Protein AF-0000000079813379 (afdb_homodimer)

Secondary structure (DSSP, 8-state):
-----EE------------TTSPPPPTTEEEEES-HHHHHTT-----EEHHHHHTT-SEEEEE-GGG-SEEEEETTEEEEE-TT-BEEE--TT-EESSEEEE----SEEEEE-S-EEHHHHHHHHHHHH--TTSEEEEEEEEEEEEEEEE------SSPPPHHHHHTT--EEEE-SEEEEEEEEEE-GGGBTTB-SEEEEEEEETTSSBEEEEEEEEEEEEEEEEEEE-EEEEE---SHHHHH-----TTHHHHHHHHH--/-----EE------------TTSPPP-TTEEEEES-HHHHHTT-----EEHHHHHTT-SEEEEE-GGG-SEEEEETTEEEEE-TT-BEEE--TT-EESSEEEE----SEEEEE-S-EEHHHHHHHHHHHH--TTSEEEEEEEEEEEEEEEE------SSPPPHHHHHTT--EEEE-SEEEEEEEEEE-GGGBTTB-SEEEEEEEETTSSBEEEEEEEEEEEEEEEEEEE-EEEEE---SHHHHH-----TTHHHHHHHHH--

Organism: NCBI:txid265959

Radius of gyration: 23.94 Å; Cα contacts (8 Å, |Δi|>4): 1332; chains: 2; bounding box: 58×70×51 Å

InterPro domains:
  IPR005128 Alpha-acetolactate decarboxylase [PF03306] (30-247)
  IPR005128 Alpha-acetolactate decarboxylase [PIRSF001332] (26-259)
  IPR005128 Alpha-acetolactate decarboxylase [PTHR35524] (26-259)
  IPR005128 Alpha-acetolactate decarboxylase [TIGR01252] (28-259)
  IPR005128 Alpha-acetolactate decarboxylase [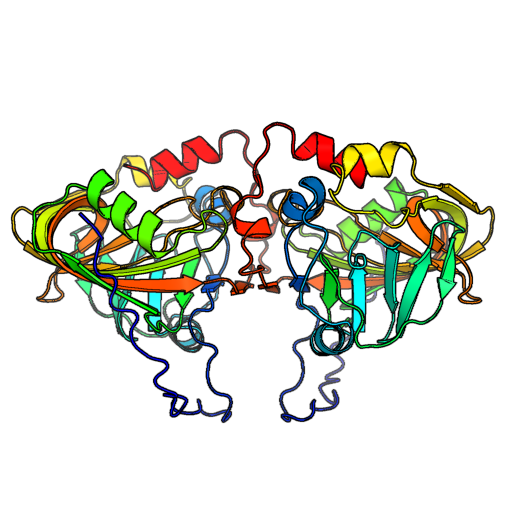cd17299] (27-259)

Foldseek 3Di:
DPQPWPQDPDPPVVVADQPPVRDHADAQAKEKEAFPLLQLQPQQDDQQWQLNVVVAAQFWWAAFRLQQKIWTGHRNFIWGQGQVQWTDGDDRGTHGRIIMHGHYDFRTKHWDAAKDWPVRVLVVQCVVLVDLQWKKKKKWFFKWQKFKAWMWHRHDPVGDRLLVGQVPIHMDMDGIFGWMKIHMAHHPVCQLRYPHGDWIWIAGPVRTGIHTTATTMGRTTMMTMDIHDHYHYHYDPDPSRVPGDSDDPCSNVSSCSNRYD/DPQPWPQPPDPPVVVADQPPVRDHADAQAKEKEAFPLLQLQPQQDDQQWQLNVVVAAQFWWAAFRLQQKIWTGHRNFIWGQGQVQWTDGDDRGTHGRIIMHGHYDFRTKHWDAAKDWPVRVLVVQCVVLVDLQWKKKKKWFFKWQKFKAWMWHRHDPVGDRLLVGQVPIHMDMDGIFGWMKIHMAHHPVCQLRYPHGDWIKIAGPVRTGIHTTATTMGRTTMMTMDIHDHYHYHYDPDPSRVPGDSDDPCSNVSSCSNRYD

Nearest PDB structures (foldseek):
  6j92-assembly1_A  TM=9.785E-01  e=4.057E-32  Klebsiella aerogenes
  5xne-assembly1_B  TM=9.794E-01  e=7.214E-32  Bacillus subtilis subsp. subtilis str. 168
  4bt2-assembly1_A  TM=9.740E-01  e=2.033E-31  Brevibacillus brevis
  6inb-assembly1_A  TM=9.638E-01  e=1.359E-31  Klebsiella pneumoniae
  6j3d-assembly1_B  TM=9.791E-01  e=4.056E-30  Bacillus spizizenii str. W23

Solvent-accessible surface area (backbone atoms only — not comparable to full-atom values): 25881 Å² total; per-residue (Å²): 131,85,78,80,64,52,65,67,70,86,70,82,69,73,78,55,74,48,43,97,85,59,56,60,75,67,62,31,27,40,34,28,39,41,32,45,24,36,38,49,51,36,39,34,71,39,83,50,25,47,53,61,51,50,74,51,17,26,29,28,36,37,35,27,40,36,38,49,11,26,32,40,29,59,83,65,40,55,35,36,14,33,60,84,24,43,38,37,78,67,69,48,77,48,34,27,26,31,38,40,26,15,28,78,51,66,58,38,48,45,76,42,80,56,72,28,46,52,68,56,48,51,51,52,52,49,59,72,64,66,34,70,68,40,34,30,40,39,37,36,44,35,36,27,57,30,39,29,25,32,31,29,60,64,56,61,82,83,62,62,45,35,64,64,51,55,74,66,35,41,70,47,78,42,54,72,43,51,27,37,40,35,27,36,35,32,25,66,67,41,48,40,53,42,63,45,38,77,47,40,30,36,36,33,68,87,55,44,38,42,21,40,44,48,46,46,27,41,35,35,34,44,36,35,31,18,69,23,45,34,39,34,38,41,46,73,92,42,69,65,52,37,68,41,64,52,67,53,93,55,46,69,60,49,46,38,66,63,62,45,105,130,84,77,80,65,52,65,66,71,86,71,81,70,71,77,55,74,46,44,97,85,60,57,60,75,66,63,31,28,40,33,28,38,42,33,47,23,37,39,49,51,35,40,33,72,39,82,52,25,46,52,60,50,50,75,50,16,26,29,28,35,38,35,26,40,37,39,50,11,26,34,40,30,57,82,65,42,55,35,36,14,33,60,84,23,44,39,37,78,68,70,49,77,48,34,26,25,30,37,41,25,15,29,78,51,68,58,37,50,46,76,40,81,57,72,29,46,51,68,54,48,50,50,53,52,48,58,72,66,65,33,70,68,40,31,30,40,39,39,36,42,34,36,27,56,30,38,30,25,33,32,29,59,64,55,61,82,81,61,62,46,35,65,66,53,55,74,67,34,41,70,45,79,41,54,73,45,50,28,38,39,35,28,37,36,32,25,66,67,40,46,41,54,42,62,46,39,77,47,42,29,37,36,33,69,87,55,44,38,43,19,38,44,48,46,46,26,43,36,35,36,44,36,36,32,18,70,22,44,33,39,35,37,39,45,72,93,42,70,66,50,37,69,42,62,51,68,53,93,55,46,70,60,48,46,38,66,63,63,44,105

Structure (mmCIF, N/CA/C/O backbone):
data_AF-0000000079813379-model_v1
#
loop_
_entity.id
_entity.type
_entity.pdbx_description
1 polymer 'Alpha-acetolactate decarboxylase'
#
loop_
_atom_site.group_PDB
_atom_site.id
_atom_site.type_symbol
_atom_site.label_atom_id
_atom_site.label_alt_id
_atom_site.label_comp_id
_atom_site.label_asym_id
_atom_site.label_entity_id
_atom_site.label_seq_id
_atom_site.pdbx_PDB_ins_code
_atom_site.Cartn_x
_atom_site.Cartn_y
_atom_site.Cartn_z
_atom_site.occupancy
_atom_site.B_iso_or_equiv
_atom_site.auth_seq_id
_atom_site.auth_comp_id
_atom_site.auth_asym_id
_atom_site.auth_atom_id
_atom_site.pdbx_PDB_model_num
ATOM 1 N N . MET A 1 1 ? 28.594 23.875 0.641 1 22.91 1 MET A N 1
ATOM 2 C CA . MET A 1 1 ? 28.594 23.875 2.102 1 22.91 1 MET A CA 1
ATOM 3 C C . MET A 1 1 ? 28.078 22.547 2.639 1 22.91 1 MET A C 1
ATOM 5 O O . MET A 1 1 ? 26.953 22.125 2.322 1 22.91 1 MET A O 1
ATOM 9 N N . LYS A 1 2 ? 28.906 21.609 3.082 1 28.33 2 LYS A N 1
ATOM 10 C CA . LYS A 1 2 ? 28.656 20.25 3.568 1 28.33 2 LYS A CA 1
ATOM 11 C C . LYS A 1 2 ? 27.688 20.266 4.754 1 28.33 2 LYS A C 1
ATOM 13 O O . LYS A 1 2 ? 27.969 20.875 5.785 1 28.33 2 LYS A O 1
ATOM 18 N N . LEU A 1 3 ? 26.328 20.188 4.527 1 31.73 3 LEU A N 1
ATOM 19 C CA . LEU A 1 3 ? 25.312 20.094 5.582 1 31.73 3 LEU A CA 1
ATOM 20 C C . LEU A 1 3 ? 25.734 19.094 6.652 1 31.73 3 LEU A C 1
ATOM 22 O O . LEU A 1 3 ? 25.984 17.922 6.348 1 31.73 3 LEU A O 1
ATOM 26 N N . LYS A 1 4 ? 26.172 19.562 7.738 1 33 4 LYS A N 1
ATOM 27 C CA . LYS A 1 4 ? 26.547 18.703 8.859 1 33 4 LYS A CA 1
ATOM 28 C C . LYS A 1 4 ? 25.328 17.953 9.398 1 33 4 LYS A C 1
ATOM 30 O O . LYS A 1 4 ? 24.453 18.547 10.016 1 33 4 LYS A O 1
ATOM 35 N N . CYS A 1 5 ? 24.844 16.984 8.766 1 42.91 5 CYS A N 1
ATOM 36 C CA . CYS A 1 5 ? 23.797 16.078 9.227 1 42.91 5 CYS A CA 1
ATOM 37 C C . CYS A 1 5 ? 24.25 15.305 10.461 1 42.91 5 CYS A C 1
ATOM 39 O O . CYS A 1 5 ? 25.312 14.672 10.445 1 42.91 5 CYS A O 1
ATOM 41 N N . TYR A 1 6 ? 23.953 15.773 11.57 1 38.12 6 TYR A N 1
ATOM 42 C CA . TYR A 1 6 ? 24.297 14.953 12.727 1 38.12 6 TYR A CA 1
ATOM 43 C C . TYR A 1 6 ? 23.469 13.672 12.75 1 38.12 6 TYR A C 1
ATOM 45 O O . TYR A 1 6 ? 22.234 13.711 12.633 1 38.12 6 TYR A O 1
ATOM 53 N N . SER A 1 7 ? 24.078 12.75 12.242 1 39.97 7 SER A N 1
ATOM 54 C CA . SER A 1 7 ? 23.469 11.43 12.43 1 39.97 7 SER A CA 1
ATOM 55 C C . SER A 1 7 ? 23.266 11.117 13.906 1 39.97 7 SER A C 1
ATOM 57 O O . SER A 1 7 ? 24.188 11.25 14.711 1 39.97 7 SER A O 1
ATOM 59 N N . LEU A 1 8 ? 22.281 11.336 14.477 1 39.59 8 LEU A N 1
ATOM 60 C CA . LEU A 1 8 ? 22.047 10.852 15.836 1 39.59 8 LEU A CA 1
ATOM 61 C C . LEU A 1 8 ? 22.484 9.398 15.977 1 39.59 8 LEU A C 1
ATOM 63 O O . LEU A 1 8 ? 22.234 8.586 15.086 1 39.59 8 LEU A O 1
ATOM 67 N N . GLY A 1 9 ? 23.594 9.172 16.656 1 32.81 9 GLY A N 1
ATOM 68 C CA . GLY A 1 9 ? 24.094 7.852 17.016 1 32.81 9 GLY A CA 1
ATOM 69 C C . GLY A 1 9 ? 23 6.879 17.406 1 32.81 9 GLY A C 1
ATOM 70 O O . GLY A 1 9 ? 21.906 7.293 17.766 1 32.81 9 GLY A O 1
ATOM 71 N N . ASP A 1 10 ? 23.266 5.582 17.297 1 33.78 10 ASP A N 1
ATOM 72 C CA . ASP A 1 10 ? 22.438 4.402 17.516 1 33.78 10 ASP A CA 1
ATOM 73 C C . ASP A 1 10 ? 21.922 4.363 18.953 1 33.78 10 ASP A C 1
ATOM 75 O O . ASP A 1 10 ? 22.641 3.934 19.875 1 33.78 10 ASP A O 1
ATOM 79 N N . VAL A 1 11 ? 21.328 5.355 19.516 1 32.16 11 VAL A N 1
ATOM 80 C CA . VAL A 1 11 ? 20.828 5.043 20.844 1 32.16 11 VAL A CA 1
ATOM 81 C C . VAL A 1 11 ? 19.953 3.793 20.781 1 32.16 11 VAL A C 1
ATOM 83 O O . VAL A 1 11 ? 19.047 3.695 19.938 1 32.16 11 VAL A O 1
ATOM 86 N N . ASP A 1 12 ? 20.391 2.729 21.391 1 31.45 12 ASP A N 1
ATOM 87 C CA . ASP A 1 12 ? 19.672 1.483 21.656 1 31.45 12 ASP A CA 1
ATOM 88 C C . ASP A 1 12 ? 18.391 1.743 22.422 1 31.45 12 ASP A C 1
ATOM 90 O O . ASP A 1 12 ? 18.391 1.776 23.656 1 31.45 12 ASP A O 1
ATOM 94 N N . THR A 1 13 ? 17.656 2.781 22.203 1 29.97 13 THR A N 1
ATOM 95 C CA . THR A 1 13 ? 16.484 3.066 23.031 1 29.97 13 THR A CA 1
ATOM 96 C C . THR A 1 13 ? 15.414 1.997 22.828 1 29.97 13 THR A C 1
ATOM 98 O O . THR A 1 13 ? 14.508 2.162 22.016 1 29.97 13 THR A O 1
ATOM 101 N N . ARG A 1 14 ? 15.781 0.75 22.875 1 29.22 14 ARG A N 1
ATOM 102 C CA . ARG A 1 14 ? 14.773 -0.303 22.875 1 29.22 14 ARG A CA 1
ATOM 103 C C . ARG A 1 14 ? 13.859 -0.173 24.094 1 29.22 14 ARG A C 1
ATOM 105 O O . ARG A 1 14 ? 13.156 -1.12 24.453 1 29.22 14 ARG A O 1
ATOM 112 N N . SER A 1 15 ? 14.25 0.833 24.984 1 32.56 15 SER A N 1
ATOM 113 C CA . SER A 1 15 ? 13.383 0.65 26.156 1 32.56 15 SER A CA 1
ATOM 114 C C . SER A 1 15 ? 11.938 1.02 25.828 1 32.56 15 SER A C 1
ATOM 116 O O . SER A 1 15 ? 11.492 2.129 26.125 1 32.56 15 SER A O 1
ATOM 118 N N . SER A 1 16 ? 11.555 1.042 24.672 1 30.12 16 SER A N 1
ATOM 119 C CA . SER A 1 16 ? 10.18 1.47 24.438 1 30.12 16 SER A CA 1
ATOM 120 C C . SER A 1 16 ? 9.188 0.57 25.156 1 30.12 16 SER A C 1
ATOM 122 O O . SER A 1 16 ? 9.414 -0.631 25.297 1 30.12 16 SER A O 1
ATOM 124 N N . ALA A 1 17 ? 8.25 1.24 25.875 1 32.56 17 ALA A N 1
ATOM 125 C CA . ALA A 1 17 ? 7.156 0.664 26.656 1 32.56 17 ALA A CA 1
ATOM 126 C C . ALA A 1 17 ? 6.418 -0.405 25.859 1 32.56 17 ALA A C 1
ATOM 128 O O . ALA A 1 17 ? 5.949 -0.143 24.75 1 32.56 17 ALA A O 1
ATOM 129 N N . ALA A 1 18 ? 6.562 -1.627 26.141 1 35.62 18 ALA A N 1
ATOM 130 C CA . ALA A 1 18 ? 5.758 -2.754 25.688 1 35.62 18 ALA A CA 1
ATOM 131 C C . ALA A 1 18 ? 4.266 -2.43 25.766 1 35.62 18 ALA A C 1
ATOM 133 O O . ALA A 1 18 ? 3.805 -1.82 26.734 1 35.62 18 ALA A O 1
ATOM 134 N N . ASP A 1 19 ? 3.592 -2.217 24.609 1 37.09 19 ASP A N 1
ATOM 135 C CA . ASP A 1 19 ? 2.143 -2.131 24.75 1 37.09 19 ASP A CA 1
ATOM 136 C C . ASP A 1 19 ? 1.602 -3.275 25.609 1 37.09 19 ASP A C 1
ATOM 138 O O . ASP A 1 19 ? 2.342 -4.195 25.969 1 37.09 19 ASP A O 1
ATOM 142 N N . ALA A 1 20 ? 0.324 -3.234 25.891 1 39 20 ALA A N 1
ATOM 143 C CA . ALA A 1 20 ? -0.279 -4.219 26.781 1 39 20 ALA A CA 1
ATOM 144 C C . ALA A 1 20 ? 0.14 -5.633 26.406 1 39 20 ALA A C 1
ATOM 146 O O . ALA A 1 20 ? -0.029 -6.57 27.188 1 39 20 ALA A O 1
ATOM 147 N N . THR A 1 21 ? 0.314 -5.852 25.047 1 44.31 21 THR A N 1
ATOM 148 C CA . THR A 1 21 ? 0.6 -7.238 24.688 1 44.31 21 THR A CA 1
ATOM 149 C C . THR A 1 21 ? 2.094 -7.527 24.812 1 44.31 21 THR A C 1
ATOM 151 O O . THR A 1 21 ? 2.531 -8.656 24.578 1 44.31 21 THR A O 1
ATOM 154 N N . GLY A 1 22 ? 2.916 -6.594 25.297 1 49.94 22 GLY A N 1
ATOM 155 C CA . GLY A 1 22 ? 4.34 -6.801 25.5 1 49.94 22 GLY A CA 1
ATOM 156 C C . GLY A 1 22 ? 5.156 -6.645 24.234 1 49.94 22 GLY A C 1
ATOM 157 O O . GLY A 1 22 ? 6.379 -6.809 24.25 1 49.94 22 GLY A O 1
ATOM 158 N N . VAL A 1 23 ? 4.477 -6.566 23.078 1 56.72 23 VAL A N 1
ATOM 159 C CA . VAL A 1 23 ? 5.258 -6.473 21.844 1 56.72 23 VAL A CA 1
ATOM 160 C C . VAL A 1 23 ? 5.602 -5.012 21.562 1 56.72 23 VAL A C 1
ATOM 162 O O . VAL A 1 23 ? 4.73 -4.141 21.625 1 56.72 23 VAL A O 1
ATOM 165 N N . ARG A 1 24 ? 6.809 -4.605 21.547 1 69.88 24 ARG A N 1
ATOM 166 C CA . ARG A 1 24 ? 7.297 -3.271 21.203 1 69.88 24 ARG A CA 1
ATOM 167 C C . ARG A 1 24 ? 6.801 -2.836 19.828 1 69.88 24 ARG A C 1
ATOM 169 O O . ARG A 1 24 ? 6.875 -3.604 18.875 1 69.88 24 ARG A O 1
ATOM 176 N N . PRO A 1 25 ? 6.199 -1.636 19.844 1 81.25 25 PRO A N 1
ATOM 177 C CA . PRO A 1 25 ? 5.695 -1.177 18.547 1 81.25 25 PRO A CA 1
ATOM 178 C C . PRO A 1 25 ? 6.805 -0.98 17.516 1 81.25 25 PRO A C 1
ATOM 180 O O . PRO A 1 25 ? 7.934 -0.643 17.875 1 81.25 25 PRO A O 1
ATOM 183 N N . ARG A 1 26 ? 6.539 -1.312 16.375 1 90.06 26 ARG A N 1
ATOM 184 C CA . ARG A 1 26 ? 7.461 -1.04 15.273 1 90.06 26 ARG A CA 1
ATOM 185 C C . ARG A 1 26 ? 7.516 0.451 14.961 1 90.06 26 ARG A C 1
ATOM 187 O O . ARG A 1 26 ? 6.508 1.043 14.562 1 90.06 26 ARG A O 1
ATOM 194 N N . MET A 1 27 ? 8.688 1.02 15.164 1 96.81 27 MET A N 1
ATOM 195 C CA . MET A 1 27 ? 8.859 2.449 14.922 1 96.81 27 MET A CA 1
ATOM 196 C C . MET A 1 27 ? 8.922 2.744 13.422 1 96.81 27 MET A C 1
ATOM 198 O O . MET A 1 27 ? 9.359 1.901 12.641 1 96.81 27 MET A O 1
ATOM 202 N N . ASN A 1 28 ? 8.414 3.883 13.055 1 98.19 28 ASN A N 1
ATOM 203 C CA . ASN A 1 28 ? 8.477 4.398 11.695 1 98.19 28 ASN A CA 1
ATOM 204 C C . ASN A 1 28 ? 7.844 3.436 10.695 1 98.19 28 ASN A C 1
ATOM 206 O O . ASN A 1 28 ? 8.422 3.146 9.648 1 98.19 28 ASN A O 1
ATOM 210 N N . ARG A 1 29 ? 6.828 2.834 11.039 1 98.38 29 ARG A N 1
ATOM 211 C CA . ARG A 1 29 ? 5.906 2.156 10.133 1 98.38 29 ARG A CA 1
ATOM 212 C C . ARG A 1 29 ? 4.656 2.998 9.891 1 98.38 29 ARG A C 1
ATOM 214 O O . ARG A 1 29 ? 4.031 3.475 10.836 1 98.38 29 ARG A O 1
ATOM 221 N N . LEU A 1 30 ? 4.348 3.186 8.688 1 98.81 30 LEU A N 1
ATOM 222 C CA . LEU A 1 30 ? 3.137 3.938 8.383 1 98.81 30 LEU A CA 1
ATOM 223 C C . LEU A 1 30 ? 1.904 3.043 8.461 1 98.81 30 LEU A C 1
ATOM 225 O O . LEU A 1 30 ? 1.853 1.993 7.816 1 98.81 30 LEU A O 1
ATOM 229 N N . TYR A 1 31 ? 1.05 3.434 9.273 1 98.81 31 TYR A N 1
ATOM 230 C CA . TYR A 1 31 ? -0.29 2.857 9.258 1 98.81 31 TYR A CA 1
ATOM 231 C C . TYR A 1 31 ? -1.288 3.812 8.617 1 98.81 31 TYR A C 1
ATOM 233 O O . TYR A 1 31 ? -1.327 4.996 8.953 1 98.81 31 TYR A O 1
ATOM 241 N N . GLN A 1 32 ? -2.072 3.258 7.75 1 98.88 32 GLN A N 1
ATOM 242 C CA . GLN A 1 32 ? -3.078 4.051 7.055 1 98.88 32 GLN A CA 1
ATOM 243 C C . GLN A 1 32 ? -4.418 3.322 7.004 1 98.88 32 GLN A C 1
ATOM 245 O O . GLN A 1 32 ? -4.469 2.129 6.699 1 98.88 32 GLN A O 1
ATOM 250 N N . THR A 1 33 ? -5.449 4.027 7.363 1 98.75 33 THR A N 1
ATOM 251 C CA . THR A 1 33 ? -6.785 3.492 7.121 1 98.75 33 THR A CA 1
ATOM 252 C C . THR A 1 33 ? -7.406 4.133 5.887 1 98.75 33 THR A C 1
ATOM 254 O O . THR A 1 33 ? -7.34 5.352 5.711 1 98.75 33 THR A O 1
ATOM 257 N N . SER A 1 34 ? -7.902 3.285 5.012 1 98.62 34 SER A N 1
ATOM 258 C CA . SER A 1 34 ? -8.555 3.664 3.762 1 98.62 34 SER A CA 1
ATOM 259 C C . SER A 1 34 ? -7.574 4.336 2.807 1 98.62 34 SER A C 1
ATOM 261 O O . SER A 1 34 ? -6.367 4.078 2.865 1 98.62 34 SER A O 1
ATOM 263 N N . THR A 1 35 ? -8.102 4.996 1.755 1 98.44 35 THR A N 1
ATOM 264 C CA . THR A 1 35 ? -7.258 5.613 0.739 1 98.44 35 THR A CA 1
ATOM 265 C C . THR A 1 35 ? -7.73 7.031 0.432 1 98.44 35 THR A C 1
ATOM 267 O O . THR A 1 35 ? -8.883 7.375 0.689 1 98.44 35 THR A O 1
ATOM 270 N N . MET A 1 36 ? -6.785 7.785 -0.097 1 97.69 36 MET A N 1
ATOM 271 C CA . MET A 1 36 ? -7.125 9.141 -0.512 1 97.69 36 MET A CA 1
ATOM 272 C C . MET A 1 36 ? -8.156 9.125 -1.633 1 97.69 36 MET A C 1
ATOM 274 O O . MET A 1 36 ? -9.07 9.961 -1.656 1 97.69 36 MET A O 1
ATOM 278 N N . ALA A 1 37 ? -8.039 8.18 -2.533 1 97.62 37 ALA A N 1
ATOM 279 C CA . ALA A 1 37 ? -8.984 8.07 -3.643 1 97.62 37 ALA A CA 1
ATOM 280 C C . ALA A 1 37 ? -10.406 7.84 -3.135 1 97.62 37 ALA A C 1
ATOM 282 O O . ALA A 1 37 ? -11.367 8.359 -3.709 1 97.62 37 ALA A O 1
ATOM 283 N N . ALA A 1 38 ? -10.555 7.051 -2.135 1 98.19 38 ALA A N 1
ATOM 284 C CA . ALA A 1 38 ? -11.875 6.82 -1.552 1 98.19 38 ALA A CA 1
ATOM 285 C C . ALA A 1 38 ? -12.469 8.117 -1.017 1 98.19 38 ALA A C 1
ATOM 287 O O . ALA A 1 38 ? -13.664 8.391 -1.204 1 98.19 38 ALA A O 1
ATOM 288 N N . LEU A 1 39 ? -11.648 8.883 -0.338 1 97.19 39 LEU A N 1
ATOM 289 C CA . LEU A 1 39 ? -12.094 10.18 0.163 1 97.19 39 LEU A CA 1
ATOM 290 C C . LEU A 1 39 ? -12.539 11.078 -0.982 1 97.19 39 LEU A C 1
ATOM 292 O O . LEU A 1 39 ? -13.57 11.75 -0.881 1 97.19 39 LEU A O 1
ATOM 296 N N . LEU A 1 40 ? -11.773 11.094 -2.047 1 96.38 40 LEU A N 1
ATOM 297 C CA . LEU A 1 40 ? -12.102 11.906 -3.217 1 96.38 40 LEU A CA 1
ATOM 298 C C . LEU A 1 40 ? -13.469 11.531 -3.77 1 96.38 40 LEU A C 1
ATOM 300 O O . LEU A 1 40 ? -14.18 12.383 -4.301 1 96.38 40 LEU A O 1
ATOM 304 N N . ASP A 1 41 ? -13.773 10.242 -3.576 1 97.06 41 ASP A N 1
ATOM 305 C CA . ASP A 1 41 ? -15.055 9.75 -4.086 1 97.06 41 ASP A CA 1
ATOM 306 C C . ASP A 1 41 ? -16.109 9.695 -2.979 1 97.06 41 ASP A C 1
ATOM 308 O O . ASP A 1 41 ? -16.969 8.82 -2.982 1 97.06 41 ASP A O 1
ATOM 312 N N . ALA A 1 42 ? -15.938 10.461 -1.982 1 97.31 42 ALA A N 1
ATOM 313 C CA . ALA A 1 42 ? -16.953 10.805 -0.984 1 97.31 42 ALA A CA 1
ATOM 314 C C . ALA A 1 42 ? -17.188 9.641 -0.022 1 97.31 42 ALA A C 1
ATOM 316 O O . ALA A 1 42 ? -18.266 9.523 0.561 1 97.31 42 ALA A O 1
ATOM 317 N N . VAL A 1 43 ? -16.297 8.75 0.078 1 98.25 43 VAL A N 1
ATOM 318 C CA . VAL A 1 43 ? -16.359 7.801 1.182 1 98.25 43 VAL A CA 1
ATOM 319 C C . VAL A 1 43 ? -15.898 8.477 2.473 1 98.25 43 VAL A C 1
ATOM 321 O O . VAL A 1 43 ? -14.727 8.375 2.854 1 98.25 43 VAL A O 1
ATOM 324 N N . TYR A 1 44 ? -16.844 9.07 3.205 1 98.38 44 TYR A N 1
ATOM 325 C CA . TYR A 1 44 ? -16.516 9.938 4.332 1 98.38 44 TYR A CA 1
ATOM 326 C C . TYR A 1 44 ? -16.797 9.234 5.656 1 98.38 44 TYR A C 1
ATOM 328 O O . TYR A 1 44 ? -16.719 9.852 6.723 1 98.38 44 TYR A O 1
ATOM 336 N N . ASP A 1 45 ? -17.172 7.957 5.559 1 98.31 45 ASP A N 1
ATOM 337 C CA . ASP A 1 45 ? -17.406 7.195 6.781 1 98.31 45 ASP A CA 1
ATOM 338 C C . ASP A 1 45 ? -16.438 6.016 6.887 1 98.31 45 ASP A C 1
ATOM 340 O O . ASP A 1 45 ? -16.391 5.164 5.996 1 98.31 45 ASP A O 1
ATOM 344 N N . GLY A 1 46 ? -15.703 6.047 7.91 1 98.31 46 GLY A N 1
ATOM 345 C CA . GLY A 1 46 ? -14.867 4.918 8.289 1 98.31 46 GLY A CA 1
ATOM 346 C C . GLY A 1 46 ? -15.242 4.316 9.625 1 98.31 46 GLY A C 1
ATOM 347 O O . GLY A 1 46 ? -16.094 4.859 10.344 1 98.31 46 GLY A O 1
ATOM 348 N N . GLU A 1 47 ? -14.609 3.207 9.992 1 97.94 47 GLU A N 1
ATOM 349 C CA . GLU A 1 47 ? -14.977 2.486 11.203 1 97.94 47 GLU A CA 1
ATOM 350 C C . GLU A 1 47 ? -13.875 2.586 12.258 1 97.94 47 GLU A C 1
ATOM 352 O O . GLU A 1 47 ? -14.102 2.262 13.43 1 97.94 47 GLU A O 1
ATOM 357 N N . THR A 1 48 ? -12.727 2.992 11.867 1 98.56 48 THR A N 1
ATOM 358 C CA . THR A 1 48 ? -11.609 3.07 12.797 1 98.56 48 THR A CA 1
ATOM 359 C C . THR A 1 48 ? -11.828 4.199 13.805 1 98.56 48 THR A C 1
ATOM 361 O O . THR A 1 48 ? -12 5.355 13.422 1 98.56 48 THR A O 1
ATOM 364 N N . THR A 1 49 ? -11.742 3.871 15.055 1 98.88 49 THR A N 1
ATOM 365 C CA . THR A 1 49 ? -11.844 4.891 16.094 1 98.88 49 THR A CA 1
ATOM 366 C C . THR A 1 49 ? -10.492 5.551 16.344 1 98.88 49 THR A C 1
ATOM 368 O O . THR A 1 49 ? -9.453 5.004 15.977 1 98.88 49 THR A O 1
ATOM 371 N N . LEU A 1 50 ? -10.555 6.691 16.969 1 98.81 50 LEU A N 1
ATOM 372 C CA . LEU A 1 50 ? -9.312 7.395 17.281 1 98.81 50 LEU A CA 1
ATOM 373 C C . LEU A 1 50 ? -8.5 6.617 18.297 1 98.81 50 LEU A C 1
ATOM 375 O O . LEU A 1 50 ? -7.266 6.641 18.266 1 98.81 50 LEU A O 1
ATOM 379 N N . ASP A 1 51 ? -9.148 5.98 19.234 1 98.69 51 ASP A N 1
ATOM 380 C CA . ASP A 1 51 ? -8.453 5.109 20.172 1 98.69 51 ASP A CA 1
ATOM 381 C C . ASP A 1 51 ? -7.711 3.992 19.438 1 98.69 51 ASP A C 1
ATOM 383 O O . ASP A 1 51 ? -6.562 3.686 19.766 1 98.69 51 ASP A O 1
ATOM 387 N N . GLU A 1 52 ? -8.375 3.361 18.516 1 98.44 52 GLU A N 1
ATOM 388 C CA . GLU A 1 52 ? -7.727 2.33 17.703 1 98.44 52 GLU A CA 1
ATOM 389 C C . GLU A 1 52 ? -6.566 2.906 16.906 1 98.44 52 GLU A C 1
ATOM 391 O O . GLU A 1 52 ? -5.516 2.271 16.781 1 98.44 52 GLU A O 1
ATOM 396 N N . LEU A 1 53 ? -6.828 4.055 16.344 1 98.69 53 LEU A N 1
ATOM 397 C CA . LEU A 1 53 ? -5.797 4.723 15.562 1 98.69 53 LEU A CA 1
ATOM 398 C C . LEU A 1 53 ? -4.523 4.902 16.375 1 98.69 53 LEU A C 1
ATOM 400 O O . LEU A 1 53 ? -3.424 4.633 15.883 1 98.69 53 LEU A O 1
ATOM 404 N N . LEU A 1 54 ? -4.652 5.258 17.609 1 98.5 54 LEU A N 1
ATOM 405 C CA . LEU A 1 54 ? -3.514 5.555 18.484 1 98.5 54 LEU A CA 1
ATOM 406 C C . LEU A 1 54 ? -2.773 4.277 18.859 1 98.5 54 LEU A C 1
ATOM 408 O O . LEU A 1 54 ? -1.645 4.332 19.344 1 98.5 54 LEU A O 1
ATOM 412 N N . MET A 1 55 ? -3.383 3.145 18.656 1 97.88 55 MET A N 1
ATOM 413 C CA . MET A 1 55 ? -2.682 1.879 18.844 1 97.88 55 MET A CA 1
ATOM 414 C C . MET A 1 55 ? -1.659 1.648 17.734 1 97.88 55 MET A C 1
ATOM 416 O O . MET A 1 55 ? -0.769 0.808 17.875 1 97.88 55 MET A O 1
ATOM 420 N N . HIS A 1 56 ? -1.794 2.422 16.719 1 98.12 56 HIS A N 1
ATOM 421 C CA . HIS A 1 56 ? -0.926 2.203 15.562 1 98.12 56 HIS A CA 1
ATOM 422 C C . HIS A 1 56 ? 0.078 3.342 15.398 1 98.12 56 HIS A C 1
ATOM 424 O O . HIS A 1 56 ? 0.963 3.279 14.547 1 98.12 56 HIS A O 1
ATOM 430 N N . GLY A 1 57 ? -0.069 4.391 16.125 1 98.62 57 GLY A N 1
ATOM 431 C CA . GLY A 1 57 ? 0.881 5.484 16 1 98.62 57 GLY A CA 1
ATOM 432 C C . GLY A 1 57 ? 0.546 6.668 16.891 1 98.62 57 GLY A C 1
ATOM 433 O O . GLY A 1 57 ? -0.614 6.863 17.266 1 98.62 57 GLY A O 1
ATOM 434 N N . ASN A 1 58 ? 1.507 7.496 17.172 1 98.69 58 ASN A N 1
ATOM 435 C CA . ASN A 1 58 ? 1.359 8.672 18.016 1 98.69 58 ASN A CA 1
ATOM 436 C C . ASN A 1 58 ? 1.587 9.961 17.25 1 98.69 58 ASN A C 1
ATOM 438 O O . ASN A 1 58 ? 1.696 11.039 17.828 1 98.69 58 ASN A O 1
ATOM 442 N N . PHE A 1 59 ? 1.776 9.82 15.984 1 98.81 59 PHE A N 1
ATOM 443 C CA . PHE A 1 59 ? 2.152 10.883 15.055 1 98.81 59 PHE A CA 1
ATOM 444 C C . PHE A 1 59 ? 1.397 10.734 13.734 1 98.81 59 PHE A C 1
ATOM 446 O O . PHE A 1 59 ? 1.359 9.648 13.156 1 98.81 59 PHE A O 1
ATOM 453 N N . GLY A 1 60 ? 0.768 11.82 13.297 1 98.88 60 GLY A N 1
ATOM 454 C CA . GLY A 1 60 ? 0.178 11.68 11.977 1 98.88 60 GLY A CA 1
ATOM 455 C C . GLY A 1 60 ? -0.902 12.711 11.695 1 98.88 60 GLY A C 1
ATOM 456 O O . GLY A 1 60 ? -0.874 13.812 12.234 1 98.88 60 GLY A O 1
ATOM 457 N N . LEU A 1 61 ? -1.713 12.422 10.719 1 98.88 61 LEU A N 1
ATOM 458 C CA . LEU A 1 61 ? -2.754 13.336 10.258 1 98.88 61 LEU A CA 1
ATOM 459 C C . LEU A 1 61 ? -3.91 12.57 9.625 1 98.88 61 LEU A C 1
ATOM 461 O O . LEU A 1 61 ? -3.799 11.367 9.367 1 98.88 61 LEU A O 1
ATOM 465 N N . GLY A 1 62 ? -4.961 13.234 9.398 1 98.62 62 GLY A N 1
ATOM 466 C CA . GLY A 1 62 ? -6.16 12.688 8.789 1 98.62 62 GLY A CA 1
ATOM 467 C C . GLY A 1 62 ? -7.355 13.617 8.875 1 98.62 62 GLY A C 1
ATOM 468 O O . GLY A 1 62 ? -7.199 14.844 8.836 1 98.62 62 GLY A O 1
ATOM 469 N N . THR A 1 63 ? -8.469 13.008 8.789 1 98.5 63 THR A N 1
ATOM 470 C CA . THR A 1 63 ? -9.734 13.719 8.938 1 98.5 63 THR A CA 1
ATOM 471 C C . THR A 1 63 ? -10.734 12.891 9.742 1 98.5 63 THR A C 1
ATOM 473 O O . THR A 1 63 ? -10.367 11.867 10.32 1 98.5 63 THR A O 1
ATOM 476 N N . PHE A 1 64 ? -11.938 13.406 9.898 1 98.44 64 PHE A N 1
ATOM 477 C CA . PHE A 1 64 ? -12.977 12.773 10.703 1 98.44 64 PHE A CA 1
ATOM 478 C C . PHE A 1 64 ? -14.164 12.391 9.836 1 98.44 64 PHE A C 1
ATOM 480 O O . PHE A 1 64 ? -14.344 12.922 8.742 1 98.44 64 PHE A O 1
ATOM 487 N N . ASN A 1 65 ? -14.922 11.375 10.305 1 98.5 65 ASN A N 1
ATOM 488 C CA . ASN A 1 65 ? -16.125 11.023 9.57 1 98.5 65 ASN A CA 1
ATOM 489 C C . ASN A 1 65 ? -16.938 12.266 9.188 1 98.5 65 ASN A C 1
ATOM 491 O O . ASN A 1 65 ? -17.016 13.227 9.953 1 98.5 65 ASN A O 1
ATOM 495 N N . ALA A 1 66 ? -17.531 12.188 7.957 1 98 66 ALA A N 1
ATOM 496 C CA . ALA A 1 66 ? -18.312 13.273 7.367 1 98 66 ALA A CA 1
ATOM 497 C C . ALA A 1 66 ? -17.422 14.461 7.016 1 98 66 ALA A C 1
ATOM 499 O O . ALA A 1 66 ? -17.906 15.586 6.863 1 98 66 ALA A O 1
ATOM 500 N N . LEU A 1 67 ? -16.125 14.227 6.977 1 96.81 67 LEU A N 1
ATOM 501 C CA . LEU A 1 67 ? -15.148 15.273 6.691 1 96.81 67 LEU A CA 1
ATOM 502 C C . LEU A 1 67 ? -15.273 16.422 7.684 1 96.81 67 LEU A C 1
ATOM 504 O O . LEU A 1 67 ? -15.25 17.594 7.289 1 96.81 67 LEU A O 1
ATOM 508 N N . ASP A 1 68 ? -15.5 16.016 8.938 1 96.38 68 ASP A N 1
ATOM 509 C CA . ASP A 1 68 ? -15.727 17.031 9.969 1 96.38 68 ASP A CA 1
ATOM 510 C C . ASP A 1 68 ? -14.406 17.594 10.477 1 96.38 68 ASP A C 1
ATOM 512 O O . ASP A 1 68 ? -14.047 17.391 11.648 1 96.38 68 ASP A O 1
ATOM 516 N N . GLY A 1 69 ? -13.727 18.297 9.57 1 96.81 69 GLY A N 1
ATOM 517 C CA . GLY A 1 69 ? -12.508 19 9.969 1 96.81 69 GLY A CA 1
ATOM 518 C C . GLY A 1 69 ? -11.25 18.219 9.656 1 96.81 69 GLY A C 1
ATOM 519 O O . GLY A 1 69 ? -11.305 17.156 9.023 1 96.81 69 GLY A O 1
ATOM 520 N N . GLU A 1 70 ? -10.117 18.797 10.07 1 97.75 70 GLU A N 1
ATOM 521 C CA . GLU A 1 70 ? -8.797 18.219 9.867 1 97.75 70 GLU A CA 1
ATOM 522 C C . GLU A 1 70 ? -8.234 17.672 11.18 1 97.75 70 GLU A C 1
ATOM 524 O O . GLU A 1 70 ? -8.617 18.109 12.266 1 97.75 70 GLU A O 1
ATOM 529 N N . MET A 1 71 ? -7.332 16.734 11.039 1 98.62 71 MET A N 1
ATOM 530 C CA . MET A 1 71 ? -6.77 16.031 12.188 1 98.62 71 MET A CA 1
ATOM 531 C C . MET A 1 71 ? -5.254 16.188 12.227 1 98.62 71 MET A C 1
ATOM 533 O O . MET A 1 71 ? -4.586 16.094 11.195 1 98.62 71 MET A O 1
ATOM 537 N N . ILE A 1 72 ? -4.758 16.469 13.344 1 98.75 72 ILE A N 1
ATOM 538 C CA . ILE A 1 72 ? -3.33 16.328 13.602 1 98.75 72 ILE A CA 1
ATOM 539 C C . ILE A 1 72 ? -3.109 15.461 14.836 1 98.75 72 ILE A C 1
ATOM 541 O O . ILE A 1 72 ? -3.844 15.57 15.82 1 98.75 72 ILE A O 1
ATOM 545 N N . VAL A 1 73 ? -2.283 14.508 14.758 1 98.81 73 VAL A N 1
ATOM 546 C CA . VAL A 1 73 ? -1.834 13.672 15.867 1 98.81 73 VAL A CA 1
ATOM 547 C C . VAL A 1 73 ? -0.384 14 16.219 1 98.81 73 VAL A C 1
ATOM 549 O O . VAL A 1 73 ? 0.518 13.797 15.398 1 98.81 73 VAL A O 1
ATOM 552 N N . ASN A 1 74 ? -0.181 14.477 17.344 1 98.44 74 ASN A N 1
ATOM 553 C CA . ASN A 1 74 ? 1.15 14.844 17.812 1 98.44 74 ASN A CA 1
ATOM 554 C C . ASN A 1 74 ? 1.419 14.297 19.219 1 98.44 74 ASN A C 1
ATOM 556 O O . ASN A 1 74 ? 0.813 14.75 20.188 1 98.44 74 ASN A O 1
ATOM 560 N N . ASP A 1 75 ? 2.34 13.289 19.25 1 97.56 75 ASP A N 1
ATOM 561 C CA . ASP A 1 75 ? 2.682 12.633 20.516 1 97.56 75 ASP A CA 1
ATOM 562 C C . ASP A 1 75 ? 1.434 12.086 21.203 1 97.56 75 ASP A C 1
ATOM 564 O O . ASP A 1 75 ? 1.197 12.375 22.391 1 97.56 75 ASP A O 1
ATOM 568 N N . SER A 1 76 ? 0.615 11.492 20.516 1 97.75 76 SER A N 1
ATOM 569 C CA . SER A 1 76 ? -0.55 10.727 20.969 1 97.75 76 SER A CA 1
ATOM 570 C C . SER A 1 76 ? -1.714 11.648 21.312 1 97.75 76 SER A C 1
ATOM 572 O O . SER A 1 76 ? -2.727 11.203 21.859 1 97.75 76 SER A O 1
ATOM 574 N N . VAL A 1 77 ? -1.562 12.891 21.047 1 97.94 77 VAL A N 1
ATOM 575 C CA . VAL A 1 77 ? -2.666 13.828 21.25 1 97.94 77 VAL A CA 1
ATOM 576 C C . VAL A 1 77 ? -3.297 14.172 19.906 1 97.94 77 VAL A C 1
ATOM 578 O O . VAL A 1 77 ? -2.604 14.609 18.984 1 97.94 77 VAL A O 1
ATOM 581 N N . ILE A 1 78 ? -4.57 14.039 19.844 1 98.5 78 ILE A N 1
ATOM 582 C CA . ILE A 1 78 ? -5.301 14.32 18.609 1 98.5 78 ILE A CA 1
ATOM 583 C C . ILE A 1 78 ? -6.035 15.656 18.75 1 98.5 78 ILE A C 1
ATOM 585 O O . ILE A 1 78 ? -6.746 15.883 19.734 1 98.5 78 ILE A O 1
ATOM 589 N N . HIS A 1 79 ? -5.828 16.5 17.797 1 98.25 79 HIS A N 1
ATOM 590 C CA . HIS A 1 79 ? -6.586 17.75 17.688 1 98.25 79 HIS A CA 1
ATOM 591 C C . HIS A 1 79 ? -7.438 17.75 16.422 1 98.25 79 HIS A C 1
ATOM 593 O O . HIS A 1 79 ? -7.004 17.266 15.367 1 98.25 79 HIS A O 1
ATOM 599 N N . GLN A 1 80 ? -8.602 18.281 16.562 1 98.19 80 GLN A N 1
ATOM 600 C CA . GLN A 1 80 ? -9.477 18.547 15.438 1 98.19 80 GLN A CA 1
ATOM 601 C C . GLN A 1 80 ? -9.555 20.047 15.141 1 98.19 80 GLN A C 1
ATOM 603 O O . GLN A 1 80 ? -9.734 20.844 16.047 1 98.19 80 GLN A O 1
ATOM 608 N N . PHE A 1 81 ? -9.352 20.281 13.852 1 96.5 81 PHE A N 1
ATOM 609 C CA . PHE A 1 81 ? -9.594 21.641 13.359 1 96.5 81 PHE A CA 1
ATOM 610 C C . PHE A 1 81 ? -10.922 21.703 12.609 1 96.5 81 PHE A C 1
ATOM 612 O O . PHE A 1 81 ? -11.078 21.078 11.555 1 96.5 81 PHE A O 1
ATOM 619 N N . ARG A 1 82 ? -11.75 22.516 13.102 1 92.25 82 ARG A N 1
ATOM 620 C CA . ARG A 1 82 ? -13.016 22.688 12.406 1 92.25 82 ARG A CA 1
ATOM 621 C C . ARG A 1 82 ? -13 23.938 11.531 1 92.25 82 ARG A C 1
ATOM 623 O O . ARG A 1 82 ? -11.93 24.469 11.219 1 92.25 82 ARG A O 1
ATOM 630 N N . ALA A 1 83 ? -14.125 24.344 11.016 1 85.56 83 ALA A N 1
ATOM 631 C CA . ALA A 1 83 ? -14.242 25.344 9.969 1 85.56 83 ALA A CA 1
ATOM 632 C C . ALA A 1 83 ? -13.609 26.672 10.414 1 85.56 83 ALA A C 1
ATOM 634 O O . ALA A 1 83 ? -13.07 27.406 9.586 1 85.56 83 ALA A O 1
ATOM 635 N N . ASP A 1 84 ? -13.57 26.906 11.664 1 83.44 84 ASP A N 1
ATOM 636 C CA . ASP A 1 84 ? -13.039 28.172 12.133 1 83.44 84 ASP A CA 1
ATOM 637 C C . ASP A 1 84 ? -11.547 28.078 12.406 1 83.44 84 ASP A C 1
ATOM 639 O O . ASP A 1 84 ? -10.914 29.062 12.797 1 83.44 84 ASP A O 1
ATOM 643 N N . GLY A 1 85 ? -11.008 26.906 12.219 1 82.06 85 GLY A N 1
ATOM 644 C CA . GLY A 1 85 ? -9.57 26.703 12.367 1 82.06 85 GLY A CA 1
ATOM 645 C C . GLY A 1 85 ? -9.148 26.516 13.812 1 82.06 85 GLY A C 1
ATOM 646 O O . GLY A 1 85 ? -7.953 26.422 14.102 1 82.06 85 GLY A O 1
ATOM 647 N N . GLN A 1 86 ? -10.156 26.516 14.703 1 88.56 86 GLN A N 1
ATOM 648 C CA . GLN A 1 86 ? -9.852 26.281 16.109 1 88.56 86 GLN A CA 1
ATOM 649 C C . GLN A 1 86 ? -9.641 24.797 16.375 1 88.56 86 GLN A C 1
ATOM 651 O O . GLN A 1 86 ? -10.383 23.953 15.875 1 88.56 86 GLN A O 1
ATOM 656 N N . ALA A 1 87 ? -8.609 24.656 17.156 1 90.88 87 ALA A N 1
ATOM 657 C CA . ALA A 1 87 ? -8.266 23.281 17.516 1 90.88 87 ALA A CA 1
ATOM 658 C C . ALA A 1 87 ? -8.969 22.859 18.797 1 90.88 87 ALA A C 1
ATOM 660 O O . ALA A 1 87 ? -9.086 23.641 19.734 1 90.88 87 ALA A O 1
ATOM 661 N N . GLY A 1 88 ? -9.438 21.656 18.812 1 93.06 88 GLY A N 1
ATOM 662 C CA . GLY A 1 88 ? -10.031 21.078 20 1 93.06 88 GLY A CA 1
ATOM 663 C C . GLY A 1 88 ? -9.695 19.609 20.188 1 93.06 88 GLY A C 1
ATOM 664 O O . GLY A 1 88 ? -9.43 18.891 19.203 1 93.06 88 GLY A O 1
ATOM 665 N N . ARG A 1 89 ? -9.711 19.234 21.438 1 93.94 89 ARG A N 1
ATOM 666 C CA . ARG A 1 89 ? -9.594 17.812 21.719 1 93.94 89 ARG A CA 1
ATOM 667 C C . ARG A 1 89 ? -10.883 17.078 21.391 1 93.94 89 ARG A C 1
ATOM 669 O O . ARG A 1 89 ? -11.953 17.672 21.328 1 93.94 89 ARG A O 1
ATOM 676 N N . VAL A 1 90 ? -10.641 15.836 21.141 1 96 90 VAL A N 1
ATOM 677 C CA . VAL A 1 90 ? -11.797 15.055 20.703 1 96 90 VAL A CA 1
ATOM 678 C C . VAL A 1 90 ? -11.852 13.734 21.453 1 96 90 VAL A C 1
ATOM 680 O O . VAL A 1 90 ? -10.82 13.219 21.906 1 96 90 VAL A O 1
ATOM 683 N N . PRO A 1 91 ? -13.07 13.203 21.625 1 97.06 91 PRO A N 1
ATOM 684 C CA . PRO A 1 91 ? -13.18 11.891 22.266 1 97.06 91 PRO A CA 1
ATOM 685 C C . PRO A 1 91 ? -12.602 10.766 21.422 1 97.06 91 PRO A C 1
ATOM 687 O O . PRO A 1 91 ? -12.617 10.836 20.188 1 97.06 91 PRO A O 1
ATOM 690 N N . GLY A 1 92 ? -12.195 9.719 22.062 1 98.12 92 GLY A N 1
ATOM 691 C CA . GLY A 1 92 ? -11.484 8.609 21.438 1 98.12 92 GLY A CA 1
ATOM 692 C C . GLY A 1 92 ? -12.383 7.738 20.578 1 98.12 92 GLY A C 1
ATOM 693 O O . GLY A 1 92 ? -11.898 6.945 19.766 1 98.12 92 GLY A O 1
ATOM 694 N N . ASP A 1 93 ? -13.641 7.871 20.734 1 98.31 93 ASP A N 1
ATOM 695 C CA . ASP A 1 93 ? -14.555 6.984 20.016 1 98.31 93 ASP A CA 1
ATOM 696 C C . ASP A 1 93 ? -14.984 7.594 18.688 1 98.31 93 ASP A C 1
ATOM 698 O O . ASP A 1 93 ? -15.688 6.953 17.906 1 98.31 93 ASP A O 1
ATOM 702 N N . LEU A 1 94 ? -14.578 8.867 18.406 1 98.31 94 LEU A N 1
ATOM 703 C CA . LEU A 1 94 ? -14.805 9.391 17.062 1 98.31 94 LEU A CA 1
ATOM 704 C C . LEU A 1 94 ? -14.102 8.523 16.031 1 98.31 94 LEU A C 1
ATOM 706 O O . LEU A 1 94 ? -13.133 7.84 16.328 1 98.31 94 LEU A O 1
ATOM 710 N N . LYS A 1 95 ? -14.648 8.562 14.797 1 98.75 95 LYS A N 1
ATOM 711 C CA . LYS A 1 95 ? -14.133 7.688 13.75 1 98.75 95 LYS A CA 1
ATOM 712 C C . LYS A 1 95 ? -13.531 8.5 12.602 1 98.75 95 LYS A C 1
ATOM 714 O O . LYS A 1 95 ? -13.805 9.695 12.477 1 98.75 95 LYS A O 1
ATOM 719 N N . THR A 1 96 ? -12.734 7.859 11.859 1 98.88 96 THR A N 1
ATOM 720 C CA . THR A 1 96 ? -12.039 8.508 10.75 1 98.88 96 THR A CA 1
ATOM 721 C C . THR A 1 96 ? -12.211 7.703 9.469 1 98.88 96 THR A C 1
ATOM 723 O O . THR A 1 96 ? -12.109 6.477 9.477 1 98.88 96 THR A O 1
ATOM 726 N N . PRO A 1 97 ? -12.469 8.398 8.383 1 98.75 97 PRO A N 1
ATOM 727 C CA . PRO A 1 97 ? -12.531 7.727 7.082 1 98.75 97 PRO A CA 1
ATOM 728 C C . PRO A 1 97 ? -11.164 7.598 6.418 1 98.75 97 PRO A C 1
ATOM 730 O O . PRO A 1 97 ? -11.016 6.879 5.426 1 98.75 97 PRO A O 1
ATOM 733 N N . PHE A 1 98 ? -10.195 8.336 6.891 1 98.81 98 PHE A N 1
ATOM 734 C CA . PHE A 1 98 ? -8.828 8.352 6.375 1 98.81 98 PHE A CA 1
ATOM 735 C C . PHE A 1 98 ? -7.871 8.961 7.395 1 98.81 98 PHE A C 1
ATOM 737 O O . PHE A 1 98 ? -8.07 10.094 7.832 1 98.81 98 PHE A O 1
ATOM 744 N N . ALA A 1 99 ? -6.848 8.227 7.699 1 98.94 99 ALA A N 1
ATOM 745 C CA . ALA A 1 99 ? -5.781 8.734 8.555 1 98.94 99 ALA A CA 1
ATOM 746 C C . ALA A 1 99 ? -4.48 7.977 8.328 1 98.94 99 ALA A C 1
ATOM 748 O O . ALA A 1 99 ? -4.5 6.797 7.965 1 98.94 99 ALA A O 1
ATOM 749 N N . CYS A 1 100 ? -3.404 8.648 8.484 1 98.81 100 CYS A N 1
ATOM 750 C CA . CYS A 1 100 ? -2.051 8.109 8.477 1 98.81 100 CYS A CA 1
ATOM 751 C C . CYS A 1 100 ? -1.35 8.391 9.805 1 98.81 100 CYS A C 1
ATOM 753 O O . CYS A 1 100 ? -1.281 9.539 10.242 1 98.81 100 CYS A O 1
ATOM 755 N N . VAL A 1 101 ? -0.814 7.32 10.406 1 98.94 101 VAL A N 1
ATOM 756 C CA . VAL A 1 101 ? -0.084 7.535 11.648 1 98.94 101 VAL A CA 1
ATOM 757 C C . VAL A 1 101 ? 1.142 6.625 11.695 1 98.94 101 VAL A C 1
ATOM 759 O O . VAL A 1 101 ? 1.238 5.668 10.922 1 98.94 101 VAL A O 1
ATOM 762 N N . THR A 1 102 ? 2.008 6.949 12.484 1 98.88 102 THR A N 1
ATOM 763 C CA . THR A 1 102 ? 3.203 6.164 12.766 1 98.88 102 THR A CA 1
ATOM 764 C C . THR A 1 102 ? 3.672 6.391 14.195 1 98.88 102 THR A C 1
ATOM 766 O O . THR A 1 102 ? 3.336 7.402 14.812 1 98.88 102 THR A O 1
ATOM 769 N N . PHE A 1 103 ? 4.312 5.387 14.781 1 98.81 103 PHE A N 1
ATOM 770 C CA . PHE A 1 103 ? 5.129 5.672 15.953 1 98.81 103 PHE A CA 1
ATOM 771 C C . PHE A 1 103 ? 6.434 6.348 15.547 1 98.81 103 PHE A C 1
ATOM 773 O O . PHE A 1 103 ? 7.348 5.695 15.047 1 98.81 103 PHE A O 1
ATOM 780 N N . PHE A 1 104 ? 6.465 7.613 15.797 1 98.69 104 PHE A N 1
ATOM 781 C CA . PHE A 1 104 ? 7.508 8.461 15.234 1 98.69 104 PHE A CA 1
ATOM 782 C C . PHE A 1 104 ? 8.805 8.312 16.016 1 98.69 104 PHE A C 1
ATOM 784 O O . PHE A 1 104 ? 8.828 8.523 17.234 1 98.69 104 PHE A O 1
ATOM 791 N N . ASN A 1 105 ? 9.766 7.934 15.352 1 97.88 105 ASN A N 1
ATOM 792 C CA . ASN A 1 105 ? 11.141 7.91 15.82 1 97.88 105 ASN A CA 1
ATOM 793 C C . ASN A 1 105 ? 12.086 8.586 14.828 1 97.88 105 ASN A C 1
ATOM 795 O O . ASN A 1 105 ? 12.508 7.973 13.852 1 97.88 105 ASN A O 1
ATOM 799 N N . PRO A 1 106 ? 12.469 9.844 15.078 1 97.94 106 PRO A N 1
ATOM 800 C CA . PRO A 1 106 ? 13.32 10.547 14.109 1 97.94 106 PRO A CA 1
ATOM 801 C C . PRO A 1 106 ? 14.672 9.859 13.914 1 97.94 106 PRO A C 1
ATOM 803 O O . PRO A 1 106 ? 15.344 9.516 14.891 1 97.94 106 PRO A O 1
ATOM 806 N N . GLU A 1 107 ? 15.016 9.656 12.711 1 97.75 107 GLU A N 1
ATOM 807 C CA . GLU A 1 107 ? 16.312 9.109 12.336 1 97.75 107 GLU A CA 1
ATOM 808 C C . GLU A 1 107 ? 17.281 10.219 11.945 1 97.75 107 GLU A C 1
ATOM 810 O O . GLU A 1 107 ? 18.5 10.023 11.977 1 97.75 107 GLU A O 1
ATOM 815 N N . LYS A 1 108 ? 16.766 11.32 11.492 1 97.94 108 LYS A N 1
ATOM 816 C CA . LYS A 1 108 ? 17.516 12.508 11.094 1 97.94 108 LYS A CA 1
ATOM 817 C C . LYS A 1 108 ? 17 13.75 11.805 1 97.94 108 LYS A C 1
ATOM 819 O O . LYS A 1 108 ? 15.789 13.906 11.992 1 97.94 108 LYS A O 1
ATOM 824 N N . GLU A 1 109 ? 17.938 14.57 12.164 1 98 109 GLU A N 1
ATOM 825 C CA . GLU A 1 109 ? 17.609 15.875 12.734 1 98 109 GLU A CA 1
ATOM 826 C C . GLU A 1 109 ? 18.438 16.984 12.086 1 98 109 GLU A C 1
ATOM 828 O O . GLU A 1 109 ? 19.609 16.797 11.781 1 98 109 GLU A O 1
ATOM 833 N N . TYR A 1 110 ? 17.781 18.078 11.898 1 98.25 110 TYR A N 1
ATOM 834 C CA . TYR A 1 110 ? 18.422 19.234 11.258 1 98.25 110 TYR A CA 1
ATOM 835 C C . TYR A 1 110 ? 17.891 20.547 11.844 1 98.25 110 TYR A C 1
ATOM 837 O O . TYR A 1 110 ? 16.672 20.75 11.945 1 98.25 110 TYR A O 1
ATOM 845 N N . MET A 1 111 ? 18.812 21.438 12.258 1 98.69 111 MET A N 1
ATOM 846 C CA . MET A 1 111 ? 18.422 22.75 12.742 1 98.69 111 MET A CA 1
ATOM 847 C C . MET A 1 111 ? 18.391 23.766 11.594 1 98.69 111 MET A C 1
ATOM 849 O O . MET A 1 111 ? 19.406 24.031 10.961 1 98.69 111 MET A O 1
ATOM 853 N N . ILE A 1 112 ? 17.25 24.234 11.359 1 98.25 112 ILE A N 1
ATOM 854 C CA . ILE A 1 112 ? 17.109 25.297 10.375 1 98.25 112 ILE A CA 1
ATOM 855 C C . ILE A 1 112 ? 17.328 26.656 11.047 1 98.25 112 ILE A C 1
ATOM 857 O O . ILE A 1 112 ? 16.594 27.016 11.984 1 98.25 112 ILE A O 1
ATOM 861 N N . ASP A 1 113 ? 18.266 27.422 10.492 1 97.62 113 ASP A N 1
ATOM 862 C CA . ASP A 1 113 ? 18.594 28.703 11.117 1 97.62 113 ASP A CA 1
ATOM 863 C C . ASP A 1 113 ? 18.5 29.844 10.109 1 97.62 113 ASP A C 1
ATOM 865 O O . ASP A 1 113 ? 18.891 30.984 10.414 1 97.62 113 ASP A O 1
ATOM 869 N N . THR A 1 114 ? 18.141 29.484 8.945 1 97.44 114 THR A N 1
ATOM 870 C CA . THR A 1 114 ? 17.891 30.484 7.918 1 97.44 114 THR A CA 1
ATOM 871 C C . THR A 1 114 ? 16.516 30.266 7.289 1 97.44 114 THR A C 1
ATOM 873 O O . THR A 1 114 ? 16.078 29.125 7.09 1 97.44 114 THR A O 1
ATOM 876 N N . ALA A 1 115 ? 15.977 31.375 6.898 1 98.19 115 ALA A N 1
ATOM 877 C CA . ALA A 1 115 ? 14.633 31.328 6.32 1 98.19 115 ALA A CA 1
ATOM 878 C C . ALA A 1 115 ? 14.602 30.469 5.066 1 98.19 115 ALA A C 1
ATOM 880 O O . ALA A 1 115 ? 15.523 30.5 4.25 1 98.19 115 ALA A O 1
ATOM 881 N N . ARG A 1 116 ? 13.562 29.609 5.02 1 98.5 116 ARG A N 1
ATOM 882 C CA . ARG A 1 116 ? 13.297 28.766 3.857 1 98.5 116 ARG A CA 1
ATOM 883 C C . ARG A 1 116 ? 11.828 28.844 3.455 1 98.5 116 ARG A C 1
ATOM 885 O O . ARG A 1 116 ? 10.938 28.781 4.309 1 98.5 116 ARG A O 1
ATOM 892 N N . ASP A 1 117 ? 11.562 29.031 2.199 1 98.31 117 ASP A N 1
ATOM 893 C CA . ASP A 1 117 ? 10.203 28.859 1.715 1 98.31 117 ASP A CA 1
ATOM 894 C C . ASP A 1 117 ? 9.844 27.375 1.583 1 98.31 117 ASP A C 1
ATOM 896 O O . ASP A 1 117 ? 10.648 26.516 1.939 1 98.31 117 ASP A O 1
ATOM 900 N N . LYS A 1 118 ? 8.727 27.125 1.172 1 98.31 118 LYS A N 1
ATOM 901 C CA . LYS A 1 118 ? 8.203 25.766 1.071 1 98.31 118 LYS A CA 1
ATOM 902 C C . LYS A 1 118 ? 9.141 24.875 0.253 1 98.31 118 LYS A C 1
ATOM 904 O O . LYS A 1 118 ? 9.516 23.781 0.694 1 98.31 118 LYS A O 1
ATOM 909 N N . GLU A 1 119 ? 9.5 25.297 -0.941 1 98.06 119 GLU A N 1
ATOM 910 C CA . GLU A 1 119 ? 10.375 24.531 -1.821 1 98.06 119 GLU A CA 1
ATOM 911 C C . GLU A 1 119 ? 11.727 24.266 -1.161 1 98.06 119 GLU A C 1
ATOM 913 O O . GLU A 1 119 ? 12.258 23.156 -1.254 1 98.06 119 GLU A O 1
ATOM 918 N N . GLY A 1 120 ? 12.258 25.312 -0.59 1 98.5 120 GLY A N 1
ATOM 919 C CA . GLY A 1 120 ? 13.531 25.156 0.103 1 98.5 120 GLY A CA 1
ATOM 920 C C . GLY A 1 120 ? 13.461 24.172 1.255 1 98.5 120 GLY A C 1
ATOM 921 O O . GLY A 1 120 ? 14.383 23.375 1.454 1 98.5 120 GLY A O 1
ATOM 922 N N . PHE A 1 121 ? 12.461 24.25 2.066 1 98.75 121 PHE A N 1
ATOM 923 C CA . PHE A 1 121 ? 12.258 23.328 3.176 1 98.75 121 PHE A CA 1
ATOM 924 C C . PHE A 1 121 ? 12.172 21.891 2.674 1 98.75 121 PHE A C 1
ATOM 926 O O . PHE A 1 121 ? 12.859 21.016 3.195 1 98.75 121 PHE A O 1
ATOM 933 N N . GLU A 1 122 ? 11.375 21.672 1.674 1 98.62 122 GLU A N 1
ATOM 934 C CA . GLU A 1 122 ? 11.172 20.328 1.123 1 98.62 122 GLU A CA 1
ATOM 935 C C . GLU A 1 122 ? 12.461 19.781 0.531 1 98.62 122 GLU A C 1
ATOM 937 O O . GLU A 1 122 ? 12.727 18.578 0.618 1 98.62 122 GLU A O 1
ATOM 942 N N . ALA A 1 123 ? 13.242 20.641 -0.071 1 98.56 123 ALA A N 1
ATOM 943 C CA . ALA A 1 123 ? 14.531 20.219 -0.619 1 98.56 123 ALA A CA 1
ATOM 944 C C . ALA A 1 123 ? 15.445 19.688 0.479 1 98.56 123 ALA A C 1
ATOM 946 O O . ALA A 1 123 ? 16.188 18.734 0.262 1 98.56 123 ALA A O 1
ATOM 947 N N . ILE A 1 124 ? 15.414 20.312 1.647 1 98.62 124 ILE A N 1
ATOM 948 C CA . ILE A 1 124 ? 16.219 19.844 2.773 1 98.62 124 ILE A CA 1
ATOM 949 C C . ILE A 1 124 ? 15.75 18.453 3.195 1 98.62 124 ILE A C 1
ATOM 951 O O . ILE A 1 124 ? 16.578 17.562 3.402 1 98.62 124 ILE A O 1
ATOM 955 N N . VAL A 1 125 ? 14.461 18.266 3.328 1 98.81 125 VAL A N 1
ATOM 956 C CA . VAL A 1 125 ? 13.922 16.969 3.719 1 98.81 125 VAL A CA 1
ATOM 957 C C . VAL A 1 125 ? 14.328 15.914 2.695 1 98.81 125 VAL A C 1
ATOM 959 O O . VAL A 1 125 ? 14.766 14.82 3.062 1 98.81 125 VAL A O 1
ATOM 962 N N . ASP A 1 126 ? 14.156 16.266 1.396 1 98.62 126 ASP A N 1
ATOM 963 C CA . ASP A 1 126 ? 14.508 15.344 0.325 1 98.62 126 ASP A CA 1
ATOM 964 C C . ASP A 1 126 ? 15.961 14.906 0.437 1 98.62 126 ASP A C 1
ATOM 966 O O . ASP A 1 126 ? 16.281 13.727 0.24 1 98.62 126 ASP A O 1
ATOM 970 N N . GLN A 1 127 ? 16.75 15.828 0.726 1 98.12 127 GLN A N 1
ATOM 971 C CA . GLN A 1 127 ? 18.172 15.531 0.862 1 98.12 127 GLN A CA 1
ATOM 972 C C . GLN A 1 127 ? 18.422 14.625 2.062 1 98.12 127 GLN A C 1
ATOM 974 O O . GLN A 1 127 ? 19.234 13.703 1.985 1 98.12 127 GLN A O 1
ATOM 979 N N . LEU A 1 128 ? 17.766 14.906 3.156 1 98.25 128 LEU A N 1
ATOM 980 C CA . LEU A 1 128 ? 17.938 14.109 4.363 1 98.25 128 LEU A CA 1
ATOM 981 C C . LEU A 1 128 ? 17.484 12.672 4.137 1 98.25 128 LEU A C 1
ATOM 983 O O . LEU A 1 128 ? 18.141 11.727 4.602 1 98.25 128 LEU A O 1
ATOM 987 N N . VAL A 1 129 ? 16.422 12.492 3.455 1 97.94 129 VAL A N 1
ATOM 988 C CA . VAL A 1 129 ? 15.883 11.164 3.195 1 97.94 129 VAL A CA 1
ATOM 989 C C . VAL A 1 129 ? 16.75 10.445 2.156 1 97.94 129 VAL A C 1
ATOM 991 O O . VAL A 1 129 ? 17.031 9.258 2.291 1 97.94 129 VAL A O 1
ATOM 994 N N . ASN A 1 130 ? 17.062 11.18 1.054 1 97.69 130 ASN A N 1
ATOM 995 C CA . ASN A 1 130 ? 17.953 10.758 -0.028 1 97.69 130 ASN A CA 1
ATOM 996 C C . ASN A 1 130 ? 17.453 9.469 -0.679 1 97.69 130 ASN A C 1
ATOM 998 O O . ASN A 1 130 ? 18.25 8.578 -0.984 1 97.69 130 ASN A O 1
ATOM 1002 N N . ASN A 1 131 ? 16.234 9.203 -0.77 1 98.38 131 ASN A N 1
ATOM 1003 C CA . ASN A 1 131 ? 15.531 8.109 -1.438 1 98.38 131 ASN A CA 1
ATOM 1004 C C . ASN A 1 131 ? 14.109 8.516 -1.825 1 98.38 131 ASN A C 1
ATOM 1006 O O . ASN A 1 131 ? 13.211 8.555 -0.978 1 98.38 131 ASN A O 1
ATOM 1010 N N . PRO A 1 132 ? 13.891 8.891 -3.057 1 98.25 132 PRO A N 1
ATOM 1011 C CA . PRO A 1 132 ? 12.578 9.383 -3.475 1 98.25 132 PRO A CA 1
ATOM 1012 C C . PRO A 1 132 ? 11.5 8.305 -3.451 1 98.25 132 PRO A C 1
ATOM 1014 O O . PRO A 1 132 ? 10.312 8.602 -3.58 1 98.25 132 PRO A O 1
ATOM 1017 N N . ASN A 1 133 ? 11.945 7.027 -3.24 1 98.69 133 ASN A N 1
ATOM 1018 C CA . ASN A 1 133 ? 11.008 5.914 -3.34 1 98.69 133 ASN A CA 1
ATOM 1019 C C . ASN A 1 133 ? 10.578 5.418 -1.962 1 98.69 133 ASN A C 1
ATOM 1021 O O . ASN A 1 133 ? 9.859 4.422 -1.852 1 98.69 133 ASN A O 1
ATOM 1025 N N . LEU A 1 134 ? 11.016 6.078 -0.929 1 98.81 134 LEU A N 1
ATOM 1026 C CA . LEU A 1 134 ? 10.586 5.77 0.431 1 98.81 134 LEU A CA 1
ATOM 1027 C C . LEU A 1 134 ? 9.734 6.895 1.004 1 98.81 134 LEU A C 1
ATOM 1029 O O . LEU A 1 134 ? 9.766 8.023 0.498 1 98.81 134 LEU A O 1
ATOM 1033 N N . PHE A 1 135 ? 9 6.547 2.037 1 98.81 135 PHE A N 1
ATOM 1034 C CA . PHE A 1 135 ? 8.219 7.523 2.783 1 98.81 135 PHE A CA 1
ATOM 1035 C C . PHE A 1 135 ? 9.07 8.203 3.844 1 98.81 135 PHE A C 1
ATOM 1037 O O . PHE A 1 135 ? 10.164 7.73 4.172 1 98.81 135 PHE A O 1
ATOM 1044 N N . ALA A 1 136 ? 8.523 9.266 4.332 1 98.88 136 ALA A N 1
ATOM 1045 C CA . ALA A 1 136 ? 9.133 9.922 5.484 1 98.88 136 ALA A CA 1
ATOM 1046 C C . ALA A 1 136 ? 8.078 10.586 6.359 1 98.88 136 ALA A C 1
ATOM 1048 O O . ALA A 1 136 ? 7.117 11.164 5.855 1 98.88 136 ALA A O 1
ATOM 1049 N N . ALA A 1 137 ? 8.258 10.43 7.609 1 98.94 137 ALA A N 1
ATOM 1050 C CA . ALA A 1 137 ? 7.57 11.281 8.578 1 98.94 137 ALA A CA 1
ATOM 1051 C C . ALA A 1 137 ? 8.391 12.539 8.875 1 98.94 137 ALA A C 1
ATOM 1053 O O . ALA A 1 137 ? 9.594 12.461 9.102 1 98.94 137 ALA A O 1
ATOM 1054 N N . VAL A 1 138 ? 7.715 13.672 8.859 1 98.94 138 VAL A N 1
ATOM 1055 C CA . VAL A 1 138 ? 8.391 14.953 8.977 1 98.94 138 VAL A CA 1
ATOM 1056 C C . VAL A 1 138 ? 7.754 15.781 10.086 1 98.94 138 VAL A C 1
ATOM 1058 O O . VAL A 1 138 ? 6.535 15.953 10.125 1 98.94 138 VAL A O 1
ATOM 1061 N N . ARG A 1 139 ? 8.578 16.297 10.945 1 98.94 139 ARG A N 1
ATOM 1062 C CA . ARG A 1 139 ? 8.117 17.219 11.977 1 98.94 139 ARG A CA 1
ATOM 1063 C C . ARG A 1 139 ? 9.039 18.422 12.078 1 98.94 139 ARG A C 1
ATOM 1065 O O . ARG A 1 139 ? 10.258 18.266 12.219 1 98.94 139 ARG A O 1
ATOM 1072 N N . PHE A 1 140 ? 8.523 19.547 11.945 1 98.94 140 PHE A N 1
ATOM 1073 C CA . PHE A 1 140 ? 9.242 20.797 12.18 1 98.94 140 PHE A CA 1
ATOM 1074 C C . PHE A 1 140 ? 8.609 21.578 13.32 1 98.94 140 PHE A C 1
ATOM 1076 O O . PHE A 1 140 ? 7.402 21.844 13.312 1 98.94 140 PHE A O 1
ATOM 1083 N N . THR A 1 141 ? 9.336 21.922 14.289 1 98.88 141 THR A N 1
ATOM 1084 C CA . THR A 1 141 ? 8.906 22.75 15.414 1 98.88 141 THR A CA 1
ATOM 1085 C C . THR A 1 141 ? 9.727 24.031 15.484 1 98.88 141 THR A C 1
ATOM 1087 O O . THR A 1 141 ? 10.953 23.984 15.586 1 98.88 141 THR A O 1
ATOM 1090 N N . GLY A 1 142 ? 9.008 25.125 15.352 1 98.81 142 GLY A N 1
ATOM 1091 C CA . GLY A 1 142 ? 9.75 26.375 15.414 1 98.81 142 GLY A CA 1
ATOM 1092 C C . GLY A 1 142 ? 8.945 27.578 14.938 1 98.81 142 GLY A C 1
ATOM 1093 O O . GLY A 1 142 ? 7.742 27.656 15.188 1 98.81 142 GLY A O 1
ATOM 1094 N N . MET A 1 143 ? 9.68 28.516 14.359 1 98.81 143 MET A N 1
ATOM 1095 C CA . MET A 1 143 ? 9.102 29.797 13.938 1 98.81 143 MET A CA 1
ATOM 1096 C C . MET A 1 143 ? 8.844 29.812 12.438 1 98.81 143 MET A C 1
ATOM 1098 O O . MET A 1 143 ? 9.68 29.344 11.656 1 98.81 143 MET A O 1
ATOM 1102 N N . PHE A 1 144 ? 7.688 30.359 12.133 1 98.75 144 PHE A N 1
ATOM 1103 C CA . PHE A 1 144 ? 7.27 30.5 10.742 1 98.75 144 PHE A CA 1
ATOM 1104 C C . PHE A 1 144 ? 7.145 31.969 10.352 1 98.75 144 PHE A C 1
ATOM 1106 O O . PHE A 1 144 ? 6.734 32.781 11.172 1 98.75 144 PHE A O 1
ATOM 1113 N N . GLU A 1 145 ? 7.461 32.25 9.164 1 98.38 145 GLU A N 1
ATOM 1114 C CA . GLU A 1 145 ? 7.207 33.594 8.609 1 98.38 145 GLU A CA 1
ATOM 1115 C C . GLU A 1 145 ? 5.738 33.75 8.227 1 98.38 145 GLU A C 1
ATOM 1117 O O . GLU A 1 145 ? 5.164 34.844 8.398 1 98.38 145 GLU A O 1
ATOM 1122 N N . ARG A 1 146 ? 5.199 32.719 7.719 1 98 146 ARG A N 1
ATOM 1123 C CA . ARG A 1 146 ? 3.797 32.656 7.32 1 98 146 ARG A CA 1
ATOM 1124 C C . ARG A 1 146 ? 3.311 31.203 7.266 1 98 146 ARG A C 1
ATOM 1126 O O . ARG A 1 146 ? 4.086 30.297 6.969 1 98 146 ARG A O 1
ATOM 1133 N N . VAL A 1 147 ? 2.072 31.109 7.52 1 97.62 147 VAL A N 1
ATOM 1134 C CA . VAL A 1 147 ? 1.391 29.828 7.449 1 97.62 147 VAL A CA 1
ATOM 1135 C C . VAL A 1 147 ? 0.013 30 6.816 1 97.62 147 VAL A C 1
ATOM 1137 O O . VAL A 1 147 ? -0.742 30.891 7.199 1 97.62 147 VAL A O 1
ATOM 1140 N N . GLU A 1 148 ? -0.234 29.219 5.832 1 96.62 148 GLU A N 1
ATOM 1141 C CA . GLU A 1 148 ? -1.572 29.156 5.254 1 96.62 148 GLU A CA 1
ATOM 1142 C C . GLU A 1 148 ? -2.176 27.766 5.414 1 96.62 148 GLU A C 1
ATOM 1144 O O . GLU A 1 148 ? -1.561 26.766 5.027 1 96.62 148 GLU A O 1
ATOM 1149 N N . THR A 1 149 ? -3.367 27.734 6.016 1 95.94 149 THR A N 1
ATOM 1150 C CA . THR A 1 149 ? -4.039 26.469 6.246 1 95.94 149 THR A CA 1
ATOM 1151 C C . THR A 1 149 ? -5.457 26.484 5.676 1 95.94 149 THR A C 1
ATOM 1153 O O . THR A 1 149 ? -5.992 27.562 5.383 1 95.94 149 THR A O 1
ATOM 1156 N N . ARG A 1 150 ? -5.918 25.344 5.449 1 95.62 150 ARG A N 1
ATOM 1157 C CA . ARG A 1 150 ? -7.336 25.156 5.148 1 95.62 150 ARG A CA 1
ATOM 1158 C C . ARG A 1 150 ? -7.934 24.062 6.02 1 95.62 150 ARG A C 1
ATOM 1160 O O . ARG A 1 150 ? -7.207 23.219 6.566 1 95.62 150 ARG A O 1
ATOM 1167 N N . THR A 1 151 ? -9.18 24.156 6.238 1 94.81 151 THR A N 1
ATOM 1168 C CA . THR A 1 151 ? -9.977 23.094 6.844 1 94.81 151 THR A CA 1
ATOM 1169 C C . THR A 1 151 ? -11.18 22.75 5.965 1 94.81 151 THR A C 1
ATOM 1171 O O . THR A 1 151 ? -11.203 23.094 4.781 1 94.81 151 THR A O 1
ATOM 1174 N N . VAL A 1 152 ? -11.992 21.844 6.461 1 93.25 152 VAL A N 1
ATOM 1175 C CA . VAL A 1 152 ? -13.188 21.453 5.711 1 93.25 152 VAL A CA 1
ATOM 1176 C C . VAL A 1 152 ? -14.414 21.516 6.621 1 93.25 152 VAL A C 1
ATOM 1178 O O . VAL A 1 152 ? -14.297 21.328 7.836 1 93.25 152 VAL A O 1
ATOM 1181 N N . PHE A 1 153 ? -15.531 21.812 5.969 1 91.94 153 PHE A N 1
ATOM 1182 C CA . PHE A 1 153 ? -16.797 21.797 6.68 1 91.94 153 PHE A CA 1
ATOM 1183 C C . PHE A 1 153 ? -17.344 20.375 6.789 1 91.94 153 PHE A C 1
ATOM 1185 O O . PHE A 1 153 ? -17.219 19.578 5.848 1 91.94 153 PHE A O 1
ATOM 1192 N N . CYS A 1 154 ? -17.922 20.156 7.926 1 95 154 CYS A N 1
ATOM 1193 C CA . CYS A 1 154 ? -18.641 18.891 8.078 1 95 154 CYS A CA 1
ATOM 1194 C C . CYS A 1 154 ? -19.688 18.719 6.988 1 95 154 CYS A C 1
ATOM 1196 O O . CYS A 1 154 ? -20.391 19.672 6.648 1 95 154 CYS A O 1
ATOM 1198 N N . GLN A 1 155 ? -19.797 17.5 6.504 1 95.94 155 GLN A N 1
ATOM 1199 C CA . GLN A 1 155 ? -20.719 17.25 5.398 1 95.94 155 GLN A CA 1
ATOM 1200 C C . GLN A 1 155 ? -21.938 16.484 5.871 1 95.94 155 GLN A C 1
ATOM 1202 O O . GLN A 1 155 ? -21.859 15.695 6.82 1 95.94 155 GLN A O 1
ATOM 1207 N N . CYS A 1 156 ? -23.031 16.656 5.117 1 95.75 156 CYS A N 1
ATOM 1208 C CA . CYS A 1 156 ? -24.266 15.906 5.324 1 95.75 156 CYS A CA 1
ATOM 1209 C C . CYS A 1 156 ? -24.531 14.969 4.156 1 95.75 156 CYS A C 1
ATOM 1211 O O . CYS A 1 156 ? -24.188 15.281 3.014 1 95.75 156 CYS A O 1
ATOM 1213 N N . ARG A 1 157 ? -25.172 13.906 4.434 1 94.56 157 ARG A N 1
ATOM 1214 C CA . ARG A 1 157 ? -25.531 12.945 3.395 1 94.56 157 ARG A CA 1
ATOM 1215 C C . ARG A 1 157 ? -26.656 13.469 2.518 1 94.56 157 ARG A C 1
ATOM 1217 O O . ARG A 1 157 ? -27.578 14.117 3.012 1 94.56 157 ARG A O 1
ATOM 1224 N N . PRO A 1 158 ? -26.906 13.062 1.344 1 96.19 158 PRO A N 1
ATOM 1225 C CA . PRO A 1 158 ? -25.844 12.344 0.634 1 96.19 158 PRO A CA 1
ATOM 1226 C C . PRO A 1 158 ? -24.578 13.18 0.464 1 96.19 158 PRO A C 1
ATOM 1228 O O . PRO A 1 158 ? -24.656 14.375 0.17 1 96.19 158 PRO A O 1
ATOM 1231 N N . TYR A 1 159 ? -23.438 12.617 0.55 1 97.25 159 TYR A N 1
ATOM 1232 C CA . TYR A 1 159 ? -22.172 13.328 0.575 1 97.25 159 TYR A CA 1
ATOM 1233 C C . TYR A 1 159 ? -21.797 13.844 -0.811 1 97.25 159 TYR A C 1
ATOM 1235 O O . TYR A 1 159 ? -21.875 13.109 -1.797 1 97.25 159 TYR A O 1
ATOM 1243 N N . PRO A 1 160 ? -21.375 15.086 -0.869 1 96.25 160 PRO A N 1
ATOM 1244 C CA . PRO A 1 160 ? -20.812 15.578 -2.129 1 96.25 160 PRO A CA 1
ATOM 1245 C C . PRO A 1 160 ? -19.391 15.086 -2.377 1 96.25 160 PRO A C 1
ATOM 1247 O O . PRO A 1 160 ? -18.672 14.727 -1.431 1 96.25 160 PRO A O 1
ATOM 1250 N N . PRO A 1 161 ? -18.969 15.086 -3.707 1 93.94 161 PRO A N 1
ATOM 1251 C CA . PRO A 1 161 ? -17.562 14.766 -3.965 1 93.94 161 PRO A CA 1
ATOM 1252 C C . PRO A 1 161 ? -16.609 15.727 -3.271 1 93.94 161 PRO A C 1
ATOM 1254 O O . PRO A 1 161 ? -16.906 16.906 -3.123 1 93.94 161 PRO A O 1
ATOM 1257 N N . MET A 1 162 ? -15.469 15.273 -2.99 1 94.38 162 MET A N 1
ATOM 1258 C CA . MET A 1 162 ? -14.531 16.031 -2.174 1 94.38 162 MET A CA 1
ATOM 1259 C C . MET A 1 162 ? -14.156 17.344 -2.859 1 94.38 162 MET A C 1
ATOM 1261 O O . MET A 1 162 ? -13.945 18.359 -2.193 1 94.38 162 MET A O 1
ATOM 1265 N N . LEU A 1 163 ? -13.992 17.328 -4.188 1 93.81 163 LEU A N 1
ATOM 1266 C CA . LEU A 1 163 ? -13.594 18.531 -4.914 1 93.81 163 LEU A CA 1
ATOM 1267 C C . LEU A 1 163 ? -14.617 19.656 -4.73 1 93.81 163 LEU A C 1
ATOM 1269 O O . LEU A 1 163 ? -14.25 20.828 -4.688 1 93.81 163 LEU A O 1
ATOM 1273 N N . ASP A 1 164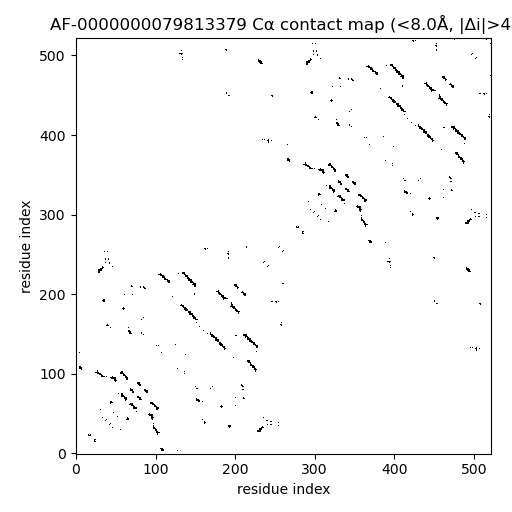 ? -15.844 19.281 -4.645 1 94.12 164 ASP A N 1
ATOM 1274 C CA . ASP A 1 164 ? -16.875 20.25 -4.359 1 94.12 164 ASP A CA 1
ATOM 1275 C C . ASP A 1 164 ? -16.734 20.812 -2.947 1 94.12 164 ASP A C 1
ATOM 1277 O O . ASP A 1 164 ? -16.953 22.016 -2.721 1 94.12 164 ASP A O 1
ATOM 1281 N N . VAL A 1 165 ? -16.391 20.016 -2.064 1 93.38 165 VAL A N 1
ATOM 1282 C CA . VAL A 1 165 ? -16.25 20.406 -0.667 1 93.38 165 VAL A CA 1
ATOM 1283 C C . VAL A 1 165 ? -15.07 21.375 -0.524 1 93.38 165 VAL A C 1
ATOM 1285 O O . VAL A 1 165 ? -15.203 22.422 0.109 1 93.38 165 VAL A O 1
ATOM 1288 N N . VAL A 1 166 ? -13.969 21.016 -1.126 1 91.94 166 VAL A N 1
ATOM 1289 C CA . VAL A 1 166 ? -12.742 21.781 -0.928 1 91.94 166 VAL A CA 1
ATOM 1290 C C . VAL A 1 166 ? -12.828 23.109 -1.673 1 91.94 166 VAL A C 1
ATOM 1292 O O . VAL A 1 166 ? -12.086 24.047 -1.37 1 91.94 166 VAL A O 1
ATOM 1295 N N . ALA A 1 167 ? -13.672 23.203 -2.662 1 91.06 167 ALA A N 1
ATOM 1296 C CA . ALA A 1 167 ? -13.883 24.469 -3.373 1 91.06 167 ALA A CA 1
ATOM 1297 C C . ALA A 1 167 ? -14.438 25.531 -2.439 1 91.06 167 ALA A C 1
ATOM 1299 O O . ALA A 1 167 ? -14.281 26.734 -2.697 1 91.06 167 ALA A O 1
ATOM 1300 N N . ARG A 1 168 ? -15.023 25.141 -1.356 1 90.5 168 ARG A N 1
ATOM 1301 C CA . ARG A 1 168 ? -15.625 26.078 -0.411 1 90.5 168 ARG A CA 1
ATOM 1302 C C . ARG A 1 168 ? -14.906 26.031 0.936 1 90.5 168 ARG A C 1
ATOM 1304 O O . ARG A 1 168 ? -15.453 26.469 1.948 1 90.5 168 ARG A O 1
ATOM 1311 N N . GLN A 1 169 ? -13.766 25.5 0.893 1 91.38 169 GLN A N 1
ATOM 1312 C CA . GLN A 1 169 ? -13.07 25.25 2.148 1 91.38 169 GLN A CA 1
ATOM 1313 C C . GLN A 1 169 ? -12.664 26.562 2.82 1 91.38 169 GLN A C 1
ATOM 1315 O O . GLN A 1 169 ? -12.25 27.516 2.15 1 91.38 169 GLN A O 1
ATOM 1320 N N . PRO A 1 170 ? -12.812 26.656 4.145 1 92.75 170 PRO A N 1
ATOM 1321 C CA . PRO A 1 170 ? -12.266 27.812 4.836 1 92.75 170 PRO A CA 1
ATOM 1322 C C . PRO A 1 170 ? -10.734 27.828 4.852 1 92.75 170 PRO A C 1
ATOM 1324 O O . PRO A 1 170 ? -10.109 26.781 4.988 1 92.75 170 PRO A O 1
ATOM 1327 N N . THR A 1 171 ? -10.18 28.984 4.645 1 93.25 171 THR A N 1
ATOM 1328 C CA . THR A 1 171 ? -8.727 29.156 4.672 1 93.25 171 THR A CA 1
ATOM 1329 C C . THR A 1 171 ? -8.312 30.141 5.75 1 93.25 171 THR A C 1
ATOM 1331 O O . THR A 1 171 ? -9.125 30.969 6.184 1 93.25 171 THR A O 1
ATOM 1334 N N . MET A 1 172 ? -7.168 29.938 6.234 1 93.69 172 MET A N 1
ATOM 1335 C CA . MET A 1 172 ? -6.602 30.844 7.238 1 93.69 172 MET A CA 1
ATOM 1336 C C . MET A 1 172 ? -5.156 31.188 6.906 1 93.69 172 MET A C 1
ATOM 1338 O O . MET A 1 172 ? -4.387 30.328 6.484 1 93.69 172 MET A O 1
ATOM 1342 N N . GLN A 1 173 ? -4.891 32.469 7.004 1 94.88 173 GLN A N 1
ATOM 1343 C CA . GLN A 1 173 ? -3.523 32.938 6.863 1 94.88 173 GLN A CA 1
ATOM 1344 C C . GLN A 1 173 ? -2.98 33.438 8.195 1 94.88 173 GLN A C 1
ATOM 1346 O O . GLN A 1 173 ? -3.555 34.344 8.805 1 94.88 173 GLN A O 1
ATOM 1351 N N . LEU A 1 174 ? -1.985 32.844 8.539 1 94 174 LEU A N 1
ATOM 1352 C CA . LEU A 1 174 ? -1.285 33.312 9.734 1 94 174 LEU A CA 1
ATOM 1353 C C . LEU A 1 174 ? 0.045 33.938 9.367 1 94 174 LEU A C 1
ATOM 1355 O O . LEU A 1 174 ? 0.774 33.438 8.508 1 94 174 LEU A O 1
ATOM 1359 N N . GLY A 1 175 ? 0.271 35.094 9.867 1 94.88 175 GLY A N 1
ATOM 1360 C CA . GLY A 1 175 ? 1.598 35.688 9.742 1 94.88 175 GLY A CA 1
ATOM 1361 C C . GLY A 1 175 ? 2.645 34.938 10.578 1 94.88 175 GLY A C 1
ATOM 1362 O O . GLY A 1 175 ? 2.623 33.719 10.68 1 94.88 175 GLY A O 1
ATOM 1363 N N . ALA A 1 176 ? 3.52 35.75 11.086 1 96.38 176 ALA A N 1
ATOM 1364 C CA . ALA A 1 176 ? 4.551 35.156 11.938 1 96.38 176 ALA A CA 1
ATOM 1365 C C . ALA A 1 176 ? 3.928 34.344 13.078 1 96.38 176 ALA A C 1
ATOM 1367 O O . ALA A 1 176 ? 3.072 34.875 13.812 1 96.38 176 ALA A O 1
ATOM 1368 N N . SER A 1 177 ? 4.305 33.125 13.18 1 96.88 177 SER A N 1
ATOM 1369 C CA . SER A 1 177 ? 3.73 32.219 14.18 1 96.88 177 SER A CA 1
ATOM 1370 C C . SER A 1 177 ? 4.742 31.172 14.625 1 96.88 177 SER A C 1
ATOM 1372 O O . SER A 1 177 ? 5.711 30.891 13.914 1 96.88 177 SER A O 1
ATOM 1374 N N . THR A 1 178 ? 4.562 30.719 15.836 1 98.56 178 THR A N 1
ATOM 1375 C CA . THR A 1 178 ? 5.32 29.594 16.359 1 98.56 178 THR A CA 1
ATOM 1376 C C . THR A 1 178 ? 4.43 28.359 16.516 1 98.56 178 THR A C 1
ATOM 1378 O O . THR A 1 178 ? 3.281 28.469 16.953 1 98.56 178 THR A O 1
ATOM 1381 N N . GLY A 1 179 ? 4.965 27.219 16.047 1 98.69 179 GLY A N 1
ATOM 1382 C CA . GLY A 1 179 ? 4.152 26.016 16.141 1 98.69 179 GLY A CA 1
ATOM 1383 C C . GLY A 1 179 ? 4.852 24.781 15.609 1 98.69 179 GLY A C 1
ATOM 1384 O O . GLY A 1 179 ? 6.082 24.719 15.578 1 98.69 179 GLY A O 1
ATOM 1385 N N . THR A 1 180 ? 4.051 23.781 15.352 1 98.88 180 THR A N 1
ATOM 1386 C CA . THR A 1 180 ? 4.523 22.5 14.852 1 98.88 180 THR A CA 1
ATOM 1387 C C . THR A 1 180 ? 3.857 22.156 13.523 1 98.88 180 THR A C 1
ATOM 1389 O O . THR A 1 180 ? 2.633 22.234 13.398 1 98.88 180 THR A O 1
ATOM 1392 N N . MET A 1 181 ? 4.672 21.906 12.547 1 98.88 181 MET A N 1
ATOM 1393 C CA . MET A 1 181 ? 4.27 21.312 11.273 1 98.88 181 MET A CA 1
ATOM 1394 C C . MET A 1 181 ? 4.668 19.844 11.203 1 98.88 181 MET A C 1
ATOM 1396 O O . MET A 1 181 ? 5.812 19.5 11.492 1 98.88 181 MET A O 1
ATOM 1400 N N . LEU A 1 182 ? 3.715 18.984 10.883 1 98.88 182 LEU A N 1
ATOM 1401 C CA . LEU A 1 182 ? 4.098 17.578 10.781 1 98.88 182 LEU A CA 1
ATOM 1402 C C . LEU A 1 182 ? 3.242 16.859 9.75 1 98.88 182 LEU A C 1
ATOM 1404 O O . LEU A 1 182 ? 2.152 17.312 9.406 1 98.88 182 LEU A O 1
ATOM 1408 N N . GLY A 1 183 ? 3.758 15.75 9.266 1 98.88 183 GLY A N 1
ATOM 1409 C CA . GLY A 1 183 ? 3.078 14.914 8.297 1 98.88 183 GLY A CA 1
ATOM 1410 C C . GLY A 1 183 ? 4.016 13.969 7.566 1 98.88 183 GLY A C 1
ATOM 1411 O O . GLY A 1 183 ? 4.926 13.398 8.172 1 98.88 183 GLY A O 1
ATOM 1412 N N . PHE A 1 184 ? 3.654 13.82 6.293 1 98.88 184 PHE A N 1
ATOM 1413 C CA . PHE A 1 184 ? 4.359 12.758 5.59 1 98.88 184 PHE A CA 1
ATOM 1414 C C . PHE A 1 184 ? 4.773 13.203 4.195 1 98.88 184 PHE A C 1
ATOM 1416 O O . PHE A 1 184 ? 4.082 14.008 3.566 1 98.88 184 PHE A O 1
ATOM 1423 N N . ARG A 1 185 ? 5.887 12.766 3.799 1 98.75 185 ARG A N 1
ATOM 1424 C CA . ARG A 1 185 ? 6.285 12.75 2.395 1 98.75 185 ARG A CA 1
ATOM 1425 C C . ARG A 1 185 ? 6.043 11.375 1.774 1 98.75 185 ARG A C 1
ATOM 1427 O O . ARG A 1 185 ? 6.598 10.375 2.232 1 98.75 185 ARG A O 1
ATOM 1434 N N . THR A 1 186 ? 5.316 11.297 0.767 1 98.5 186 THR A N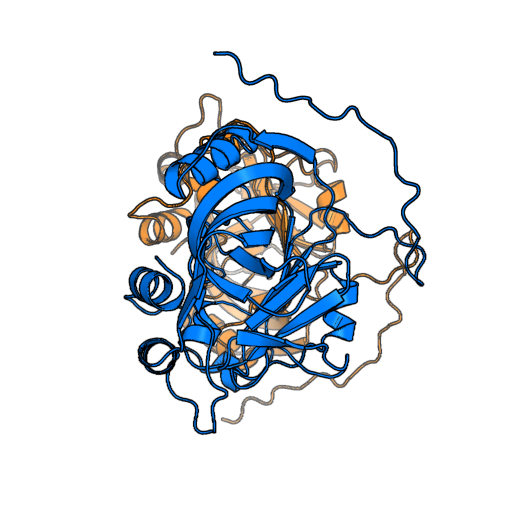 1
ATOM 1435 C CA . THR A 1 186 ? 4.898 10.047 0.138 1 98.5 186 THR A CA 1
ATOM 1436 C C . THR A 1 186 ? 5.445 9.953 -1.284 1 98.5 186 THR A C 1
ATOM 1438 O O . THR A 1 186 ? 5.379 10.922 -2.045 1 98.5 186 THR A O 1
ATOM 1441 N N . PRO A 1 187 ? 5.957 8.773 -1.679 1 98.19 187 PRO A N 1
ATOM 1442 C CA . PRO A 1 187 ? 6.469 8.602 -3.041 1 98.19 187 PRO A CA 1
ATOM 1443 C C . PRO A 1 187 ? 5.383 8.758 -4.102 1 98.19 187 PRO A C 1
ATOM 1445 O 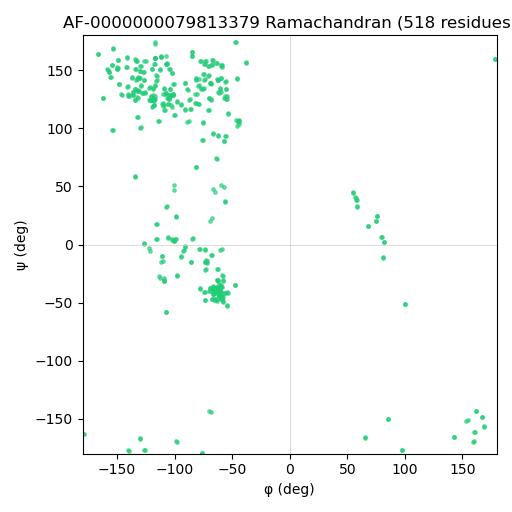O . PRO A 1 187 ? 4.211 8.477 -3.838 1 98.19 187 PRO A O 1
ATOM 1448 N N . GLY A 1 188 ? 5.852 9.102 -5.266 1 96 188 GLY A N 1
ATOM 1449 C CA . GLY A 1 188 ? 4.945 9.398 -6.367 1 96 188 GLY A CA 1
ATOM 1450 C C . GLY A 1 188 ? 4.07 8.219 -6.746 1 96 188 GLY A C 1
ATOM 1451 O O . GLY A 1 188 ? 2.891 8.391 -7.062 1 96 188 GLY A O 1
ATOM 1452 N N . TYR A 1 189 ? 4.566 6.988 -6.676 1 95.75 189 TYR A N 1
ATOM 1453 C CA . TYR A 1 189 ? 3.867 5.797 -7.148 1 95.75 189 TYR A CA 1
ATOM 1454 C C . TYR A 1 189 ? 2.734 5.422 -6.203 1 95.75 189 TYR A C 1
ATOM 1456 O O . TYR A 1 189 ? 1.921 4.547 -6.516 1 95.75 189 TYR A O 1
ATOM 1464 N N . MET A 1 190 ? 2.623 6.117 -5.137 1 97 190 MET A N 1
ATOM 1465 C CA . MET A 1 190 ? 1.574 5.844 -4.156 1 97 190 MET A CA 1
ATOM 1466 C C . MET A 1 190 ? 0.398 6.797 -4.336 1 97 190 MET A C 1
ATOM 1468 O O . MET A 1 190 ? -0.554 6.77 -3.557 1 97 190 MET A O 1
ATOM 1472 N N . GLN A 1 191 ? 0.452 7.629 -5.359 1 95.19 191 GLN A N 1
ATOM 1473 C CA . GLN A 1 191 ? -0.638 8.57 -5.605 1 95.19 191 GLN A CA 1
ATOM 1474 C C . GLN A 1 191 ? -1.976 7.844 -5.715 1 95.19 191 GLN A C 1
ATOM 1476 O O . GLN A 1 191 ? -2.082 6.828 -6.406 1 95.19 191 GLN A O 1
ATOM 1481 N N . GLY A 1 192 ? -2.963 8.352 -5.051 1 95.12 192 GLY A N 1
ATOM 1482 C CA . GLY A 1 192 ? -4.27 7.719 -5.012 1 95.12 192 GLY A CA 1
ATOM 1483 C C . GLY A 1 192 ? -4.512 6.926 -3.74 1 95.12 192 GLY A C 1
ATOM 1484 O O . GLY A 1 192 ? -5.57 7.043 -3.121 1 95.12 192 GLY A O 1
ATOM 1485 N N . VAL A 1 193 ? -3.51 6.051 -3.451 1 97.44 193 VAL A N 1
ATOM 1486 C CA . VAL A 1 193 ? -3.568 5.391 -2.15 1 97.44 193 VAL A CA 1
ATOM 1487 C C . VAL A 1 193 ? -3.381 6.426 -1.041 1 97.44 193 VAL A C 1
ATOM 1489 O O . VAL A 1 193 ? -4.133 6.441 -0.065 1 97.44 193 VAL A O 1
ATOM 1492 N N . ASN A 1 194 ? -2.438 7.215 -1.202 1 97.31 194 ASN A N 1
ATOM 1493 C CA . ASN A 1 194 ? -2.113 8.367 -0.371 1 97.31 194 ASN A CA 1
ATOM 1494 C C . ASN A 1 194 ? -1.911 9.625 -1.213 1 97.31 194 ASN A C 1
ATOM 1496 O O . ASN A 1 194 ? -2.354 9.688 -2.361 1 97.31 194 ASN A O 1
ATOM 1500 N N . VAL A 1 195 ? -1.362 10.633 -0.611 1 96.81 195 VAL A N 1
ATOM 1501 C CA . VAL A 1 195 ? -1.038 11.875 -1.313 1 96.81 195 VAL A CA 1
ATOM 1502 C C . VAL A 1 195 ? 0.451 11.898 -1.65 1 96.81 195 VAL A C 1
ATOM 1504 O O . VAL A 1 195 ? 1.292 12.047 -0.76 1 96.81 195 VAL A O 1
ATOM 1507 N N . ALA A 1 196 ? 0.766 11.805 -2.924 1 96.5 196 ALA A N 1
ATOM 1508 C CA . ALA A 1 196 ? 2.164 11.898 -3.332 1 96.5 196 ALA A CA 1
ATOM 1509 C C . ALA A 1 196 ? 2.748 13.266 -2.969 1 96.5 196 ALA A C 1
ATOM 1511 O O . ALA A 1 196 ? 2.086 14.289 -3.129 1 96.5 196 ALA A O 1
ATOM 1512 N N . GLY A 1 197 ? 4 13.195 -2.553 1 97.06 197 GLY A N 1
ATOM 1513 C CA . GLY A 1 197 ? 4.617 14.422 -2.086 1 97.06 197 GLY A CA 1
ATOM 1514 C C . GLY A 1 197 ? 4.34 14.711 -0.624 1 97.06 197 GLY A C 1
ATOM 1515 O O . GLY A 1 197 ? 4.254 13.789 0.192 1 97.06 197 GLY A O 1
ATOM 1516 N N . TYR A 1 198 ? 4.301 16.016 -0.266 1 98.12 198 TYR A N 1
ATOM 1517 C CA . TYR A 1 198 ? 4.207 16.422 1.131 1 98.12 198 TYR A CA 1
ATOM 1518 C C . TYR A 1 198 ? 2.758 16.672 1.528 1 98.12 198 TYR A C 1
ATOM 1520 O O . TYR A 1 198 ? 2.059 17.453 0.879 1 98.12 198 TYR A O 1
ATOM 1528 N N . HIS A 1 199 ? 2.285 16 2.443 1 98.5 199 HIS A N 1
ATOM 1529 C CA . HIS A 1 199 ? 1.021 16.219 3.139 1 98.5 199 HIS A CA 1
ATOM 1530 C C . HIS A 1 199 ? 1.252 16.594 4.602 1 98.5 199 HIS A C 1
ATOM 1532 O O . HIS A 1 199 ? 1.592 15.727 5.414 1 98.5 199 HIS A O 1
ATOM 1538 N N . LEU A 1 200 ? 1.041 17.844 4.918 1 98.69 200 LEU A N 1
ATOM 1539 C CA . LEU A 1 200 ? 1.439 18.359 6.223 1 98.69 200 LEU A CA 1
ATOM 1540 C C . LEU A 1 200 ? 0.291 19.125 6.883 1 98.69 200 LEU A C 1
ATOM 1542 O O . LEU A 1 200 ? -0.504 19.766 6.195 1 98.69 200 LEU A O 1
ATOM 1546 N N . HIS A 1 201 ? 0.193 19 8.102 1 98.69 201 HIS A N 1
ATOM 1547 C CA . HIS A 1 201 ? -0.704 19.781 8.945 1 98.69 201 HIS A CA 1
ATOM 1548 C C . HIS A 1 201 ? 0.077 20.625 9.945 1 98.69 201 HIS A C 1
ATOM 1550 O O . HIS A 1 201 ? 1.263 20.391 10.18 1 98.69 201 HIS A O 1
ATOM 1556 N N . PHE A 1 202 ? -0.574 21.656 10.469 1 98.5 202 PHE A N 1
ATOM 1557 C CA . PHE A 1 202 ? 0.074 22.625 11.352 1 98.5 202 PHE A CA 1
ATOM 1558 C C . PHE A 1 202 ? -0.76 22.859 12.602 1 98.5 202 PHE A C 1
ATOM 1560 O O . PHE A 1 202 ? -1.992 22.859 12.547 1 98.5 202 PHE A O 1
ATOM 1567 N N . LEU A 1 203 ? -0.033 23.047 13.719 1 98.38 203 LEU A N 1
ATOM 1568 C CA . LEU A 1 203 ? -0.615 23.422 15.008 1 98.38 203 LEU A CA 1
ATOM 1569 C C . LEU A 1 203 ? 0.208 24.516 15.68 1 98.38 203 LEU A C 1
ATOM 1571 O O . LEU A 1 203 ? 1.42 24.359 15.852 1 98.38 203 LEU A O 1
ATOM 1575 N N . THR A 1 204 ? -0.48 25.547 16.078 1 97.88 204 THR A N 1
ATOM 1576 C CA . THR A 1 204 ? 0.213 26.609 16.781 1 97.88 204 THR A CA 1
ATOM 1577 C C . THR A 1 204 ? 0.708 26.125 18.141 1 97.88 204 THR A C 1
ATOM 1579 O O . THR A 1 204 ? 0.176 25.156 18.688 1 97.88 204 THR A O 1
ATOM 1582 N N . GLU A 1 205 ? 1.661 26.828 18.609 1 97.56 205 GLU A N 1
ATOM 1583 C CA . GLU A 1 205 ? 2.285 26.453 19.875 1 97.56 205 GLU A CA 1
ATOM 1584 C C . GLU A 1 205 ? 1.263 26.438 21 1 97.56 205 GLU A C 1
ATOM 1586 O O . GLU A 1 205 ? 1.351 25.609 21.922 1 97.56 205 GLU A O 1
ATOM 1591 N N . ASP A 1 206 ? 0.295 27.375 20.984 1 95.31 206 ASP A N 1
ATOM 1592 C CA . ASP A 1 206 ? -0.704 27.453 22.047 1 95.31 206 ASP A CA 1
ATOM 1593 C C . ASP A 1 206 ? -1.786 26.391 21.859 1 95.31 206 ASP A C 1
ATOM 1595 O O . ASP A 1 206 ? -2.699 26.281 22.688 1 95.31 206 ASP A O 1
ATOM 1599 N N . GLY A 1 207 ? -1.739 25.625 20.781 1 94.75 207 GLY A N 1
ATOM 1600 C CA . GLY A 1 207 ? -2.66 24.531 20.562 1 94.75 207 GLY A CA 1
ATOM 1601 C C . GLY A 1 207 ? -4.043 24.984 20.125 1 94.75 207 GLY A C 1
ATOM 1602 O O . GLY A 1 207 ? -5.016 24.234 20.266 1 94.75 207 GLY A O 1
ATOM 1603 N N . ARG A 1 208 ? -4.156 26.156 19.516 1 93.69 208 ARG A N 1
ATOM 1604 C CA . ARG A 1 208 ? -5.492 26.703 19.312 1 93.69 208 ARG A CA 1
ATOM 1605 C C . ARG A 1 208 ? -5.844 26.766 17.844 1 93.69 208 ARG A C 1
ATOM 1607 O O . ARG A 1 208 ? -7.023 26.734 17.469 1 93.69 208 ARG A O 1
ATOM 1614 N N . ARG A 1 209 ? -4.824 26.875 17.047 1 95.56 20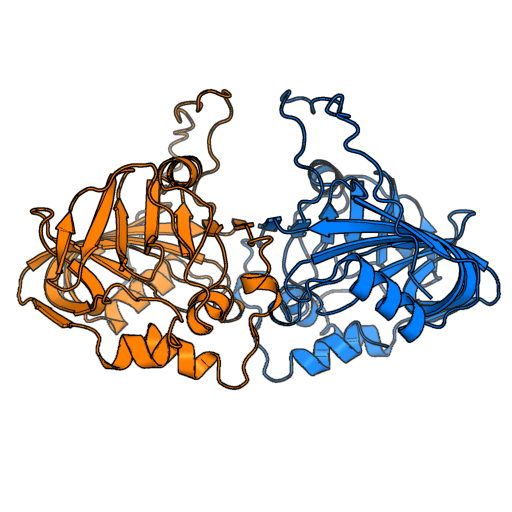9 ARG A N 1
ATOM 1615 C CA . ARG A 1 209 ? -5.102 27.109 15.633 1 95.56 209 ARG A CA 1
ATOM 1616 C C . ARG A 1 209 ? -4.242 26.203 14.758 1 95.56 209 ARG A C 1
ATOM 1618 O O . ARG A 1 209 ? -3.154 25.797 15.156 1 95.56 209 ARG A O 1
ATOM 1625 N N . GLY A 1 210 ? -4.723 26.031 13.508 1 96.12 210 GLY A N 1
ATOM 1626 C CA . GLY A 1 210 ? -3.984 25.266 12.516 1 96.12 210 GLY A CA 1
ATOM 1627 C C . GLY A 1 210 ? -4.879 24.641 11.461 1 96.12 210 GLY A C 1
ATOM 1628 O O . GLY A 1 210 ? -5.887 25.234 11.062 1 96.12 210 GLY A O 1
ATOM 1629 N N . GLY A 1 211 ? -4.391 23.516 10.922 1 96.94 211 GLY A N 1
ATOM 1630 C CA . GLY A 1 211 ? -5.105 22.828 9.859 1 96.94 211 GLY A CA 1
ATOM 1631 C C . GLY A 1 211 ? -4.188 22.234 8.812 1 96.94 211 GLY A C 1
ATOM 1632 O O . GLY A 1 211 ? -2.998 22.031 9.07 1 96.94 211 GLY A O 1
ATOM 1633 N N . HIS A 1 212 ? -4.777 21.859 7.699 1 97.44 212 HIS A N 1
ATOM 1634 C CA . HIS A 1 212 ? -4.055 21.359 6.535 1 97.44 212 HIS A CA 1
ATOM 1635 C C . HIS A 1 212 ? -3.23 22.453 5.883 1 97.44 212 HIS A C 1
ATOM 1637 O O . HIS A 1 212 ? -3.777 23.484 5.465 1 97.44 212 HIS A O 1
ATOM 1643 N N . LEU A 1 213 ? -1.987 22.25 5.734 1 97.31 213 LEU A N 1
ATOM 1644 C CA . LEU A 1 213 ? -1.081 23.266 5.227 1 97.31 213 LEU A CA 1
ATOM 1645 C C . LEU A 1 213 ? -1.139 23.344 3.705 1 97.31 213 LEU A C 1
ATOM 1647 O O . LEU A 1 213 ? -0.974 22.328 3.025 1 97.31 213 LEU A O 1
ATOM 1651 N N . THR A 1 214 ? -1.315 24.531 3.201 1 96.25 214 THR A N 1
ATOM 1652 C CA . THR A 1 214 ? -1.282 24.734 1.759 1 96.25 214 THR A CA 1
ATOM 1653 C C . THR A 1 214 ? -0.024 25.5 1.351 1 96.25 214 THR A C 1
ATOM 1655 O O . THR A 1 214 ? 0.463 25.344 0.229 1 96.25 214 THR A O 1
ATOM 1658 N N . ASP A 1 215 ? 0.433 26.359 2.252 1 96.94 215 ASP A N 1
ATOM 1659 C CA . ASP A 1 215 ? 1.666 27.109 2.037 1 96.94 215 ASP A CA 1
ATOM 1660 C C . ASP A 1 215 ? 2.301 27.516 3.365 1 96.94 215 ASP A C 1
ATOM 1662 O O . ASP A 1 215 ? 1.617 27.594 4.391 1 96.94 215 ASP A O 1
ATOM 1666 N N . TYR A 1 216 ? 3.594 27.688 3.27 1 98.31 216 TYR A N 1
ATOM 1667 C CA . TYR A 1 216 ? 4.312 28.094 4.473 1 98.31 216 TYR A CA 1
ATOM 1668 C C . TYR A 1 216 ? 5.723 28.562 4.129 1 98.31 216 TYR A C 1
ATOM 1670 O O . TYR A 1 216 ? 6.203 28.344 3.018 1 98.31 216 TYR A O 1
ATOM 1678 N N . ALA A 1 217 ? 6.309 29.234 5.039 1 98.75 217 ALA A N 1
ATOM 1679 C CA . ALA A 1 217 ? 7.738 29.531 5.094 1 98.75 217 ALA A CA 1
ATOM 1680 C C . ALA A 1 217 ? 8.266 29.438 6.52 1 98.75 217 ALA A C 1
ATOM 1682 O O . ALA A 1 217 ? 7.641 29.953 7.453 1 98.75 217 ALA A O 1
ATOM 1683 N N . VAL A 1 218 ? 9.406 28.812 6.633 1 98.75 218 VAL A N 1
ATOM 1684 C CA . VAL A 1 218 ? 9.953 28.641 7.973 1 98.75 218 VAL A CA 1
ATOM 1685 C C . VAL A 1 218 ? 11.102 29.609 8.195 1 98.75 218 VAL A C 1
ATOM 1687 O O . VAL A 1 218 ? 11.781 30 7.25 1 98.75 218 VAL A O 1
ATOM 1690 N N . LEU A 1 219 ? 11.273 29.984 9.445 1 98.5 219 LEU A N 1
ATOM 1691 C CA . LEU A 1 219 ? 12.352 30.906 9.805 1 98.5 219 LEU A CA 1
ATOM 1692 C C . LEU A 1 219 ? 13.461 30.172 10.547 1 98.5 219 LEU A C 1
ATOM 1694 O O . LEU A 1 219 ? 14.625 30.234 10.141 1 98.5 219 LEU A O 1
ATOM 1698 N N . LYS A 1 220 ? 13.086 29.578 11.609 1 98.38 220 LYS A N 1
ATOM 1699 C CA . LYS A 1 220 ? 14.047 28.875 12.453 1 98.38 220 LYS A CA 1
ATOM 1700 C C . LYS A 1 220 ? 13.359 27.797 13.289 1 98.38 220 LYS A C 1
ATOM 1702 O O . LYS A 1 220 ? 12.242 28 13.781 1 98.38 220 LYS A O 1
ATOM 1707 N N . GLY A 1 221 ? 14.094 26.719 13.469 1 98.75 221 GLY A N 1
ATOM 1708 C CA . GLY A 1 221 ? 13.539 25.641 14.281 1 98.75 221 GLY A CA 1
ATOM 1709 C C . GLY A 1 221 ? 14.203 24.297 14.031 1 98.75 221 GLY A C 1
ATOM 1710 O O . GLY A 1 221 ? 15.266 24.234 13.414 1 98.75 221 GLY A O 1
ATOM 1711 N N . ARG A 1 222 ? 13.555 23.281 14.617 1 98.88 222 ARG A N 1
ATOM 1712 C CA . ARG A 1 222 ? 14.086 21.922 14.562 1 98.88 222 ARG A CA 1
ATOM 1713 C C . ARG A 1 222 ? 13.281 21.062 13.594 1 98.88 222 ARG A C 1
ATOM 1715 O O . ARG A 1 222 ? 12.055 20.984 13.695 1 98.88 222 ARG A O 1
ATOM 1722 N N . LEU A 1 223 ? 14.039 20.469 12.672 1 98.88 223 LEU A N 1
ATOM 1723 C CA . LEU A 1 223 ? 13.477 19.516 11.727 1 98.88 223 LEU A CA 1
ATOM 1724 C C . LEU A 1 223 ? 13.859 18.094 12.109 1 98.88 223 LEU A C 1
ATOM 1726 O O . LEU A 1 223 ? 15.039 17.797 12.32 1 98.88 223 LEU A O 1
ATOM 1730 N N . GLU A 1 224 ? 12.875 17.234 12.266 1 98.94 224 GLU A N 1
ATOM 1731 C CA . GLU A 1 224 ? 13.047 15.805 12.539 1 98.94 224 GLU A CA 1
ATOM 1732 C C . GLU A 1 224 ? 12.438 14.953 11.43 1 98.94 224 GLU A C 1
ATOM 1734 O O . GLU A 1 224 ? 11.328 15.219 10.969 1 98.94 224 GLU A O 1
ATOM 1739 N N . VAL A 1 225 ? 13.211 13.953 11.016 1 98.88 225 VAL A N 1
ATOM 1740 C CA . VAL A 1 225 ? 12.75 13.125 9.906 1 98.88 225 VAL A CA 1
ATOM 1741 C C . VAL A 1 225 ? 12.922 11.648 10.266 1 98.88 225 VAL A C 1
ATOM 1743 O O . VAL A 1 225 ? 13.977 11.242 10.773 1 98.88 225 VAL A O 1
ATOM 1746 N N . GLY A 1 226 ? 11.844 10.914 10.125 1 98.81 226 GLY A N 1
ATOM 1747 C CA . GLY A 1 226 ? 11.883 9.461 10.172 1 98.81 226 GLY A CA 1
ATOM 1748 C C . GLY A 1 226 ? 11.617 8.805 8.836 1 98.81 226 GLY A C 1
ATOM 1749 O O . GLY A 1 226 ? 10.547 9 8.25 1 98.81 226 GLY A O 1
ATOM 1750 N N . VAL A 1 227 ? 12.578 8.047 8.344 1 98.75 227 VAL A N 1
ATOM 1751 C CA . VAL A 1 227 ? 12.391 7.355 7.074 1 98.75 227 VAL A CA 1
ATOM 1752 C C . VAL A 1 227 ? 11.5 6.133 7.273 1 98.75 227 VAL A C 1
ATOM 1754 O O . VAL A 1 227 ? 11.664 5.383 8.234 1 98.75 227 VAL A O 1
ATOM 1757 N N . ILE A 1 228 ? 10.562 5.965 6.402 1 98.81 228 ILE A N 1
ATOM 1758 C CA . ILE A 1 228 ? 9.57 4.898 6.512 1 98.81 228 ILE A CA 1
ATOM 1759 C C . ILE A 1 228 ? 9.672 3.975 5.301 1 98.81 228 ILE A C 1
ATOM 1761 O O . ILE A 1 228 ? 9.547 4.422 4.16 1 98.81 228 ILE A O 1
ATOM 1765 N N . SER A 1 229 ? 9.859 2.729 5.555 1 98.56 229 SER A N 1
ATOM 1766 C CA . SER A 1 229 ? 9.945 1.735 4.492 1 98.56 229 SER A CA 1
ATOM 1767 C C . SER A 1 229 ? 8.891 0.649 4.66 1 98.56 229 SER A C 1
ATOM 1769 O O . SER A 1 229 ? 8.758 -0.236 3.814 1 98.56 229 SER A O 1
ATOM 1771 N N . ASP A 1 230 ? 8.141 0.695 5.691 1 98 230 ASP A N 1
ATOM 1772 C CA . ASP A 1 230 ? 7.082 -0.261 5.996 1 98 230 ASP A CA 1
ATOM 1773 C C . ASP A 1 230 ? 5.723 0.429 6.051 1 98 230 ASP A C 1
ATOM 1775 O O . ASP A 1 230 ? 5.539 1.395 6.797 1 98 230 ASP A O 1
ATOM 1779 N N . VAL A 1 231 ? 4.801 -0.124 5.324 1 98.56 231 VAL A N 1
ATOM 1780 C CA . VAL A 1 231 ? 3.486 0.501 5.223 1 98.56 231 VAL A CA 1
ATOM 1781 C C . VAL A 1 231 ? 2.396 -0.543 5.461 1 98.56 231 VAL A C 1
ATOM 1783 O O . VAL A 1 231 ? 2.443 -1.637 4.895 1 98.56 231 VAL A O 1
ATOM 1786 N N . GLU A 1 232 ? 1.524 -0.186 6.27 1 98.38 232 GLU A N 1
ATOM 1787 C CA . GLU A 1 232 ? 0.328 -0.99 6.496 1 98.38 232 GLU A CA 1
ATOM 1788 C C . GLU A 1 232 ? -0.936 -0.213 6.137 1 98.38 232 GLU A C 1
ATOM 1790 O O . GLU A 1 232 ? -1.176 0.872 6.668 1 98.38 232 GLU A O 1
ATOM 1795 N N . ILE A 1 233 ? -1.724 -0.771 5.301 1 98.75 233 ILE A N 1
ATOM 1796 C CA . ILE A 1 233 ? -2.967 -0.141 4.871 1 98.75 233 ILE A CA 1
ATOM 1797 C C . ILE A 1 233 ? -4.152 -1.036 5.23 1 98.75 233 ILE A C 1
ATOM 1799 O O . ILE A 1 233 ? -4.18 -2.215 4.867 1 98.75 233 ILE A O 1
ATOM 1803 N N . GLN A 1 234 ? -5.055 -0.515 5.926 1 98.62 234 GLN A N 1
ATOM 1804 C CA . GLN A 1 234 ? -6.312 -1.188 6.234 1 98.62 234 GLN A CA 1
ATOM 1805 C C . GLN A 1 234 ? -7.465 -0.604 5.422 1 98.62 234 GLN A C 1
ATOM 1807 O O . GLN A 1 234 ? -7.777 0.582 5.543 1 98.62 234 GLN A O 1
ATOM 1812 N N . LEU A 1 235 ? -8.07 -1.437 4.684 1 98.75 235 LEU A N 1
ATOM 1813 C CA . LEU A 1 235 ? -9.141 -1 3.795 1 98.75 235 LEU A CA 1
ATOM 1814 C C . LEU A 1 235 ? -10.508 -1.341 4.383 1 98.75 235 LEU A C 1
ATOM 1816 O O . LEU A 1 235 ? -10.68 -2.398 4.992 1 98.75 235 LEU A O 1
ATOM 1820 N N . PRO A 1 236 ? -11.523 -0.497 4.113 1 98.06 236 PRO A N 1
ATOM 1821 C CA . PRO A 1 236 ? -12.867 -0.778 4.621 1 98.06 236 PRO A CA 1
ATOM 1822 C C . PRO A 1 236 ? -13.555 -1.919 3.875 1 98.06 236 PRO A C 1
ATOM 1824 O O . PRO A 1 236 ? -13.398 -2.045 2.656 1 98.06 236 PRO A O 1
ATOM 1827 N N . ARG A 1 237 ? -14.258 -2.682 4.598 1 97.12 237 ARG A N 1
ATOM 1828 C CA . ARG A 1 237 ? -15.094 -3.721 3.996 1 97.12 237 ARG A CA 1
ATOM 1829 C C . ARG A 1 237 ? -16.547 -3.277 3.92 1 97.12 237 ARG A C 1
ATOM 1831 O O . ARG A 1 237 ? -17.453 -3.998 4.363 1 97.12 237 ARG A O 1
ATOM 1838 N N . THR A 1 238 ? -16.766 -2.125 3.465 1 96.81 238 THR A N 1
ATOM 1839 C CA . THR A 1 238 ? -18.109 -1.564 3.41 1 96.81 238 THR A CA 1
ATOM 1840 C C . THR A 1 238 ? -18.625 -1.523 1.972 1 96.81 238 THR A C 1
ATOM 1842 O O . THR A 1 238 ? -17.828 -1.573 1.026 1 96.81 238 THR A O 1
ATOM 1845 N N . GLU A 1 239 ? -19.906 -1.393 1.847 1 96.62 239 GLU A N 1
ATOM 1846 C CA . GLU A 1 239 ? -20.531 -1.251 0.531 1 96.62 239 GLU A CA 1
ATOM 1847 C C . GLU A 1 239 ? -20.094 0.049 -0.143 1 96.62 239 GLU A C 1
ATOM 1849 O O . GLU A 1 239 ? -19.906 0.089 -1.36 1 96.62 239 GLU A O 1
ATOM 1854 N N . GLN A 1 240 ? -20 1.058 0.661 1 96.38 240 GLN A N 1
ATOM 1855 C CA . GLN A 1 240 ? -19.562 2.344 0.122 1 96.38 240 GLN A CA 1
ATOM 1856 C C . GLN A 1 240 ? -18.188 2.242 -0.516 1 96.38 240 GLN A C 1
ATOM 1858 O O . GLN A 1 240 ? -17.953 2.783 -1.599 1 96.38 240 GLN A O 1
ATOM 1863 N N . PHE A 1 241 ? -17.359 1.531 0.139 1 98.44 241 PHE A N 1
ATOM 1864 C CA . PHE A 1 241 ? -16.016 1.356 -0.395 1 98.44 241 PHE A CA 1
ATOM 1865 C C . PHE A 1 241 ? -16.031 0.494 -1.651 1 98.44 241 PHE A C 1
ATOM 1867 O O . PHE A 1 241 ? -15.305 0.764 -2.609 1 98.44 241 PHE A O 1
ATOM 1874 N N . ALA A 1 242 ? -16.844 -0.459 -1.653 1 98.25 242 ALA A N 1
ATOM 1875 C CA . ALA A 1 242 ? -16.953 -1.358 -2.799 1 98.25 242 ALA A CA 1
ATOM 1876 C C . ALA A 1 242 ? -17.422 -0.606 -4.043 1 98.25 242 ALA A C 1
ATOM 1878 O O . ALA A 1 242 ? -17.016 -0.933 -5.16 1 98.25 242 ALA A O 1
ATOM 1879 N N . ARG A 1 243 ? -18.172 0.383 -3.846 1 97.62 243 ARG A N 1
ATOM 1880 C CA . ARG A 1 243 ? -18.797 1.076 -4.965 1 97.62 243 ARG A CA 1
ATOM 1881 C C . ARG A 1 243 ? -17.969 2.27 -5.41 1 97.62 243 ARG A C 1
ATOM 1883 O O . ARG A 1 243 ? -18.203 2.842 -6.477 1 97.62 243 ARG A O 1
ATOM 1890 N N . ALA A 1 244 ? -17 2.6 -4.645 1 97.88 244 ALA A N 1
ATOM 1891 C CA . ALA A 1 244 ? -16.219 3.801 -4.91 1 97.88 244 ALA A CA 1
ATOM 1892 C C . ALA A 1 244 ? -15.344 3.623 -6.152 1 97.88 244 ALA A C 1
ATOM 1894 O O . ALA A 1 244 ? -14.828 2.535 -6.406 1 97.88 244 ALA A O 1
ATOM 1895 N N . ASN A 1 245 ? -15.164 4.684 -6.895 1 97.5 245 ASN A N 1
ATOM 1896 C CA . ASN A 1 245 ? -14.188 4.727 -7.98 1 97.5 245 ASN A CA 1
ATOM 1897 C C . ASN A 1 245 ? -12.812 5.16 -7.488 1 97.5 245 ASN A C 1
ATOM 1899 O O . ASN A 1 245 ? -12.562 6.355 -7.305 1 97.5 245 ASN A O 1
ATOM 1903 N N . LEU A 1 246 ? -11.898 4.219 -7.402 1 97.38 246 LEU A N 1
ATOM 1904 C CA . LEU A 1 246 ? -10.609 4.516 -6.789 1 97.38 246 LEU A CA 1
ATOM 1905 C C . LEU A 1 246 ? -9.547 4.75 -7.852 1 97.38 246 LEU A C 1
ATOM 1907 O O . LEU A 1 246 ? -8.367 4.945 -7.527 1 97.38 246 LEU A O 1
ATOM 1911 N N . SER A 1 247 ? -9.922 4.719 -9.086 1 93.12 247 SER A N 1
ATOM 1912 C CA . SER A 1 247 ? -9 4.988 -10.18 1 93.12 247 SER A CA 1
ATOM 1913 C C . SER A 1 247 ? -9.609 5.934 -11.203 1 93.12 247 SER A C 1
ATOM 1915 O O . SER A 1 247 ? -9.625 5.641 -12.406 1 93.12 247 SER A O 1
ATOM 1917 N N . PRO A 1 248 ? -9.953 7.02 -10.75 1 90.62 248 PRO A N 1
ATOM 1918 C CA . PRO A 1 248 ? -10.469 7.957 -11.75 1 90.62 248 PRO A CA 1
ATOM 1919 C C . PRO A 1 248 ? -9.383 8.484 -12.688 1 90.62 248 PRO A C 1
ATOM 1921 O O . PRO A 1 248 ? -8.211 8.555 -12.305 1 90.62 248 PRO A O 1
ATOM 1924 N N . GLU A 1 249 ? -9.719 8.875 -13.867 1 87.75 249 GLU A N 1
ATOM 1925 C CA . GLU A 1 249 ? -8.773 9.312 -14.891 1 87.75 249 GLU A CA 1
ATOM 1926 C C . GLU A 1 249 ? -8.008 10.555 -14.438 1 87.75 249 GLU A C 1
ATOM 1928 O O . GLU A 1 249 ? -6.84 10.734 -14.781 1 87.75 249 GLU A O 1
ATOM 1933 N N . ASN A 1 250 ? -8.57 11.375 -13.664 1 89.69 250 ASN A N 1
ATOM 1934 C CA . ASN A 1 250 ? -7.977 12.648 -13.281 1 89.69 250 ASN A CA 1
ATOM 1935 C C . ASN A 1 250 ? -7.504 12.625 -11.828 1 89.69 250 ASN A C 1
ATOM 1937 O O . ASN A 1 250 ? -7.523 13.656 -11.148 1 89.69 250 ASN A O 1
ATOM 1941 N N . ILE A 1 251 ? -7.09 11.484 -11.438 1 90.62 251 ILE A N 1
ATOM 1942 C CA . ILE A 1 251 ? -6.809 11.305 -10.016 1 90.62 251 ILE A CA 1
ATOM 1943 C C . ILE A 1 251 ? -5.672 12.227 -9.586 1 90.62 251 ILE A C 1
ATOM 1945 O O . ILE A 1 251 ? -5.707 12.805 -8.5 1 90.62 251 ILE A O 1
ATOM 1949 N N . HIS A 1 252 ? -4.688 12.391 -10.383 1 89.5 252 HIS A N 1
ATOM 1950 C CA . HIS A 1 252 ? -3.539 13.219 -10.039 1 89.5 252 HIS A CA 1
ATOM 1951 C C . HIS A 1 252 ? -3.945 14.68 -9.867 1 89.5 252 HIS A C 1
ATOM 1953 O O . HIS A 1 252 ? -3.594 15.312 -8.867 1 89.5 252 HIS A O 1
ATOM 1959 N N . GLU A 1 253 ? -4.664 15.156 -10.781 1 90.75 253 GLU A N 1
ATOM 1960 C CA . GLU A 1 253 ? -5.141 16.531 -10.711 1 90.75 253 GLU A CA 1
ATOM 1961 C C . GLU A 1 253 ? -6.109 16.719 -9.547 1 90.75 253 GLU A C 1
ATOM 1963 O O . GLU A 1 253 ? -6.062 17.734 -8.844 1 90.75 253 GLU A O 1
ATOM 1968 N N . ALA A 1 254 ? -6.906 15.781 -9.367 1 89.31 254 ALA A N 1
ATOM 1969 C CA . ALA A 1 254 ? -7.898 15.859 -8.297 1 89.31 254 ALA A CA 1
ATOM 1970 C C . ALA A 1 254 ? -7.227 15.953 -6.934 1 89.31 254 ALA A C 1
ATOM 1972 O O . ALA A 1 254 ? -7.625 16.766 -6.094 1 89.31 254 ALA A O 1
ATOM 1973 N N . ILE A 1 255 ? -6.23 15.172 -6.77 1 89.56 255 ILE A N 1
ATOM 1974 C CA . ILE A 1 255 ? -5.527 15.172 -5.488 1 89.56 255 ILE A CA 1
ATOM 1975 C C . ILE A 1 255 ? -4.766 16.484 -5.32 1 89.56 255 ILE A C 1
ATOM 1977 O O . ILE A 1 255 ? -4.715 17.047 -4.223 1 89.56 255 ILE A O 1
ATOM 1981 N N . ARG A 1 256 ? -4.199 16.922 -6.352 1 88.62 256 ARG A N 1
ATOM 1982 C CA . ARG A 1 256 ? -3.508 18.219 -6.293 1 88.62 256 ARG A CA 1
ATOM 1983 C C . ARG A 1 256 ? -4.461 19.328 -5.875 1 88.62 256 ARG A C 1
ATOM 1985 O O . ARG A 1 256 ? -4.125 20.141 -5.02 1 88.62 256 ARG A O 1
ATOM 1992 N N . VAL A 1 257 ? -5.594 19.344 -6.438 1 87.5 257 VAL A N 1
ATOM 1993 C CA . VAL A 1 257 ? -6.59 20.359 -6.129 1 87.5 257 VAL A CA 1
ATOM 1994 C C . VAL A 1 257 ? -7.066 20.203 -4.688 1 87.5 257 VAL A C 1
ATOM 1996 O O . VAL A 1 257 ? -7.191 21.172 -3.951 1 87.5 257 VAL A O 1
ATOM 1999 N N . ALA A 1 258 ? -7.277 18.984 -4.32 1 87.56 258 ALA A N 1
ATOM 2000 C CA . ALA A 1 258 ? -7.859 18.703 -3.012 1 87.56 258 ALA A CA 1
ATOM 2001 C C . ALA A 1 258 ? -6.844 18.938 -1.897 1 87.56 258 ALA A C 1
ATOM 2003 O O . ALA A 1 258 ? -7.199 19.406 -0.812 1 87.56 258 ALA A O 1
ATOM 2004 N N . GLU A 1 259 ? -5.613 18.469 -2.271 1 82.88 259 GLU A N 1
ATOM 2005 C CA . GLU A 1 259 ? -4.617 18.453 -1.204 1 82.88 259 GLU A CA 1
ATOM 2006 C C . GLU A 1 259 ? -3.545 19.516 -1.436 1 82.88 259 GLU A C 1
ATOM 2008 O O . GLU A 1 259 ? -2.715 19.766 -0.561 1 82.88 259 GLU A O 1
ATOM 2013 N N . GLY A 1 260 ? -3.34 19.797 -2.779 1 71.38 260 GLY A N 1
ATOM 2014 C CA . GLY A 1 260 ? -2.227 20.609 -3.246 1 71.38 260 GLY A CA 1
ATOM 2015 C C . GLY A 1 260 ? -2.459 22.094 -3.072 1 71.38 260 GLY A C 1
ATOM 2016 O O . GLY A 1 260 ? -3.586 22.531 -2.82 1 71.38 260 GLY A O 1
ATOM 2017 N N . GLY A 1 261 ? -1.301 22.875 -2.682 1 51.09 261 GLY A N 1
ATOM 2018 C CA . GLY A 1 261 ? -0.679 24.141 -3.047 1 51.09 261 GLY A CA 1
ATOM 2019 C C . GLY A 1 261 ? 0.208 24.031 -4.273 1 51.09 261 GLY A C 1
ATOM 2020 O O . GLY A 1 261 ? 0.536 22.922 -4.715 1 51.09 261 GLY A O 1
ATOM 2021 N N . MET B 1 1 ? -29.703 -18.781 -11.992 1 24.08 1 MET B N 1
ATOM 2022 C CA . MET B 1 1 ? -29.359 -19.906 -11.117 1 24.08 1 MET B CA 1
ATOM 2023 C C . MET B 1 1 ? -28.625 -19.422 -9.875 1 24.08 1 MET B C 1
ATOM 2025 O O . MET B 1 1 ? -27.578 -18.766 -9.984 1 24.08 1 MET B O 1
ATOM 2029 N N . LYS B 1 2 ? -29.25 -19.281 -8.711 1 28.31 2 LYS B N 1
ATOM 2030 C CA . LYS B 1 2 ? -28.766 -18.781 -7.43 1 28.31 2 LYS B CA 1
ATOM 2031 C C . LYS B 1 2 ? -27.547 -19.578 -6.945 1 28.31 2 LYS B C 1
ATOM 2033 O O . LYS B 1 2 ? -27.641 -20.797 -6.75 1 28.31 2 LYS B O 1
ATOM 2038 N N . LEU B 1 3 ? -26.281 -19.156 -7.324 1 32.09 3 LEU B N 1
ATOM 2039 C CA . LEU B 1 3 ? -25.062 -19.797 -6.852 1 32.09 3 LEU B CA 1
ATOM 2040 C C . LEU B 1 3 ? -25.125 -20.047 -5.352 1 32.09 3 LEU B C 1
ATOM 2042 O O . LEU B 1 3 ? -25.312 -19.109 -4.566 1 32.09 3 LEU B O 1
ATOM 2046 N N . LYS B 1 4 ? -25.375 -21.219 -4.961 1 33.44 4 LYS B N 1
ATOM 2047 C CA . LYS B 1 4 ? -25.406 -21.594 -3.553 1 33.44 4 LYS B CA 1
ATOM 2048 C C . LYS B 1 4 ? -24.031 -21.406 -2.908 1 33.44 4 LYS B C 1
ATOM 2050 O O . LYS B 1 4 ? -23.094 -22.156 -3.201 1 33.44 4 LYS B O 1
ATOM 2055 N N . CYS B 1 5 ? -23.594 -20.266 -2.643 1 43.19 5 CYS B N 1
ATOM 2056 C CA . CYS B 1 5 ? -22.391 -19.938 -1.894 1 43.19 5 CYS B CA 1
ATOM 2057 C C . CYS B 1 5 ? -22.469 -20.453 -0.463 1 43.19 5 CYS B C 1
ATOM 2059 O O . CYS B 1 5 ? -23.438 -20.156 0.25 1 43.19 5 CYS B O 1
ATOM 2061 N N . TYR B 1 6 ? -21.984 -21.578 -0.238 1 38.31 6 TYR B N 1
ATOM 2062 C CA . TYR B 1 6 ? -21.984 -22 1.159 1 38.31 6 TYR B CA 1
ATOM 2063 C C . TYR B 1 6 ? -21.047 -21.125 1.985 1 38.31 6 TYR B C 1
ATOM 2065 O O . TYR B 1 6 ? -19.891 -20.922 1.62 1 38.31 6 TYR B O 1
ATOM 2073 N N . SER B 1 7 ? -21.672 -20.203 2.523 1 39.41 7 SER B N 1
ATOM 2074 C CA . SER B 1 7 ? -20.906 -19.453 3.514 1 39.41 7 SER B CA 1
ATOM 2075 C C . SER B 1 7 ? -20.344 -20.375 4.594 1 39.41 7 SER B C 1
ATOM 2077 O O . SER B 1 7 ? -21.078 -21.172 5.172 1 39.41 7 SER B O 1
ATOM 2079 N N . LEU B 1 8 ? -19.281 -20.844 4.539 1 39.62 8 LEU B N 1
ATOM 2080 C CA . LEU B 1 8 ? -18.719 -21.562 5.676 1 39.62 8 LEU B CA 1
ATOM 2081 C C . LEU B 1 8 ? -18.953 -20.797 6.977 1 39.62 8 LEU B C 1
ATOM 2083 O O . LEU B 1 8 ? -18.812 -19.578 7.016 1 39.62 8 LEU B O 1
ATOM 2087 N N . GLY B 1 9 ? -19.875 -21.297 7.797 1 32.84 9 GLY B N 1
ATOM 2088 C CA . GLY B 1 9 ? -20.156 -20.781 9.133 1 32.84 9 GLY B CA 1
ATOM 2089 C C . GLY B 1 9 ? -18.906 -20.344 9.875 1 32.84 9 GLY B C 1
ATOM 2090 O O . GLY B 1 9 ? -17.797 -20.75 9.539 1 32.84 9 GLY B O 1
ATOM 2091 N N . ASP B 1 10 ? -19.062 -19.438 10.844 1 33.78 10 ASP B N 1
ATOM 2092 C CA . ASP B 1 10 ? -18.094 -18.766 11.711 1 33.78 10 ASP B CA 1
ATOM 2093 C C . ASP B 1 10 ? -17.266 -19.781 12.508 1 33.78 10 ASP B C 1
ATOM 2095 O O . ASP B 1 10 ? -17.734 -20.281 13.531 1 33.78 10 ASP B O 1
ATOM 2099 N N . VAL B 1 11 ? -16.672 -20.797 11.953 1 32 11 VAL B N 1
ATOM 2100 C CA . VAL B 1 11 ? -15.859 -21.547 12.898 1 32 11 VAL B CA 1
ATOM 2101 C C . VAL B 1 11 ? -14.891 -20.609 13.609 1 32 11 VAL B C 1
ATOM 2103 O O . VAL B 1 11 ? -14.203 -19.812 12.969 1 32 11 VAL B O 1
ATOM 2106 N N . ASP B 1 12 ? -15.094 -20.406 14.883 1 31.11 12 ASP B N 1
ATOM 2107 C CA . ASP B 1 12 ? -14.211 -19.719 15.82 1 31.11 12 ASP B CA 1
ATOM 2108 C C . ASP B 1 12 ? -12.82 -20.359 15.828 1 31.11 12 ASP B C 1
ATOM 2110 O O . ASP B 1 12 ? -12.57 -21.312 16.562 1 31.11 12 ASP B O 1
ATOM 2114 N N . THR B 1 13 ? -12.289 -20.812 14.727 1 29.88 13 THR B N 1
ATOM 2115 C CA . THR B 1 13 ? -11.016 -21.516 14.773 1 29.88 13 THR B CA 1
ATOM 2116 C C . THR B 1 13 ? -9.898 -20.594 15.227 1 29.88 13 THR B C 1
ATOM 2118 O O . THR B 1 13 ? -9.203 -20 14.398 1 29.88 13 THR B O 1
ATOM 2121 N N . ARG B 1 14 ? -10.117 -19.828 16.25 1 29.19 14 ARG B N 1
ATOM 2122 C CA . ARG B 1 14 ? -9.016 -19.078 16.844 1 29.19 14 ARG B CA 1
ATOM 2123 C C . ARG B 1 14 ? -7.898 -20.016 17.312 1 29.19 14 ARG B C 1
ATOM 2125 O O . ARG B 1 14 ? -7.051 -19.625 18.109 1 29.19 14 ARG B O 1
ATOM 2132 N N . SER B 1 15 ? -8.203 -21.375 17.156 1 32.38 15 SER B N 1
ATOM 2133 C CA . SER B 1 15 ? -7.098 -22.078 17.797 1 32.38 15 SER B CA 1
ATOM 2134 C C . SER B 1 15 ? -5.797 -21.891 17.016 1 32.38 15 SER B C 1
ATOM 2136 O O . SER B 1 15 ? -5.453 -22.719 16.172 1 32.38 15 SER B O 1
ATOM 2138 N N . SER B 1 16 ? -5.641 -20.953 16.281 1 30.22 16 SER B N 1
ATOM 2139 C CA . SER B 1 16 ? -4.402 -20.844 15.516 1 30.22 16 SER B CA 1
ATOM 2140 C C . SER B 1 16 ? -3.186 -20.844 16.438 1 30.22 16 SER B C 1
ATOM 2142 O O . SER B 1 16 ? -3.232 -20.281 17.531 1 30.22 16 SER B O 1
ATOM 2144 N N . ALA B 1 17 ? -2.252 -21.766 16.141 1 32.31 17 ALA B N 1
ATOM 2145 C CA . ALA B 1 17 ? -0.957 -21.938 16.781 1 32.31 17 ALA B CA 1
ATOM 2146 C C . ALA B 1 17 ? -0.251 -20.594 16.969 1 32.31 17 ALA B C 1
ATOM 2148 O O . ALA B 1 17 ? -0.059 -19.859 16 1 32.31 17 ALA B O 1
ATOM 2149 N N . ALA B 1 18 ? -0.191 -20.078 18.125 1 35.16 18 ALA B N 1
ATOM 2150 C CA . ALA B 1 18 ? 0.64 -18.953 18.547 1 35.16 18 ALA B CA 1
ATOM 2151 C C . ALA B 1 18 ? 2.064 -19.094 18.016 1 35.16 18 ALA B C 1
ATOM 2153 O O . ALA B 1 18 ? 2.623 -20.188 18.016 1 35.16 18 ALA B O 1
ATOM 2154 N N . ASP B 1 19 ? 2.473 -18.312 17 1 37.12 19 ASP B N 1
ATOM 2155 C CA . ASP B 1 19 ? 3.906 -18.359 16.734 1 37.12 19 ASP B CA 1
ATOM 2156 C C . ASP B 1 19 ? 4.715 -18.234 18.016 1 37.12 19 ASP B C 1
ATOM 2158 O O . ASP B 1 19 ? 4.156 -17.984 19.094 1 37.12 19 ASP B O 1
ATOM 2162 N N . ALA B 1 20 ? 6.012 -18.375 17.906 1 38.94 20 ALA B N 1
ATOM 2163 C CA . ALA B 1 20 ? 6.875 -18.375 19.078 1 38.94 20 ALA B CA 1
ATOM 2164 C C . ALA B 1 20 ? 6.551 -17.219 20.016 1 38.94 20 ALA B C 1
ATOM 2166 O O . ALA B 1 20 ? 6.973 -17.203 21.172 1 38.94 20 ALA B O 1
ATOM 2167 N N . THR B 1 21 ? 6.16 -16.047 19.391 1 44.31 21 THR B N 1
ATOM 2168 C CA . THR B 1 21 ? 5.961 -14.922 20.297 1 44.31 21 THR B CA 1
ATOM 2169 C C . THR B 1 21 ? 4.562 -14.953 20.906 1 44.31 21 THR B C 1
ATOM 2171 O O . THR B 1 21 ? 4.219 -14.102 21.719 1 44.31 21 THR B O 1
ATOM 2174 N N . GLY B 1 22 ? 3.766 -15.984 20.672 1 49.84 22 GLY B N 1
ATOM 2175 C CA . GLY B 1 22 ? 2.443 -16.141 21.25 1 49.84 22 GLY B CA 1
ATOM 2176 C C . GLY B 1 22 ? 1.374 -15.344 20.531 1 49.84 22 GLY B C 1
ATOM 2177 O O . GLY B 1 22 ? 0.205 -15.367 20.922 1 49.84 22 GLY B O 1
ATOM 2178 N N . VAL B 1 23 ? 1.783 -14.43 19.641 1 56.44 23 VAL B N 1
ATOM 2179 C CA . VAL B 1 23 ? 0.761 -13.617 18.984 1 56.44 23 VAL B CA 1
ATOM 2180 C C . VAL B 1 23 ? 0.213 -14.352 17.766 1 56.44 23 VAL B C 1
ATOM 2182 O O . VAL B 1 23 ? 0.979 -14.867 16.953 1 56.44 23 VAL B O 1
ATOM 2185 N N . ARG B 1 24 ? -1.016 -14.711 17.688 1 69.62 24 ARG B N 1
ATOM 2186 C CA . ARG B 1 24 ? -1.702 -15.344 16.562 1 69.62 24 ARG B CA 1
ATOM 2187 C C . ARG B 1 24 ? -1.562 -14.508 15.305 1 69.62 24 ARG B C 1
ATOM 2189 O O . ARG B 1 24 ? -1.765 -13.289 15.328 1 69.62 24 ARG B O 1
ATOM 2196 N N . PRO B 1 25 ? -1.103 -15.211 14.242 1 81.44 25 PRO B N 1
ATOM 2197 C CA . PRO B 1 25 ? -0.939 -14.445 13.008 1 81.44 25 PRO B CA 1
ATOM 2198 C C . PRO B 1 25 ? -2.258 -13.883 12.484 1 81.44 25 PRO B C 1
ATOM 2200 O O . PRO B 1 25 ? -3.314 -14.484 12.688 1 81.44 25 PRO B O 1
ATOM 2203 N N . ARG B 1 26 ? -2.205 -12.773 11.992 1 90.12 26 ARG B N 1
ATOM 2204 C CA . ARG B 1 26 ? -3.365 -12.18 11.336 1 90.12 26 ARG B CA 1
ATOM 2205 C C . ARG B 1 26 ? -3.648 -12.875 10.008 1 90.12 26 ARG B C 1
ATOM 2207 O O . ARG B 1 26 ? -2.824 -12.836 9.094 1 90.12 26 ARG B O 1
ATOM 2214 N N . MET B 1 27 ? -4.801 -13.516 9.953 1 96.88 27 MET B N 1
ATOM 2215 C CA . MET B 1 27 ? -5.172 -14.242 8.734 1 96.88 27 MET B CA 1
ATOM 2216 C C . MET B 1 27 ? -5.594 -13.281 7.633 1 96.88 27 MET B C 1
ATOM 2218 O O . MET B 1 27 ? -6.098 -12.188 7.914 1 96.88 27 MET B O 1
ATOM 2222 N N . ASN B 1 28 ? -5.297 -13.656 6.43 1 98.19 28 ASN B N 1
ATOM 2223 C CA . ASN B 1 28 ? -5.715 -12.93 5.234 1 98.19 28 ASN B CA 1
ATOM 2224 C C . ASN B 1 28 ? -5.211 -11.492 5.246 1 98.19 28 ASN B C 1
ATOM 2226 O O . ASN B 1 28 ? -5.969 -10.562 4.969 1 98.19 28 ASN B O 1
ATOM 2230 N N . ARG B 1 29 ? -4.09 -11.266 5.691 1 98.38 29 ARG B N 1
ATOM 2231 C CA . ARG B 1 29 ? -3.322 -10.047 5.477 1 98.38 29 ARG B CA 1
ATOM 2232 C C . ARG B 1 29 ? -2.256 -10.25 4.406 1 98.38 29 ARG B C 1
ATOM 2234 O O . ARG B 1 29 ? -1.492 -11.219 4.457 1 98.38 29 ARG B O 1
ATOM 2241 N N . LEU B 1 30 ? -2.244 -9.406 3.479 1 98.81 30 LEU B N 1
ATOM 2242 C CA . LEU B 1 30 ? -1.217 -9.508 2.447 1 98.81 30 LEU B CA 1
ATOM 2243 C C . LEU B 1 30 ? 0.091 -8.883 2.916 1 98.81 30 LEU B C 1
ATOM 2245 O O . LEU B 1 30 ? 0.112 -7.719 3.334 1 98.81 30 LEU B O 1
ATOM 2249 N N . TYR B 1 31 ? 1.055 -9.656 2.908 1 98.81 31 TYR B N 1
ATOM 2250 C CA . TYR B 1 31 ? 2.412 -9.141 3.049 1 98.81 31 TYR B CA 1
ATOM 2251 C C . TYR B 1 31 ? 3.135 -9.133 1.708 1 98.81 31 TYR B C 1
ATOM 2253 O O . TYR B 1 31 ? 3.121 -10.133 0.981 1 98.81 31 TYR B O 1
ATOM 2261 N N . GLN B 1 32 ? 3.766 -8.039 1.448 1 98.88 32 GLN B N 1
ATOM 2262 C CA . GLN B 1 32 ? 4.504 -7.883 0.198 1 98.88 32 GLN B CA 1
ATOM 2263 C C . GLN B 1 32 ? 5.867 -7.246 0.437 1 98.88 32 GLN B C 1
ATOM 2265 O O . GLN B 1 32 ? 5.977 -6.254 1.162 1 98.88 32 GLN B O 1
ATOM 2270 N N . THR B 1 33 ? 6.863 -7.852 -0.118 1 98.81 33 THR B N 1
ATOM 2271 C CA . THR B 1 33 ? 8.164 -7.191 -0.141 1 98.81 33 THR B CA 1
ATOM 2272 C C . THR B 1 33 ? 8.43 -6.566 -1.508 1 98.81 33 THR B C 1
ATOM 2274 O O . THR B 1 33 ? 8.195 -7.199 -2.541 1 98.81 33 THR B O 1
ATOM 2277 N N . SER B 1 34 ? 8.812 -5.312 -1.478 1 98.62 34 SER B N 1
ATOM 2278 C CA . SER B 1 34 ? 9.133 -4.512 -2.654 1 98.62 34 SER B CA 1
ATOM 2279 C C . SER B 1 34 ? 7.902 -4.293 -3.525 1 98.62 34 SER B C 1
ATOM 2281 O O . SER B 1 34 ? 6.773 -4.312 -3.031 1 98.62 34 SER B O 1
ATOM 2283 N N . THR B 1 35 ? 8.117 -3.824 -4.77 1 98.44 35 THR B N 1
ATOM 2284 C CA . THR B 1 35 ? 7.004 -3.514 -5.668 1 98.44 35 THR B CA 1
ATOM 2285 C C . THR B 1 35 ? 7.242 -4.109 -7.051 1 98.44 35 THR B C 1
ATOM 2287 O O . THR B 1 35 ? 8.383 -4.395 -7.422 1 98.44 35 THR B O 1
ATOM 2290 N N . MET B 1 36 ? 6.129 -4.277 -7.738 1 97.62 36 MET B N 1
ATOM 2291 C CA . MET B 1 36 ? 6.219 -4.766 -9.109 1 97.62 36 MET B CA 1
ATOM 2292 C C . MET B 1 36 ? 6.98 -3.779 -9.992 1 97.62 36 MET B C 1
ATOM 2294 O O . MET B 1 36 ? 7.766 -4.184 -10.852 1 97.62 36 MET B O 1
ATOM 2298 N N . ALA B 1 37 ? 6.762 -2.502 -9.766 1 97.56 37 ALA B N 1
ATOM 2299 C CA . ALA B 1 37 ? 7.445 -1.474 -10.547 1 97.56 37 ALA B CA 1
ATOM 2300 C C . ALA B 1 37 ? 8.961 -1.571 -10.383 1 97.56 37 ALA B C 1
ATOM 2302 O O . ALA B 1 37 ? 9.711 -1.352 -11.336 1 97.56 37 ALA B O 1
ATOM 2303 N N . ALA B 1 38 ? 9.414 -1.837 -9.203 1 98.19 38 ALA B N 1
ATOM 2304 C CA . ALA B 1 38 ? 10.844 -2.004 -8.977 1 98.19 38 ALA B CA 1
ATOM 2305 C C . ALA B 1 38 ? 11.406 -3.166 -9.789 1 98.19 38 ALA B C 1
ATOM 2307 O O . ALA B 1 38 ? 12.484 -3.061 -10.375 1 98.19 38 ALA B O 1
ATOM 2308 N N . LEU B 1 39 ? 10.672 -4.254 -9.805 1 97.12 39 LEU B N 1
ATOM 2309 C CA . LEU B 1 39 ? 11.078 -5.402 -10.602 1 97.12 39 LEU B CA 1
ATOM 2310 C C . LEU B 1 39 ? 11.156 -5.031 -12.078 1 97.12 39 LEU B C 1
ATOM 2312 O O . LEU B 1 39 ? 12.109 -5.422 -12.766 1 97.12 39 LEU B O 1
ATOM 2316 N N . LEU B 1 40 ? 10.18 -4.301 -12.555 1 96.38 40 LEU B N 1
ATOM 2317 C CA . LEU B 1 40 ? 10.148 -3.867 -13.945 1 96.38 40 LEU B CA 1
ATOM 2318 C C . LEU B 1 40 ? 11.391 -3.061 -14.289 1 96.38 40 LEU B C 1
ATOM 2320 O O . LEU B 1 40 ? 11.875 -3.109 -15.43 1 96.38 40 LEU B O 1
ATOM 2324 N N . ASP B 1 41 ? 11.875 -2.371 -13.25 1 97.06 41 ASP B N 1
ATOM 2325 C CA . ASP B 1 41 ? 13.055 -1.534 -13.453 1 97.06 41 ASP B CA 1
ATOM 2326 C C . ASP B 1 41 ? 14.32 -2.248 -12.984 1 97.06 41 ASP B C 1
ATOM 2328 O O . ASP B 1 41 ? 15.258 -1.607 -12.5 1 97.06 41 ASP B O 1
ATOM 2332 N N . ALA B 1 42 ? 14.312 -3.521 -12.945 1 97.31 42 ALA B N 1
ATOM 2333 C CA . ALA B 1 42 ? 15.469 -4.402 -12.836 1 97.31 42 ALA B CA 1
ATOM 2334 C C . ALA B 1 42 ? 16.031 -4.395 -11.422 1 97.31 42 ALA B C 1
ATOM 2336 O O . ALA B 1 42 ? 17.219 -4.66 -11.219 1 97.31 42 ALA B O 1
ATOM 2337 N N . VAL B 1 43 ? 15.289 -4.008 -10.477 1 98.25 43 VAL B N 1
ATOM 2338 C CA . VAL B 1 43 ? 15.688 -4.262 -9.102 1 98.25 43 VAL B CA 1
ATOM 2339 C C . VAL B 1 43 ? 15.453 -5.73 -8.758 1 98.25 43 VAL B C 1
ATOM 2341 O O . VAL B 1 43 ? 14.422 -6.086 -8.195 1 98.25 43 VAL B O 1
ATOM 2344 N N . TYR B 1 44 ? 16.484 -6.562 -9 1 98.38 44 TYR B N 1
ATOM 2345 C CA . TYR B 1 44 ? 16.312 -8.008 -8.922 1 98.38 44 TYR B CA 1
ATOM 2346 C C . TYR B 1 44 ? 16.953 -8.57 -7.66 1 98.38 44 TYR B C 1
ATOM 2348 O O . TYR B 1 44 ? 17.047 -9.789 -7.488 1 98.38 44 TYR B O 1
ATOM 2356 N N . ASP B 1 45 ? 17.422 -7.656 -6.812 1 98.31 45 ASP B N 1
ATOM 2357 C CA . ASP B 1 45 ? 18 -8.102 -5.547 1 98.31 45 ASP B CA 1
ATOM 2358 C C . ASP B 1 45 ? 17.219 -7.555 -4.359 1 98.31 45 ASP B C 1
ATOM 2360 O O . ASP B 1 45 ? 17.062 -6.34 -4.215 1 98.31 45 ASP B O 1
ATOM 2364 N N . GLY B 1 46 ? 16.719 -8.453 -3.611 1 98.31 46 GLY B N 1
ATOM 2365 C CA . GLY B 1 46 ? 16.109 -8.133 -2.33 1 98.31 46 GLY B CA 1
ATOM 2366 C C . GLY B 1 46 ? 16.828 -8.758 -1.152 1 98.31 46 GLY B C 1
ATOM 2367 O O . GLY B 1 46 ? 17.75 -9.562 -1.335 1 98.31 46 GLY B O 1
ATOM 2368 N N . GLU B 1 47 ? 16.422 -8.398 0.063 1 98 47 GLU B N 1
ATOM 2369 C CA . GLU B 1 47 ? 17.125 -8.852 1.261 1 98 47 GLU B CA 1
ATOM 2370 C C . GLU B 1 47 ? 16.281 -9.852 2.051 1 98 47 GLU B C 1
ATOM 2372 O O . GLU B 1 47 ? 16.797 -10.531 2.945 1 98 47 GLU B O 1
ATOM 2377 N N . THR B 1 48 ? 15.039 -9.93 1.753 1 98.56 48 THR B N 1
ATOM 2378 C CA . THR B 1 48 ? 14.148 -10.82 2.492 1 98.56 48 THR B CA 1
ATOM 2379 C C . THR B 1 48 ? 14.453 -12.281 2.172 1 98.56 48 THR B C 1
ATOM 2381 O O . THR B 1 48 ? 14.422 -12.688 1.008 1 98.56 48 THR B O 1
ATOM 2384 N N . THR B 1 49 ? 14.68 -13.039 3.189 1 98.81 49 THR B N 1
ATOM 2385 C CA . THR B 1 49 ? 14.906 -14.469 2.994 1 98.81 49 THR B CA 1
ATOM 2386 C C . THR B 1 49 ? 13.578 -15.219 2.928 1 98.81 49 THR B C 1
ATOM 2388 O O . THR B 1 49 ? 12.547 -14.703 3.365 1 98.81 49 THR B O 1
ATOM 2391 N N . LEU B 1 50 ? 13.648 -16.422 2.402 1 98.81 50 LEU B N 1
ATOM 2392 C CA . LEU B 1 50 ? 12.438 -17.234 2.318 1 98.81 50 LEU B CA 1
ATOM 2393 C C . LEU B 1 50 ? 11.953 -17.625 3.707 1 98.81 50 LEU B C 1
ATOM 2395 O O . LEU B 1 50 ? 10.75 -17.75 3.939 1 98.81 50 LEU B O 1
ATOM 2399 N N . ASP B 1 51 ? 12.859 -17.875 4.605 1 98.69 51 ASP B N 1
ATOM 2400 C CA . ASP B 1 51 ? 12.484 -18.125 5.992 1 98.69 51 ASP B CA 1
ATOM 2401 C C . ASP B 1 51 ? 11.727 -16.953 6.586 1 98.69 51 ASP B C 1
ATOM 2403 O O . ASP B 1 51 ? 10.711 -17.125 7.27 1 98.69 51 ASP B O 1
ATOM 2407 N N . GLU B 1 52 ? 12.227 -15.766 6.379 1 98.38 52 GLU B N 1
ATOM 2408 C CA . GLU B 1 52 ? 11.531 -14.562 6.836 1 98.38 52 GLU B CA 1
ATOM 2409 C C . GLU B 1 52 ? 10.164 -14.422 6.168 1 98.38 52 GLU B C 1
ATOM 2411 O O . GLU B 1 52 ? 9.188 -14.047 6.816 1 98.38 52 GLU B O 1
ATOM 2416 N N . LEU B 1 53 ? 10.18 -14.68 4.887 1 98.69 53 LEU B N 1
ATOM 2417 C CA . LEU B 1 53 ? 8.938 -14.609 4.129 1 98.69 53 LEU B CA 1
ATOM 2418 C C . LEU B 1 53 ? 7.859 -15.484 4.762 1 98.69 53 LEU B C 1
ATOM 2420 O O . LEU B 1 53 ? 6.715 -15.055 4.922 1 98.69 53 LEU B O 1
ATOM 2424 N N . LEU B 1 54 ? 8.219 -16.656 5.191 1 98.44 54 LEU B N 1
ATOM 2425 C CA . LEU B 1 54 ? 7.277 -17.625 5.727 1 98.44 54 LEU B CA 1
ATOM 2426 C C . LEU B 1 54 ? 6.785 -17.203 7.105 1 98.44 54 LEU B C 1
ATOM 2428 O O . LEU B 1 54 ? 5.793 -17.734 7.605 1 98.44 54 LEU B O 1
ATOM 2432 N N . MET B 1 55 ? 7.445 -16.266 7.727 1 97.88 55 MET B N 1
ATOM 2433 C CA . MET B 1 55 ? 6.945 -15.703 8.977 1 97.88 55 MET B CA 1
ATOM 2434 C C . MET B 1 55 ? 5.734 -14.805 8.719 1 97.88 55 MET B C 1
ATOM 2436 O O . MET B 1 55 ? 4.996 -14.477 9.648 1 97.88 55 MET B O 1
ATOM 2440 N N . HIS B 1 56 ? 5.559 -14.492 7.48 1 98.12 56 HIS B N 1
ATOM 2441 C CA . HIS B 1 56 ? 4.488 -13.555 7.156 1 98.12 56 HIS B CA 1
ATOM 2442 C C . HIS B 1 56 ? 3.357 -14.25 6.41 1 98.12 56 HIS B C 1
ATOM 2444 O O . HIS B 1 56 ? 2.312 -13.648 6.152 1 98.12 56 HIS B O 1
ATOM 2450 N N . GLY B 1 57 ? 3.553 -15.445 5.992 1 98.62 57 GLY B N 1
ATOM 2451 C CA . GLY B 1 57 ? 2.486 -16.141 5.281 1 98.62 57 GLY B CA 1
ATOM 2452 C C . GLY B 1 57 ? 2.879 -17.531 4.82 1 98.62 57 GLY B C 1
ATOM 2453 O O . GLY B 1 57 ? 4.062 -17.812 4.633 1 98.62 57 GLY B O 1
ATOM 2454 N N . ASN B 1 58 ? 1.915 -18.359 4.555 1 98.69 58 ASN B N 1
ATOM 2455 C CA . ASN B 1 58 ? 2.119 -19.734 4.121 1 98.69 58 ASN B CA 1
ATOM 2456 C C . ASN B 1 58 ? 1.589 -19.969 2.709 1 98.69 58 ASN B C 1
ATOM 2458 O O . ASN B 1 58 ? 1.498 -21.109 2.252 1 98.69 58 ASN B O 1
ATOM 2462 N N . PHE B 1 59 ? 1.154 -18.922 2.113 1 98.81 59 PHE B N 1
ATOM 2463 C CA . PHE B 1 59 ? 0.473 -18.906 0.824 1 98.81 59 PHE B CA 1
ATOM 2464 C C . PHE B 1 59 ? 0.932 -17.719 -0.011 1 98.81 59 PHE B C 1
ATOM 2466 O O . PHE B 1 59 ? 0.961 -16.578 0.476 1 98.81 59 PHE B O 1
ATOM 2473 N N . GLY B 1 60 ? 1.325 -17.984 -1.259 1 98.88 60 GLY B N 1
ATOM 2474 C CA . GLY B 1 60 ? 1.619 -16.812 -2.064 1 98.88 60 GLY B CA 1
ATOM 2475 C C . GLY B 1 60 ? 2.492 -17.109 -3.268 1 98.88 60 GLY B C 1
ATOM 2476 O O . GLY B 1 60 ? 2.465 -18.234 -3.793 1 98.88 60 GLY B O 1
ATOM 2477 N N . LEU B 1 61 ? 3.094 -16.094 -3.805 1 98.88 61 LEU B N 1
ATOM 2478 C CA . LEU B 1 61 ? 3.902 -16.203 -5.016 1 98.88 61 LEU B CA 1
ATOM 2479 C C . LEU B 1 61 ? 4.969 -15.109 -5.047 1 98.88 61 LEU B C 1
ATOM 2481 O O . LEU B 1 61 ? 4.938 -14.18 -4.242 1 98.88 61 LEU B O 1
ATOM 2485 N N . GLY B 1 62 ? 5.859 -15.234 -5.93 1 98.62 62 GLY B N 1
ATOM 2486 C CA . GLY B 1 62 ? 6.945 -14.289 -6.137 1 98.62 62 GLY B CA 1
ATOM 2487 C C . GLY B 1 62 ? 8.023 -14.812 -7.066 1 98.62 62 GLY B C 1
ATOM 2488 O O . GLY B 1 62 ? 7.73 -15.555 -8.008 1 98.62 62 GLY B O 1
ATOM 2489 N N . THR B 1 63 ? 9.156 -14.25 -6.895 1 98.44 63 THR B N 1
ATOM 2490 C CA . THR B 1 63 ? 10.336 -14.68 -7.633 1 98.44 63 THR B CA 1
ATOM 2491 C C . THR B 1 63 ? 11.57 -14.672 -6.73 1 98.44 63 THR B C 1
ATOM 2493 O O . THR B 1 63 ? 11.453 -14.523 -5.512 1 98.44 63 THR B O 1
ATOM 2496 N N . PHE B 1 64 ? 12.719 -14.977 -7.309 1 98.44 64 PHE B N 1
ATOM 2497 C CA . PHE B 1 64 ? 13.969 -15.086 -6.566 1 98.44 64 PHE B CA 1
ATOM 2498 C C . PHE B 1 64 ? 14.984 -14.047 -7.043 1 98.44 64 PHE B C 1
ATOM 2500 O O . PHE B 1 64 ? 14.852 -13.516 -8.148 1 98.44 64 PHE B O 1
ATOM 2507 N N . ASN B 1 65 ? 15.922 -13.703 -6.148 1 98.5 65 ASN B N 1
ATOM 2508 C CA . ASN B 1 65 ? 16.969 -12.789 -6.578 1 98.5 65 ASN B CA 1
ATOM 2509 C C . ASN B 1 65 ? 17.531 -13.18 -7.941 1 98.5 65 ASN B C 1
ATOM 2511 O O . ASN B 1 65 ? 17.672 -14.367 -8.242 1 98.5 65 ASN B O 1
ATOM 2515 N N . ALA B 1 66 ? 17.844 -12.117 -8.742 1 98 66 ALA B N 1
ATOM 2516 C CA . ALA B 1 66 ? 18.359 -12.25 -10.109 1 98 66 ALA B CA 1
ATOM 2517 C C . ALA B 1 66 ? 17.297 -12.82 -11.039 1 98 66 ALA B C 1
ATOM 2519 O O . ALA B 1 66 ? 17.609 -13.352 -12.109 1 98 66 ALA B O 1
ATOM 2520 N N . LEU B 1 67 ? 16.062 -12.789 -10.602 1 96.81 67 LEU B N 1
ATOM 2521 C CA . LEU B 1 67 ? 14.938 -13.328 -11.359 1 96.81 67 LEU B CA 1
ATOM 2522 C C . LEU B 1 67 ? 15.164 -14.805 -11.688 1 96.81 67 LEU B C 1
ATOM 2524 O O . LEU B 1 67 ? 14.93 -15.234 -12.82 1 96.81 67 LEU B O 1
ATOM 2528 N N . ASP B 1 68 ? 15.703 -15.492 -10.68 1 96.31 68 ASP B N 1
ATOM 2529 C CA . ASP B 1 68 ? 16.031 -16.891 -10.898 1 96.31 68 ASP B CA 1
ATOM 2530 C C . ASP B 1 68 ? 14.805 -17.781 -10.742 1 96.31 68 ASP B C 1
ATOM 2532 O O . ASP B 1 68 ? 14.734 -18.594 -9.82 1 96.31 68 ASP B O 1
ATOM 2536 N N . GLY B 1 69 ? 13.867 -17.594 -11.68 1 96.75 69 GLY B N 1
ATOM 2537 C CA . GLY B 1 69 ? 12.703 -18.469 -11.711 1 96.75 69 GLY B CA 1
ATOM 2538 C C . GLY B 1 69 ? 11.492 -17.859 -11.016 1 96.75 69 GLY B C 1
ATOM 2539 O O . GLY B 1 69 ? 11.531 -16.719 -10.578 1 96.75 69 GLY B O 1
ATOM 2540 N N . GLU B 1 70 ? 10.422 -18.672 -10.977 1 97.69 70 GLU B N 1
ATOM 2541 C CA . GLU B 1 70 ? 9.156 -18.297 -10.352 1 97.69 70 GLU B CA 1
ATOM 2542 C C . GLU B 1 70 ? 8.961 -19.031 -9.031 1 97.69 70 GLU B C 1
ATOM 2544 O O . GLU B 1 70 ? 9.523 -20.109 -8.82 1 97.69 70 GLU B O 1
ATOM 2549 N N . MET B 1 71 ? 8.164 -18.422 -8.188 1 98.62 71 MET B N 1
ATOM 2550 C CA . MET B 1 71 ? 7.941 -18.953 -6.84 1 98.62 71 MET B CA 1
ATOM 2551 C C . MET B 1 71 ? 6.465 -19.234 -6.598 1 98.62 71 MET B C 1
ATOM 2553 O O . MET B 1 71 ? 5.602 -18.453 -6.992 1 98.62 71 MET B O 1
ATOM 2557 N N . ILE B 1 72 ? 6.199 -20.344 -6.039 1 98.69 72 ILE B N 1
ATOM 2558 C CA . ILE B 1 72 ? 4.887 -20.609 -5.465 1 98.69 72 ILE B CA 1
ATOM 2559 C C . ILE B 1 72 ? 5.035 -21.031 -4.012 1 98.69 72 ILE B C 1
ATOM 2561 O O . ILE B 1 72 ? 5.953 -21.797 -3.672 1 98.69 72 ILE B O 1
ATOM 2565 N N . VAL B 1 73 ? 4.312 -20.469 -3.141 1 98.81 73 VAL B N 1
ATOM 2566 C CA . VAL B 1 73 ? 4.211 -20.844 -1.735 1 98.81 73 VAL B CA 1
ATOM 2567 C C . VAL B 1 73 ? 2.846 -21.484 -1.468 1 98.81 73 VAL B C 1
ATOM 2569 O O . VAL B 1 73 ? 1.813 -20.812 -1.6 1 98.81 73 VAL B O 1
ATOM 2572 N N . ASN B 1 74 ? 2.844 -22.688 -1.116 1 98.44 74 ASN B N 1
ATOM 2573 C CA . ASN B 1 74 ? 1.616 -23.422 -0.827 1 98.44 74 ASN B CA 1
ATOM 2574 C C . ASN B 1 74 ? 1.721 -24.188 0.487 1 98.44 74 ASN B C 1
ATOM 2576 O O . ASN B 1 74 ? 2.469 -25.156 0.582 1 98.44 74 ASN B O 1
ATOM 2580 N N . ASP B 1 75 ? 0.951 -23.688 1.488 1 97.56 75 ASP B N 1
ATOM 2581 C CA . ASP B 1 75 ? 0.964 -24.281 2.82 1 97.56 75 ASP B CA 1
ATOM 2582 C C . ASP B 1 75 ? 2.385 -24.344 3.375 1 97.56 75 ASP B C 1
ATOM 2584 O O . ASP B 1 75 ? 2.838 -25.406 3.803 1 97.56 75 ASP B O 1
ATOM 2588 N N . SER B 1 76 ? 3.094 -23.359 3.254 1 97.75 76 SER B N 1
ATOM 2589 C CA . SER B 1 76 ? 4.402 -23.109 3.848 1 97.75 76 SER B CA 1
ATOM 2590 C C . SER B 1 76 ? 5.508 -23.828 3.084 1 97.75 76 SER B C 1
ATOM 2592 O O . SER B 1 76 ? 6.656 -23.859 3.525 1 97.75 76 SER B O 1
ATOM 2594 N N . VAL B 1 77 ? 5.172 -24.422 2 1 97.94 77 VAL B N 1
ATOM 2595 C CA . VAL B 1 77 ? 6.184 -25.031 1.151 1 97.94 77 VAL B CA 1
ATOM 2596 C C . VAL B 1 77 ? 6.465 -24.141 -0.054 1 97.94 77 VAL B C 1
ATOM 2598 O O . VAL B 1 77 ? 5.543 -23.766 -0.785 1 97.94 77 VAL B O 1
ATOM 2601 N N . ILE B 1 78 ? 7.699 -23.875 -0.265 1 98.44 78 ILE B N 1
ATOM 2602 C CA . ILE B 1 78 ? 8.109 -23.031 -1.377 1 98.44 78 ILE B CA 1
ATOM 2603 C C . ILE B 1 78 ? 8.703 -23.891 -2.492 1 98.44 78 ILE B C 1
ATOM 2605 O O . ILE B 1 78 ? 9.578 -24.719 -2.242 1 98.44 78 ILE B O 1
ATOM 2609 N N . HIS B 1 79 ? 8.211 -23.688 -3.668 1 98.19 79 HIS B N 1
ATOM 2610 C CA . HIS B 1 79 ? 8.781 -24.297 -4.867 1 98.19 79 HIS B CA 1
ATOM 2611 C C . HIS B 1 79 ? 9.328 -23.219 -5.809 1 98.19 79 HIS B C 1
ATOM 2613 O O . HIS B 1 79 ? 8.727 -22.156 -5.957 1 98.19 79 HIS B O 1
ATOM 2619 N N . GLN B 1 80 ? 10.43 -23.547 -6.379 1 98.19 80 GLN B N 1
ATOM 2620 C CA . GLN B 1 80 ? 11.008 -22.75 -7.449 1 98.19 80 GLN B CA 1
ATOM 2621 C C . GLN B 1 80 ? 10.859 -23.438 -8.797 1 98.19 80 GLN B C 1
ATOM 2623 O O . GLN B 1 80 ? 11.141 -24.625 -8.93 1 98.19 80 GLN B O 1
ATOM 2628 N N . PHE B 1 81 ? 10.352 -22.625 -9.719 1 96.31 81 PHE B N 1
ATOM 2629 C CA . PHE B 1 81 ? 10.336 -23.047 -11.109 1 96.31 81 PHE B CA 1
ATOM 2630 C C . PHE B 1 81 ? 11.453 -22.375 -11.898 1 96.31 81 PHE B C 1
ATOM 2632 O O . PHE B 1 81 ? 11.438 -21.156 -12.07 1 96.31 81 PHE B O 1
ATOM 2639 N N . ARG B 1 82 ? 12.289 -23.172 -12.391 1 92.12 82 ARG B N 1
ATOM 2640 C CA . ARG B 1 82 ? 13.352 -22.594 -13.219 1 92.12 82 ARG B CA 1
ATOM 2641 C C . ARG B 1 82 ? 13 -22.703 -14.703 1 92.12 82 ARG B C 1
ATOM 2643 O O . ARG B 1 82 ? 11.844 -22.891 -15.062 1 92.12 82 ARG B O 1
ATOM 2650 N N . ALA B 1 83 ? 13.93 -22.422 -15.57 1 85.38 83 ALA B N 1
ATOM 2651 C CA . ALA B 1 83 ? 13.695 -22.234 -17 1 85.38 83 ALA B CA 1
ATOM 2652 C C . ALA B 1 83 ? 13.047 -23.469 -17.625 1 85.38 83 ALA B C 1
ATOM 2654 O O . ALA B 1 83 ? 12.266 -23.359 -18.562 1 85.38 83 ALA B O 1
ATOM 2655 N N . ASP B 1 84 ? 13.281 -24.594 -17.047 1 83.19 84 ASP B N 1
ATOM 2656 C CA . ASP B 1 84 ? 12.742 -25.812 -17.641 1 83.19 84 ASP B CA 1
ATOM 2657 C C . ASP B 1 84 ? 11.359 -26.125 -17.078 1 83.19 84 ASP B C 1
ATOM 2659 O O . ASP B 1 84 ? 10.734 -27.109 -17.469 1 83.19 84 ASP B O 1
ATOM 2663 N N . GLY B 1 85 ? 10.914 -25.312 -16.172 1 81.81 85 GLY B N 1
ATOM 2664 C CA . GLY B 1 85 ? 9.578 -25.469 -15.617 1 81.81 85 GLY B CA 1
ATOM 2665 C C . GLY B 1 85 ? 9.508 -26.516 -14.516 1 81.81 85 GLY B C 1
ATOM 2666 O O . GLY B 1 85 ? 8.43 -26.812 -14.008 1 81.81 85 GLY B O 1
ATOM 2667 N N . GLN B 1 86 ? 10.68 -27.078 -14.211 1 88.12 86 GLN B N 1
ATOM 2668 C CA . GLN B 1 86 ? 10.719 -28.047 -13.125 1 88.12 86 GLN B CA 1
ATOM 2669 C C . GLN B 1 86 ? 10.734 -27.359 -11.766 1 88.12 86 GLN B C 1
ATOM 2671 O O . GLN B 1 86 ? 11.438 -26.375 -11.578 1 88.12 86 GLN B O 1
ATOM 2676 N N . ALA B 1 87 ? 9.914 -27.984 -10.977 1 90.5 87 ALA B N 1
ATOM 2677 C CA . ALA B 1 87 ? 9.797 -27.438 -9.625 1 90.5 87 ALA B CA 1
ATOM 2678 C C . ALA B 1 87 ? 10.805 -28.094 -8.68 1 90.5 87 ALA B C 1
ATOM 2680 O O . ALA B 1 87 ? 11.039 -29.297 -8.75 1 90.5 87 ALA B O 1
ATOM 2681 N N . GLY B 1 88 ? 11.398 -27.297 -7.848 1 92.81 88 GLY B N 1
ATOM 2682 C CA . GLY B 1 88 ? 12.289 -27.797 -6.816 1 92.81 88 GLY B CA 1
ATOM 2683 C C . GLY B 1 88 ? 12.156 -27.047 -5.5 1 92.81 88 GLY B C 1
ATOM 2684 O O . GLY B 1 88 ? 11.766 -25.891 -5.48 1 92.81 88 GLY B O 1
ATOM 2685 N N . ARG B 1 89 ? 12.484 -27.797 -4.473 1 93.75 89 ARG B N 1
ATOM 2686 C CA . ARG B 1 89 ? 12.578 -27.141 -3.176 1 93.75 89 ARG B CA 1
ATOM 2687 C C . ARG B 1 89 ? 13.836 -26.281 -3.088 1 93.75 89 ARG B C 1
ATOM 2689 O O . ARG B 1 89 ? 14.797 -26.5 -3.82 1 93.75 89 ARG B O 1
ATOM 2696 N N . VAL B 1 90 ? 13.688 -25.344 -2.221 1 95.88 90 VAL B N 1
ATOM 2697 C CA . VAL B 1 90 ? 14.789 -24.391 -2.135 1 95.88 90 VAL B CA 1
ATOM 2698 C C . VAL B 1 90 ? 15.141 -24.141 -0.67 1 95.88 90 VAL B C 1
ATOM 2700 O O . VAL B 1 90 ? 14.297 -24.281 0.214 1 95.88 90 VAL B O 1
ATOM 2703 N N . PRO B 1 91 ? 16.422 -23.812 -0.418 1 97 91 PRO B N 1
ATOM 2704 C CA . PRO B 1 91 ? 16.797 -23.484 0.959 1 97 91 PRO B CA 1
ATOM 2705 C C . PRO B 1 91 ? 16.172 -22.188 1.456 1 97 91 PRO B C 1
ATOM 2707 O O . PRO B 1 91 ? 15.906 -21.281 0.661 1 97 91 PRO B O 1
ATOM 2710 N N . GLY B 1 92 ? 16.031 -22.062 2.732 1 98.12 92 GLY B N 1
ATOM 2711 C CA . GLY B 1 92 ? 15.328 -20.969 3.367 1 98.12 92 GLY B CA 1
ATOM 2712 C C . GLY B 1 92 ? 16.109 -19.656 3.338 1 98.12 92 GLY B C 1
ATOM 2713 O O . GLY B 1 92 ? 15.539 -18.594 3.576 1 98.12 92 GLY B O 1
ATOM 2714 N N . ASP B 1 93 ? 17.344 -19.734 3.051 1 98.31 93 ASP B N 1
ATOM 2715 C CA . ASP B 1 93 ? 18.172 -18.531 3.109 1 98.31 93 ASP B CA 1
ATOM 2716 C C . ASP B 1 93 ? 18.234 -17.828 1.749 1 98.31 93 ASP B C 1
ATOM 2718 O O . ASP B 1 93 ? 18.812 -16.75 1.622 1 98.31 93 ASP B O 1
ATOM 2722 N N . LEU B 1 94 ? 17.625 -18.453 0.688 1 98.25 94 LEU B N 1
ATOM 2723 C CA . LEU B 1 94 ? 17.5 -17.719 -0.565 1 98.25 94 LEU B CA 1
ATOM 2724 C C . LEU B 1 94 ? 16.688 -16.453 -0.365 1 98.25 94 LEU B C 1
ATOM 2726 O O . LEU B 1 94 ? 15.875 -16.359 0.562 1 98.25 94 LEU B O 1
ATOM 2730 N N . LYS B 1 95 ? 16.938 -15.469 -1.243 1 98.75 95 LYS B N 1
ATOM 2731 C CA . LYS B 1 95 ? 16.297 -14.164 -1.071 1 98.75 95 LYS B CA 1
ATOM 2732 C C . LYS B 1 95 ? 15.383 -13.844 -2.246 1 98.75 95 LYS B C 1
ATOM 2734 O O . LYS B 1 95 ? 15.492 -14.453 -3.311 1 98.75 95 LYS B O 1
ATOM 2739 N N . THR B 1 96 ? 14.516 -12.953 -2.02 1 98.88 96 THR B N 1
ATOM 2740 C CA . THR B 1 96 ? 13.531 -12.57 -3.023 1 98.88 96 THR B CA 1
ATOM 2741 C C . THR B 1 96 ? 13.5 -11.055 -3.203 1 98.88 96 THR B C 1
ATOM 2743 O O . THR B 1 96 ? 13.539 -10.305 -2.225 1 98.88 96 THR B O 1
ATOM 2746 N N . PRO B 1 97 ? 13.445 -10.625 -4.453 1 98.75 97 PRO B N 1
ATOM 2747 C CA . PRO B 1 97 ? 13.289 -9.188 -4.715 1 98.75 97 PRO B CA 1
ATOM 2748 C C . PRO B 1 97 ? 11.828 -8.742 -4.711 1 98.75 97 PRO B C 1
ATOM 2750 O O . PRO B 1 97 ? 11.547 -7.539 -4.711 1 98.75 97 PRO B O 1
ATOM 2753 N N . PHE B 1 98 ? 10.914 -9.672 -4.785 1 98.81 98 PHE B N 1
ATOM 2754 C CA . PHE B 1 98 ? 9.477 -9.43 -4.797 1 98.81 98 PHE B CA 1
ATOM 2755 C C . PHE B 1 98 ? 8.703 -10.703 -4.453 1 98.81 98 PHE B C 1
ATOM 2757 O O . PHE B 1 98 ? 8.875 -11.727 -5.113 1 98.81 98 PHE B O 1
ATOM 2764 N N . ALA B 1 99 ? 7.859 -10.578 -3.479 1 98.94 99 ALA B N 1
ATOM 2765 C CA . ALA B 1 99 ? 6.961 -11.672 -3.135 1 98.94 99 ALA B CA 1
ATOM 2766 C C . ALA B 1 99 ? 5.73 -11.164 -2.395 1 98.94 99 ALA B C 1
ATOM 2768 O O . ALA B 1 99 ? 5.793 -10.141 -1.706 1 98.94 99 ALA B O 1
ATOM 2769 N N . CYS B 1 100 ? 4.641 -11.828 -2.588 1 98.81 100 CYS B N 1
ATOM 2770 C CA . CYS B 1 100 ? 3.387 -11.633 -1.871 1 98.81 100 CYS B CA 1
ATOM 2771 C C . CYS B 1 100 ? 2.969 -12.906 -1.147 1 98.81 100 CYS B C 1
ATOM 2773 O O . CYS B 1 100 ? 2.879 -13.977 -1.761 1 98.81 100 CYS B O 1
ATOM 2775 N N . VAL B 1 101 ? 2.705 -12.758 0.166 1 98.94 101 VAL B N 1
ATOM 2776 C CA . VAL B 1 101 ? 2.25 -13.938 0.898 1 98.94 101 VAL B CA 1
ATOM 2777 C C . VAL B 1 101 ? 1.168 -13.539 1.899 1 98.94 101 VAL B C 1
ATOM 2779 O O . VAL B 1 101 ? 1.005 -12.352 2.207 1 98.94 101 VAL B O 1
ATOM 2782 N N . THR B 1 102 ? 0.461 -14.445 2.303 1 98.88 102 THR B N 1
ATOM 2783 C CA . THR B 1 102 ? -0.552 -14.297 3.342 1 98.88 102 THR B CA 1
ATOM 2784 C C . THR B 1 102 ? -0.716 -15.602 4.121 1 98.88 102 THR B C 1
ATOM 2786 O O . THR B 1 102 ? -0.359 -16.672 3.633 1 98.88 102 THR B O 1
ATOM 2789 N N . PHE B 1 103 ? -1.098 -15.484 5.391 1 98.81 103 PHE B N 1
ATOM 2790 C CA . PHE B 1 103 ? -1.665 -16.656 6.047 1 98.81 103 PHE B CA 1
ATOM 2791 C C . PHE B 1 103 ? -3.092 -16.906 5.57 1 98.81 103 PHE B C 1
ATOM 2793 O O . PHE B 1 103 ? -4.02 -16.203 5.977 1 98.81 103 PHE B O 1
ATOM 2800 N N . PHE B 1 104 ? -3.205 -17.906 4.746 1 98.69 104 PHE B N 1
ATOM 2801 C CA . PHE B 1 104 ? -4.434 -18.109 3.986 1 98.69 104 PHE B CA 1
ATOM 2802 C C . PHE B 1 104 ? -5.5 -18.766 4.852 1 98.69 104 PHE B C 1
ATOM 2804 O O . PHE B 1 104 ? -5.277 -19.828 5.422 1 98.69 104 PHE B O 1
ATOM 2811 N N . ASN B 1 105 ? -6.535 -18.094 4.957 1 97.88 105 ASN B N 1
ATOM 2812 C CA . ASN B 1 105 ? -7.77 -18.594 5.555 1 97.88 105 ASN B CA 1
ATOM 2813 C C . ASN B 1 105 ? -8.969 -18.359 4.645 1 97.88 105 ASN B C 1
ATOM 2815 O O . ASN B 1 105 ? -9.531 -17.25 4.629 1 97.88 105 ASN B O 1
ATOM 2819 N N . PRO B 1 106 ? -9.43 -19.391 3.912 1 97.94 106 PRO B N 1
ATOM 2820 C CA . PRO B 1 106 ? -10.539 -19.156 2.984 1 97.94 106 PRO B CA 1
ATOM 2821 C C . PRO B 1 106 ? -11.82 -18.719 3.689 1 97.94 106 PRO B C 1
ATOM 2823 O O . PRO B 1 106 ? -12.211 -19.328 4.695 1 97.94 106 PRO B O 1
ATOM 2826 N N . GLU B 1 107 ? -12.398 -17.703 3.199 1 97.75 107 GLU B N 1
ATOM 2827 C CA . GLU B 1 107 ? -13.68 -17.219 3.688 1 97.75 107 GLU B CA 1
ATOM 2828 C C . 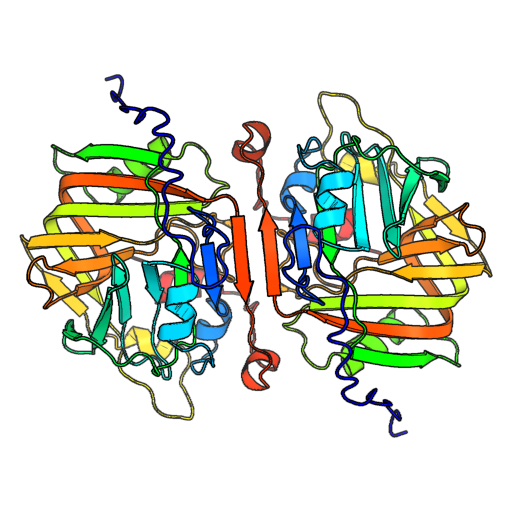GLU B 1 107 ? -14.828 -17.719 2.816 1 97.75 107 GLU B C 1
ATOM 2830 O O . GLU B 1 107 ? -15.984 -17.75 3.254 1 97.75 107 GLU B O 1
ATOM 2835 N N . LYS B 1 108 ? -14.539 -17.984 1.574 1 97.94 108 LYS B N 1
ATOM 2836 C CA . LYS B 1 108 ? -15.484 -18.5 0.588 1 97.94 108 LYS B CA 1
ATOM 2837 C C . LYS B 1 108 ? -14.953 -19.766 -0.068 1 97.94 108 LYS B C 1
ATOM 2839 O O . LYS B 1 108 ? -13.758 -19.875 -0.342 1 97.94 108 LYS B O 1
ATOM 2844 N N . GLU B 1 109 ? -15.875 -20.656 -0.275 1 98 109 GLU B N 1
ATOM 2845 C CA . GLU B 1 109 ? -15.57 -21.875 -1.017 1 98 109 GLU B CA 1
ATOM 2846 C C . GLU B 1 109 ? -16.625 -22.156 -2.082 1 98 109 GLU B C 1
ATOM 2848 O O . GLU B 1 109 ? -17.812 -21.922 -1.858 1 98 109 GLU B O 1
ATOM 2853 N N . TYR B 1 110 ? -16.141 -22.641 -3.186 1 98.19 110 TYR B N 1
ATOM 2854 C CA . TYR B 1 110 ? -17.031 -22.922 -4.312 1 98.19 110 TYR B CA 1
ATOM 2855 C C . TYR B 1 110 ? -16.531 -24.141 -5.094 1 98.19 110 TYR B C 1
ATOM 2857 O O . TYR B 1 110 ? -15.352 -24.203 -5.457 1 98.19 110 TYR B O 1
ATOM 2865 N N . MET B 1 111 ? -17.438 -25.109 -5.348 1 98.62 111 MET B N 1
ATOM 2866 C CA . MET B 1 111 ? -17.094 -26.266 -6.168 1 98.62 111 MET B CA 1
ATOM 2867 C C . MET B 1 111 ? -17.406 -26 -7.637 1 98.62 111 MET B C 1
ATOM 2869 O O . MET B 1 111 ? -18.562 -25.781 -8 1 98.62 111 MET B O 1
ATOM 2873 N N . ILE B 1 112 ? -16.406 -26 -8.391 1 98.25 112 ILE B N 1
ATOM 2874 C CA . ILE B 1 112 ? -16.594 -25.875 -9.828 1 98.25 112 ILE B CA 1
ATOM 2875 C C . ILE B 1 112 ? -16.797 -27.266 -10.43 1 98.25 112 ILE B C 1
ATOM 2877 O O . ILE B 1 112 ? -15.938 -28.141 -10.312 1 98.25 112 ILE B O 1
ATOM 2881 N N . ASP B 1 113 ? -17.922 -27.422 -11.141 1 97.56 113 ASP B N 1
ATOM 2882 C CA . ASP B 1 113 ? -18.234 -28.734 -11.688 1 97.56 113 ASP B CA 1
ATOM 2883 C C . ASP B 1 113 ? -18.5 -28.656 -13.195 1 97.56 113 ASP B C 1
ATOM 2885 O O . ASP B 1 113 ? -18.938 -29.641 -13.805 1 97.56 113 ASP B O 1
ATOM 2889 N N . THR B 1 114 ? -18.391 -27.5 -13.68 1 97.38 114 THR B N 1
ATOM 2890 C CA . THR B 1 114 ? -18.469 -27.297 -15.117 1 97.38 114 THR B CA 1
ATOM 2891 C C . THR B 1 114 ? -17.25 -26.531 -15.633 1 97.38 114 THR B C 1
ATOM 2893 O O . THR B 1 114 ? -16.766 -25.609 -14.969 1 97.38 114 THR B O 1
ATOM 2896 N N . ALA B 1 115 ? -16.938 -26.859 -16.828 1 98.12 115 ALA B N 1
ATOM 2897 C CA . ALA B 1 115 ? -15.758 -26.25 -17.438 1 98.12 115 ALA B CA 1
ATOM 2898 C C . ALA B 1 115 ? -15.906 -24.734 -17.516 1 98.12 115 ALA B C 1
ATOM 2900 O O . ALA B 1 115 ? -16.984 -24.219 -17.844 1 98.12 115 ALA B O 1
ATOM 2901 N N . ARG B 1 116 ? -14.812 -24.047 -17.125 1 98.5 116 ARG B N 1
ATOM 2902 C CA . ARG B 1 116 ? -14.719 -22.594 -17.219 1 98.5 116 ARG B CA 1
ATOM 2903 C C . ARG B 1 116 ? -13.391 -22.172 -17.844 1 98.5 116 ARG B C 1
ATOM 2905 O O . ARG B 1 116 ? -12.336 -22.688 -17.469 1 98.5 116 ARG B O 1
ATOM 2912 N N . ASP B 1 117 ? -13.43 -21.297 -18.797 1 98.31 117 ASP B N 1
ATOM 2913 C CA . ASP B 1 117 ? -12.195 -20.672 -19.25 1 98.31 117 ASP B CA 1
ATOM 2914 C C . ASP B 1 117 ? -11.727 -19.609 -18.25 1 98.31 117 ASP B C 1
ATOM 2916 O O . ASP B 1 117 ? -12.328 -19.422 -17.203 1 98.31 117 ASP B O 1
ATOM 2920 N N . LYS B 1 118 ? -10.695 -19 -18.531 1 98.31 118 LYS B N 1
ATOM 2921 C CA . LYS B 1 118 ? -10.07 -18.016 -17.656 1 98.31 118 LYS B CA 1
ATOM 2922 C C . LYS B 1 118 ? -11.062 -16.922 -17.25 1 98.31 118 LYS B C 1
ATOM 2924 O O . LYS B 1 118 ? -11.211 -16.625 -16.062 1 98.31 118 LYS B O 1
ATOM 2929 N N . GLU B 1 119 ? -11.727 -16.312 -18.219 1 98.06 119 GLU B N 1
ATOM 2930 C CA . GLU B 1 119 ? -12.688 -15.242 -17.953 1 98.06 119 GLU B CA 1
ATOM 2931 C C . GLU B 1 119 ? -13.82 -15.734 -17.062 1 98.06 119 GLU B C 1
ATOM 2933 O O . GLU B 1 119 ? -14.242 -15.023 -16.141 1 98.06 119 GLU B O 1
ATOM 2938 N N . GLY B 1 120 ? -14.328 -16.891 -17.406 1 98.5 120 GLY B N 1
ATOM 2939 C CA . GLY B 1 120 ? -15.383 -17.453 -16.594 1 98.5 120 GLY B CA 1
ATOM 2940 C C . GLY B 1 120 ? -14.961 -17.734 -15.172 1 98.5 120 GLY B C 1
ATOM 2941 O O . GLY B 1 120 ? -15.727 -17.484 -14.234 1 98.5 120 GLY B O 1
ATOM 2942 N N . PHE B 1 121 ? -13.82 -18.297 -14.977 1 98.75 121 PHE B N 1
ATOM 2943 C CA . PHE B 1 121 ? -13.281 -18.562 -13.641 1 98.75 121 PHE B CA 1
ATOM 2944 C C . PHE B 1 121 ? -13.164 -17.266 -12.844 1 98.75 121 PHE B C 1
ATOM 2946 O O . PHE B 1 121 ? -13.617 -17.188 -11.703 1 98.75 121 PHE B O 1
ATOM 2953 N N . GLU B 1 122 ? -12.578 -16.266 -13.445 1 98.62 122 GLU B N 1
ATOM 2954 C CA . GLU B 1 122 ? -12.367 -14.984 -12.773 1 98.62 122 GLU B CA 1
ATOM 2955 C C . GLU B 1 122 ? -13.688 -14.328 -12.414 1 98.62 122 GLU B C 1
ATOM 2957 O O . GLU B 1 122 ? -13.797 -13.672 -11.367 1 98.62 122 GLU B O 1
ATOM 2962 N N . ALA B 1 123 ? -14.68 -14.477 -13.266 1 98.56 123 ALA B N 1
ATOM 2963 C CA . ALA B 1 123 ? -16 -13.93 -12.984 1 98.56 123 ALA B CA 1
ATOM 2964 C C . ALA B 1 123 ? -16.578 -14.547 -11.711 1 98.56 123 ALA B C 1
ATOM 2966 O O . ALA B 1 123 ? -17.25 -13.859 -10.938 1 98.56 123 ALA B O 1
ATOM 2967 N N . ILE B 1 124 ? -16.359 -15.836 -11.516 1 98.62 124 ILE B N 1
ATOM 2968 C CA . ILE B 1 124 ? -16.844 -16.5 -10.312 1 98.62 124 ILE B CA 1
ATOM 2969 C C . ILE B 1 124 ? -16.156 -15.914 -9.086 1 98.62 124 ILE B C 1
ATOM 2971 O O . ILE B 1 124 ? -16.812 -15.602 -8.086 1 98.62 124 ILE B O 1
ATOM 2975 N N . VAL B 1 125 ? -14.852 -15.766 -9.148 1 98.81 125 VAL B N 1
ATOM 2976 C CA . VAL B 1 125 ? -14.094 -15.203 -8.031 1 98.81 125 VAL B CA 1
ATOM 2977 C C . VAL B 1 125 ? -14.602 -13.789 -7.734 1 98.81 125 VAL B C 1
ATOM 2979 O O . VAL B 1 125 ? -14.828 -13.438 -6.574 1 98.81 125 VAL B O 1
ATOM 2982 N N . ASP B 1 126 ? -14.758 -12.977 -8.812 1 98.62 126 ASP B N 1
ATOM 2983 C CA . ASP B 1 126 ? -15.234 -11.609 -8.648 1 98.62 126 ASP B CA 1
ATOM 2984 C C . ASP B 1 126 ? -16.578 -11.578 -7.922 1 98.62 126 ASP B C 1
ATOM 2986 O O . ASP B 1 126 ? -16.797 -10.727 -7.059 1 98.62 126 ASP B O 1
ATOM 2990 N N . GLN B 1 127 ? -17.359 -12.461 -8.289 1 98.12 127 GLN B N 1
ATOM 2991 C CA . GLN B 1 127 ? -18.688 -12.531 -7.668 1 98.12 127 GLN B CA 1
ATOM 2992 C C . GLN B 1 127 ? -18.578 -12.922 -6.195 1 98.12 127 GLN B C 1
ATOM 2994 O O . GLN B 1 127 ? -19.281 -12.375 -5.348 1 98.12 127 GLN B O 1
ATOM 2999 N N . LEU B 1 128 ? -17.719 -13.883 -5.914 1 98.25 128 LEU B N 1
ATOM 3000 C CA . LEU B 1 128 ? -17.547 -14.336 -4.543 1 98.25 128 LEU B CA 1
ATOM 3001 C C . LEU B 1 128 ? -17 -13.219 -3.664 1 98.25 128 LEU B C 1
ATOM 3003 O O . LEU B 1 128 ? -17.422 -13.055 -2.518 1 98.25 128 LEU B O 1
ATOM 3007 N N . VAL B 1 129 ? -16.109 -12.469 -4.168 1 97.94 129 VAL B N 1
ATOM 3008 C CA . VAL B 1 129 ? -15.492 -11.375 -3.412 1 97.94 129 VAL B CA 1
ATOM 3009 C C . VAL B 1 129 ? -16.484 -10.219 -3.285 1 97.94 129 VAL B C 1
ATOM 3011 O O . VAL B 1 129 ? -16.594 -9.609 -2.221 1 97.94 129 VAL B O 1
ATOM 3014 N N . ASN B 1 130 ? -17.109 -9.852 -4.426 1 97.69 130 ASN B N 1
ATOM 3015 C CA . ASN B 1 130 ? -18.156 -8.844 -4.551 1 97.69 130 ASN B CA 1
ATOM 3016 C C . ASN B 1 130 ? -17.688 -7.484 -4.051 1 97.69 130 ASN B C 1
ATOM 3018 O O . ASN B 1 130 ? -18.422 -6.777 -3.369 1 97.69 130 ASN B O 1
ATOM 3022 N N . ASN B 1 131 ? -16.5 -7.121 -4.172 1 98.38 131 ASN B N 1
ATOM 3023 C CA . ASN B 1 131 ? -15.844 -5.848 -3.883 1 98.38 131 ASN B CA 1
ATOM 3024 C C . ASN B 1 131 ? -14.594 -5.648 -4.738 1 98.38 131 ASN B C 1
ATOM 3026 O O . ASN B 1 131 ? -13.539 -6.23 -4.453 1 98.38 131 ASN B O 1
ATOM 3030 N N . PRO B 1 132 ? -14.695 -4.906 -5.801 1 98.25 132 PRO B N 1
ATOM 3031 C CA . PRO B 1 132 ? -13.57 -4.758 -6.723 1 98.25 132 PRO B CA 1
ATOM 3032 C C . PRO B 1 132 ? -12.406 -3.98 -6.109 1 98.25 132 PRO B C 1
ATOM 3034 O O . PRO B 1 132 ? -11.312 -3.943 -6.68 1 98.25 132 PRO B O 1
ATOM 3037 N N . ASN B 1 133 ? -12.648 -3.391 -4.902 1 98.69 133 ASN B N 1
ATOM 3038 C CA . ASN B 1 133 ? -11.641 -2.516 -4.309 1 98.69 133 ASN B CA 1
ATOM 3039 C C . ASN B 1 133 ? -10.867 -3.225 -3.199 1 98.69 133 ASN B C 1
ATOM 3041 O O . ASN B 1 133 ? -10.047 -2.609 -2.52 1 98.69 133 ASN B O 1
ATOM 3045 N N . LEU B 1 134 ? -11.133 -4.484 -3.006 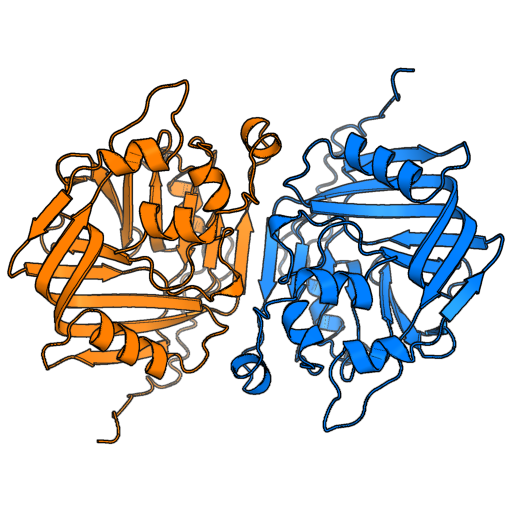1 98.81 134 LEU B N 1
ATOM 3046 C CA . LEU B 1 134 ? -10.383 -5.297 -2.051 1 98.81 134 LEU B CA 1
ATOM 3047 C C . LEU B 1 134 ? -9.547 -6.352 -2.77 1 98.81 134 LEU B C 1
ATOM 3049 O O . LEU B 1 134 ? -9.805 -6.664 -3.934 1 98.81 134 LEU B O 1
ATOM 3053 N N . PHE B 1 135 ? -8.57 -6.855 -2.043 1 98.81 135 PHE B N 1
ATOM 3054 C CA . PHE B 1 135 ? -7.75 -7.957 -2.527 1 98.81 135 PHE B CA 1
ATOM 3055 C C . PHE B 1 135 ? -8.422 -9.297 -2.238 1 98.81 135 PHE B C 1
ATOM 3057 O O . PHE B 1 135 ? -9.352 -9.367 -1.434 1 98.81 135 PHE B O 1
ATOM 3064 N N . ALA B 1 136 ? -7.898 -10.281 -2.896 1 98.88 136 ALA B N 1
ATOM 3065 C CA . ALA B 1 136 ? -8.305 -11.641 -2.586 1 98.88 136 ALA B CA 1
ATOM 3066 C C . ALA B 1 136 ? -7.16 -12.625 -2.812 1 98.88 136 ALA B C 1
ATOM 3068 O O . ALA B 1 136 ? -6.398 -12.484 -3.77 1 98.88 136 ALA B O 1
ATOM 3069 N N . ALA B 1 137 ? -7.043 -13.516 -1.911 1 98.94 137 ALA B N 1
ATOM 3070 C CA . ALA B 1 137 ? -6.258 -14.727 -2.145 1 98.94 137 ALA B CA 1
ATOM 3071 C C . ALA B 1 137 ? -7.117 -15.828 -2.76 1 98.94 137 ALA B C 1
ATOM 3073 O O . ALA B 1 137 ? -8.234 -16.078 -2.299 1 98.94 137 ALA B O 1
ATOM 3074 N N . VAL B 1 138 ? -6.59 -16.438 -3.793 1 98.94 138 VAL B N 1
ATOM 3075 C CA . VAL B 1 138 ? -7.363 -17.406 -4.57 1 98.94 138 VAL B CA 1
ATOM 3076 C C . VAL B 1 138 ? -6.586 -18.719 -4.691 1 98.94 138 VAL B C 1
ATOM 3078 O O . VAL B 1 138 ? -5.41 -18.719 -5.07 1 98.94 138 VAL B O 1
ATOM 3081 N N . ARG B 1 139 ? -7.25 -19.797 -4.395 1 98.94 139 ARG B N 1
ATOM 3082 C CA . ARG B 1 139 ? -6.672 -21.125 -4.605 1 98.94 139 ARG B CA 1
ATOM 3083 C C . ARG B 1 139 ? -7.676 -22.047 -5.27 1 98.94 139 ARG B C 1
ATOM 3085 O O . ARG B 1 139 ? -8.805 -22.203 -4.797 1 98.94 139 ARG B O 1
ATOM 3092 N N . PHE B 1 140 ? -7.316 -22.594 -6.332 1 98.94 140 PHE B N 1
ATOM 3093 C CA . PHE B 1 140 ? -8.094 -23.625 -7 1 98.94 140 PHE B CA 1
ATOM 3094 C C . PHE B 1 140 ? -7.312 -24.938 -7.066 1 98.94 140 PHE B C 1
ATOM 3096 O O . PHE B 1 140 ? -6.172 -24.953 -7.535 1 98.94 140 PHE B O 1
ATOM 3103 N N . THR B 1 141 ? -7.836 -25.984 -6.602 1 98.88 141 THR B N 1
ATOM 3104 C CA . THR B 1 141 ? -7.262 -27.312 -6.664 1 98.88 141 THR B CA 1
ATOM 3105 C C . THR B 1 141 ? -8.18 -28.266 -7.434 1 98.88 141 THR B C 1
ATOM 3107 O O . THR B 1 141 ? -9.344 -28.438 -7.07 1 98.88 141 THR B O 1
ATOM 3110 N N . GLY B 1 142 ? -7.625 -28.766 -8.531 1 98.81 142 GLY B N 1
ATOM 3111 C CA . GLY B 1 142 ? -8.469 -29.672 -9.297 1 98.81 142 GLY B CA 1
ATOM 3112 C C . GLY B 1 142 ? -7.922 -29.969 -10.68 1 98.81 142 GLY B C 1
ATOM 3113 O O . GLY B 1 142 ? -6.707 -30.078 -10.859 1 98.81 142 GLY B O 1
ATOM 3114 N N . MET B 1 143 ? -8.867 -30.188 -11.594 1 98.81 143 MET B N 1
ATOM 3115 C CA . MET B 1 143 ? -8.539 -30.594 -12.961 1 98.81 143 MET B CA 1
ATOM 3116 C C . MET B 1 143 ? -8.617 -29.406 -13.914 1 98.81 143 MET B C 1
ATOM 3118 O O . MET B 1 143 ? -9.547 -28.609 -13.844 1 98.81 143 MET B O 1
ATOM 3122 N N . PHE B 1 144 ? -7.629 -29.391 -14.781 1 98.75 144 PHE B N 1
ATOM 3123 C CA . PHE B 1 144 ? -7.547 -28.359 -15.805 1 98.75 144 PHE B CA 1
ATOM 3124 C C . PHE B 1 144 ? -7.664 -28.969 -17.203 1 98.75 144 PHE B C 1
ATOM 3126 O O . PHE B 1 144 ? -7.176 -30.062 -17.453 1 98.75 144 PHE B O 1
ATOM 3133 N N . GLU B 1 145 ? -8.266 -28.266 -18.078 1 98.38 145 GLU B N 1
ATOM 3134 C CA . GLU B 1 145 ? -8.281 -28.641 -19.484 1 98.38 145 GLU B CA 1
ATOM 3135 C C . GLU B 1 145 ? -6.961 -28.281 -20.156 1 98.38 145 GLU B C 1
ATOM 3137 O O . GLU B 1 145 ? -6.477 -29.031 -21.016 1 98.38 145 GLU B O 1
ATOM 3142 N N . ARG B 1 146 ? -6.445 -27.188 -19.766 1 98 146 ARG B N 1
ATOM 3143 C CA . ARG B 1 146 ? -5.164 -26.688 -20.266 1 98 146 ARG B CA 1
ATOM 3144 C C . ARG B 1 146 ? -4.555 -25.688 -19.281 1 98 146 ARG B C 1
ATOM 3146 O O . ARG B 1 146 ? -5.273 -24.984 -18.578 1 98 146 ARG B O 1
ATOM 3153 N N . VAL B 1 147 ? -3.285 -25.688 -19.344 1 97.56 147 VAL B N 1
ATOM 3154 C CA . VAL B 1 147 ? -2.504 -24.766 -18.531 1 97.56 147 VAL B CA 1
ATOM 3155 C C . VAL B 1 147 ? -1.327 -24.234 -19.344 1 97.56 147 VAL B C 1
ATOM 3157 O O . VAL B 1 147 ? -0.607 -25 -19.984 1 97.56 147 VAL B O 1
ATOM 3160 N N . GLU B 1 148 ? -1.213 -22.953 -19.375 1 96.56 148 GLU B N 1
ATOM 3161 C CA . GLU B 1 148 ? -0.037 -22.312 -19.969 1 96.56 148 GLU B CA 1
ATOM 3162 C C . GLU B 1 148 ? 0.732 -21.5 -18.938 1 96.56 148 GLU B C 1
ATOM 3164 O O . GLU B 1 148 ? 0.157 -20.656 -18.25 1 96.56 148 GLU B O 1
ATOM 3169 N N . THR B 1 149 ? 2.018 -21.844 -18.812 1 95.81 149 THR B N 1
ATOM 3170 C CA . THR B 1 149 ? 2.855 -21.156 -17.844 1 95.81 149 THR B CA 1
ATOM 3171 C C . THR B 1 149 ? 4.102 -20.578 -18.516 1 95.81 149 THR B C 1
ATOM 3173 O O . THR B 1 149 ? 4.445 -20.969 -19.625 1 95.81 149 THR B O 1
ATOM 3176 N N . ARG B 1 150 ? 4.625 -19.625 -17.875 1 95.5 150 ARG B N 1
ATOM 3177 C CA . ARG B 1 150 ? 5.949 -19.125 -18.203 1 95.5 150 ARG B CA 1
ATOM 3178 C C . ARG B 1 150 ? 6.84 -19.047 -16.969 1 95.5 150 ARG B C 1
ATOM 3180 O O . ARG B 1 150 ? 6.344 -19.031 -15.844 1 95.5 150 ARG B O 1
ATOM 3187 N N . THR B 1 151 ? 8.086 -19.141 -17.188 1 94.62 151 THR B N 1
ATOM 3188 C CA . THR B 1 151 ? 9.109 -18.859 -16.188 1 94.62 151 THR B CA 1
ATOM 3189 C C . THR B 1 151 ? 10.109 -17.844 -16.703 1 94.62 151 THR B C 1
ATOM 3191 O O . THR B 1 151 ? 9.828 -17.109 -17.656 1 94.62 151 THR B O 1
ATOM 3194 N N . VAL B 1 152 ? 11.117 -17.562 -15.898 1 93.06 152 VAL B N 1
ATOM 3195 C CA . VAL B 1 152 ? 12.148 -16.625 -16.297 1 93.06 152 VAL B CA 1
ATOM 3196 C C . VAL B 1 152 ? 13.523 -17.234 -16.078 1 93.06 152 VAL B C 1
ATOM 3198 O O . VAL B 1 152 ? 13.703 -18.078 -15.203 1 93.06 152 VAL B O 1
ATOM 3201 N N . PHE B 1 153 ? 14.445 -16.797 -16.938 1 91.62 153 PHE B N 1
ATOM 3202 C CA . PHE B 1 153 ? 15.836 -17.203 -16.781 1 91.62 153 PHE B CA 1
ATOM 3203 C C . PHE B 1 153 ? 16.531 -16.344 -15.734 1 91.62 153 PHE B C 1
ATOM 3205 O O . PHE B 1 153 ? 16.297 -15.133 -15.664 1 91.62 153 PHE B O 1
ATOM 3212 N N . CYS B 1 154 ? 17.375 -17.016 -15.023 1 94.88 154 CYS B N 1
ATOM 3213 C CA . CYS B 1 154 ? 18.234 -16.281 -14.117 1 94.88 154 CYS B CA 1
ATOM 3214 C C . CYS B 1 154 ? 19.031 -15.211 -14.859 1 94.88 154 CYS B C 1
ATOM 3216 O O . CYS B 1 154 ? 19.547 -15.461 -15.945 1 94.88 154 CYS B O 1
ATOM 3218 N N . GLN B 1 155 ? 19.156 -14.062 -14.219 1 95.88 155 GLN B N 1
ATOM 3219 C CA . GLN B 1 155 ? 19.828 -12.953 -14.883 1 95.88 155 GLN B CA 1
ATOM 3220 C C . GLN B 1 155 ? 21.203 -12.711 -14.273 1 95.88 155 GLN B C 1
ATOM 3222 O O . GLN B 1 155 ? 21.422 -12.969 -13.086 1 95.88 155 GLN B O 1
ATOM 3227 N N . CYS B 1 156 ? 22.078 -12.117 -15.102 1 95.69 156 CYS B N 1
ATOM 3228 C CA . CYS B 1 156 ? 23.391 -11.68 -14.664 1 95.69 156 CYS B CA 1
ATOM 3229 C C . CYS B 1 156 ? 23.5 -10.156 -14.688 1 95.69 156 CYS B C 1
ATOM 3231 O O . CYS B 1 156 ? 22.891 -9.5 -15.531 1 95.69 156 CYS B O 1
ATOM 3233 N N . ARG B 1 157 ? 24.297 -9.648 -13.852 1 94.5 157 ARG B N 1
ATOM 3234 C CA . ARG B 1 157 ? 24.516 -8.203 -13.797 1 94.5 157 ARG B CA 1
ATOM 3235 C C . ARG B 1 157 ? 25.359 -7.73 -14.969 1 94.5 157 ARG B C 1
ATOM 3237 O O . ARG B 1 157 ? 26.297 -8.422 -15.375 1 94.5 157 ARG B O 1
ATOM 3244 N N . PRO B 1 158 ? 25.375 -6.551 -15.406 1 96.12 158 PRO B N 1
ATOM 3245 C CA . PRO B 1 158 ? 24.266 -5.66 -15.039 1 96.12 158 PRO B CA 1
ATOM 3246 C C . PRO B 1 158 ? 22.906 -6.188 -15.5 1 96.12 158 PRO B C 1
ATOM 3248 O O . PRO B 1 158 ? 22.797 -6.703 -16.609 1 96.12 158 PRO B O 1
ATOM 3251 N N . TYR B 1 159 ? 21.906 -6.02 -14.773 1 97.19 159 TYR B N 1
ATOM 3252 C CA . TYR B 1 159 ? 20.594 -6.609 -15.016 1 97.19 159 TYR B CA 1
ATOM 3253 C C . TYR B 1 159 ? 19.891 -5.898 -16.156 1 97.19 159 TYR B C 1
ATOM 3255 O O . TYR B 1 159 ? 19.828 -4.668 -16.188 1 97.19 159 TYR B O 1
ATOM 3263 N N . PRO B 1 160 ? 19.312 -6.676 -17.062 1 96.19 160 PRO B N 1
ATOM 3264 C CA . PRO B 1 160 ? 18.438 -6.066 -18.062 1 96.19 160 PRO B CA 1
ATOM 3265 C C . PRO B 1 160 ? 17.062 -5.719 -17.516 1 96.19 160 PRO B C 1
ATOM 3267 O O . PRO B 1 160 ? 16.625 -6.305 -16.516 1 96.19 160 PRO B O 1
ATOM 3270 N N . PRO B 1 161 ? 16.359 -4.738 -18.219 1 93.81 161 PRO B N 1
ATOM 3271 C CA . PRO B 1 161 ? 14.977 -4.488 -17.812 1 93.81 161 PRO B CA 1
ATOM 3272 C C . PRO B 1 161 ? 14.094 -5.727 -17.938 1 93.81 161 PRO B C 1
ATOM 3274 O O . PRO B 1 161 ? 14.305 -6.551 -18.828 1 93.81 161 PRO B O 1
ATOM 3277 N N . MET B 1 162 ? 13.102 -5.785 -17.172 1 94.31 162 MET B N 1
ATOM 3278 C CA . MET B 1 162 ? 12.289 -6.992 -17.078 1 94.31 162 MET B CA 1
ATOM 3279 C C . MET B 1 162 ? 11.633 -7.316 -18.406 1 94.31 162 MET B C 1
ATOM 3281 O O . MET B 1 162 ? 11.469 -8.484 -18.75 1 94.31 162 MET B O 1
ATOM 3285 N N . LEU B 1 163 ? 11.195 -6.297 -19.156 1 93.69 163 LEU B N 1
ATOM 3286 C CA . LEU B 1 163 ? 10.516 -6.523 -20.422 1 93.69 163 LEU B CA 1
ATOM 3287 C C . LEU B 1 163 ? 11.43 -7.25 -21.406 1 93.69 163 LEU B C 1
ATOM 3289 O O . LEU B 1 163 ? 10.961 -8.062 -22.219 1 93.69 163 LEU B O 1
ATOM 3293 N N . ASP B 1 164 ? 12.672 -6.957 -21.328 1 94 164 ASP B N 1
ATOM 3294 C CA . ASP B 1 164 ? 13.641 -7.676 -22.156 1 94 164 ASP B CA 1
ATOM 3295 C C . ASP B 1 164 ? 13.75 -9.141 -21.719 1 94 164 ASP B C 1
ATOM 3297 O O . ASP B 1 164 ? 13.891 -10.031 -22.562 1 94 164 ASP B O 1
ATOM 3301 N N . VAL B 1 165 ? 13.688 -9.359 -20.5 1 93.31 165 VAL B N 1
ATOM 3302 C CA . VAL B 1 165 ? 13.812 -10.703 -19.953 1 93.31 165 VAL B CA 1
ATOM 3303 C C . VAL B 1 165 ? 12.602 -11.547 -20.359 1 93.31 165 VAL B C 1
ATOM 3305 O O . VAL B 1 165 ? 12.758 -12.68 -20.828 1 93.31 165 VAL B O 1
ATOM 3308 N N . VAL B 1 166 ? 11.438 -10.969 -20.188 1 91.94 166 VAL B N 1
ATOM 3309 C CA . VAL B 1 166 ? 10.211 -11.727 -20.391 1 91.94 166 VAL B CA 1
ATOM 3310 C C . VAL B 1 166 ? 9.984 -11.969 -21.875 1 91.94 166 VAL B C 1
ATOM 3312 O O . VAL B 1 166 ? 9.234 -12.867 -22.266 1 91.94 166 VAL B O 1
ATOM 3315 N N . ALA B 1 167 ? 10.578 -11.18 -22.734 1 90.81 167 ALA B N 1
ATOM 3316 C CA . ALA B 1 167 ? 10.492 -11.391 -24.172 1 90.81 167 ALA B CA 1
ATOM 3317 C C . ALA B 1 167 ? 11.125 -12.727 -24.562 1 90.81 167 ALA B C 1
ATOM 3319 O O . ALA B 1 167 ? 10.789 -13.289 -25.609 1 90.81 167 ALA B O 1
ATOM 3320 N N . ARG B 1 168 ? 11.977 -13.258 -23.75 1 90.31 168 ARG B N 1
ATOM 3321 C CA . ARG B 1 168 ? 12.664 -14.508 -24.031 1 90.31 168 ARG B CA 1
ATOM 3322 C C . ARG B 1 168 ? 12.273 -15.594 -23.047 1 90.31 168 ARG B C 1
ATOM 3324 O O . ARG B 1 168 ? 12.977 -16.594 -22.906 1 90.31 168 ARG B O 1
ATOM 3331 N N . GLN B 1 169 ? 11.203 -15.359 -22.406 1 91.12 169 GLN B N 1
ATOM 3332 C CA . GLN B 1 169 ? 10.828 -16.25 -21.328 1 91.12 169 GLN B CA 1
ATOM 3333 C C . GLN B 1 169 ? 10.445 -17.625 -21.844 1 91.12 169 GLN B C 1
ATOM 3335 O O . GLN B 1 169 ? 9.789 -17.75 -22.875 1 91.12 169 GLN B O 1
ATOM 3340 N N . PRO B 1 170 ? 10.883 -18.688 -21.172 1 92.62 170 PRO B N 1
ATOM 3341 C CA . PRO B 1 170 ? 10.383 -20.016 -21.547 1 92.62 170 PRO B CA 1
ATOM 3342 C C . PRO B 1 170 ? 8.906 -20.203 -21.203 1 92.62 170 PRO B C 1
ATOM 3344 O O . PRO B 1 170 ? 8.438 -19.719 -20.172 1 92.62 170 PRO B O 1
ATOM 3347 N N . THR B 1 171 ? 8.195 -20.828 -22.094 1 93.19 171 THR B N 1
ATOM 3348 C CA . THR B 1 171 ? 6.777 -21.109 -21.891 1 93.19 171 THR B CA 1
ATOM 3349 C C . THR B 1 171 ? 6.508 -22.609 -21.922 1 93.19 171 THR B C 1
ATOM 3351 O O . THR B 1 171 ? 7.297 -23.375 -22.484 1 93.19 171 THR B O 1
ATOM 3354 N N . MET B 1 172 ? 5.523 -22.969 -21.234 1 93.5 172 MET B N 1
ATOM 3355 C CA . MET B 1 172 ? 5.102 -24.375 -21.203 1 93.5 172 MET B CA 1
ATOM 3356 C C . MET B 1 172 ? 3.59 -24.484 -21.359 1 93.5 172 MET B C 1
ATOM 3358 O O . MET B 1 172 ? 2.84 -23.703 -20.766 1 93.5 172 MET B O 1
ATOM 3362 N N . GLN B 1 173 ? 3.215 -25.391 -22.219 1 94.75 173 GLN B N 1
ATOM 3363 C CA . GLN B 1 173 ? 1.806 -25.734 -22.375 1 94.75 173 GLN B CA 1
ATOM 3364 C C . GLN B 1 173 ? 1.519 -27.141 -21.859 1 94.75 173 GLN B C 1
ATOM 3366 O O . GLN B 1 173 ? 2.113 -28.109 -22.328 1 94.75 173 GLN B O 1
ATOM 3371 N N . LEU B 1 174 ? 0.693 -27.125 -20.969 1 93.88 174 LEU B N 1
ATOM 3372 C CA . LEU B 1 174 ? 0.229 -28.406 -20.453 1 93.88 174 LEU B CA 1
ATOM 3373 C C . LEU B 1 174 ? -1.21 -28.688 -20.891 1 93.88 174 LEU B C 1
ATOM 3375 O O . LEU B 1 174 ? -2.053 -27.781 -20.844 1 93.88 174 LEU B O 1
ATOM 3379 N N . GLY B 1 175 ? -1.444 -29.812 -21.422 1 94.75 175 GLY B N 1
ATOM 3380 C CA . GLY B 1 175 ? -2.818 -30.219 -21.656 1 94.75 175 GLY B CA 1
ATOM 3381 C C . GLY B 1 175 ? -3.572 -30.531 -20.375 1 94.75 175 GLY B C 1
ATOM 3382 O O . GLY B 1 175 ? -3.4 -29.828 -19.359 1 94.75 175 GLY B O 1
ATOM 3383 N N . ALA B 1 176 ? -4.387 -31.5 -20.484 1 96.44 176 ALA B N 1
ATOM 3384 C CA . ALA B 1 176 ? -5.137 -31.906 -19.297 1 96.44 176 ALA B CA 1
ATOM 3385 C C . ALA B 1 176 ? -4.195 -32.219 -18.125 1 96.44 176 ALA B C 1
ATOM 3387 O O . ALA B 1 176 ? -3.26 -33 -18.281 1 96.44 176 ALA B O 1
ATOM 3388 N N . SER B 1 177 ? -4.418 -31.578 -17.031 1 96.94 177 SER B N 1
ATOM 3389 C CA . SER B 1 177 ? -3.545 -31.734 -15.875 1 96.94 177 SER B CA 1
ATOM 3390 C C . SER B 1 177 ? -4.312 -31.531 -14.578 1 96.94 177 SER B C 1
ATOM 3392 O O . SER B 1 177 ? -5.375 -30.906 -14.57 1 96.94 177 SER B O 1
ATOM 3394 N N . THR B 1 178 ? -3.824 -32.156 -13.539 1 98.56 178 THR B N 1
ATOM 3395 C CA . THR B 1 178 ? -4.32 -31.938 -12.188 1 98.56 178 THR B CA 1
ATOM 3396 C C . THR B 1 178 ? -3.291 -31.188 -11.352 1 98.56 178 THR B C 1
ATOM 3398 O O . THR B 1 178 ? -2.094 -31.484 -11.422 1 98.56 178 THR B O 1
ATOM 3401 N N . GLY B 1 179 ? -3.787 -30.172 -10.609 1 98.69 179 GLY B N 1
ATOM 3402 C CA . GLY B 1 179 ? -2.848 -29.406 -9.805 1 98.69 179 GLY B CA 1
ATOM 3403 C C . GLY B 1 179 ? -3.508 -28.297 -9.016 1 98.69 179 GLY B C 1
ATOM 3404 O O . GLY B 1 179 ? -4.703 -28.375 -8.719 1 98.69 179 GLY B O 1
ATOM 3405 N N . THR B 1 180 ? -2.684 -27.391 -8.57 1 98.88 180 THR B N 1
ATOM 3406 C CA . THR B 1 180 ? -3.113 -26.25 -7.766 1 98.88 180 THR B CA 1
ATOM 3407 C C . THR B 1 180 ? -2.727 -24.938 -8.445 1 98.88 180 THR B C 1
ATOM 3409 O O . THR B 1 180 ? -1.574 -24.766 -8.844 1 98.88 180 THR B O 1
ATOM 3412 N N . MET B 1 181 ? -3.703 -24.125 -8.648 1 98.88 181 MET B N 1
ATOM 3413 C CA . MET B 1 181 ? -3.527 -22.719 -9.039 1 98.88 181 MET B CA 1
ATOM 3414 C C . MET B 1 181 ? -3.771 -21.797 -7.859 1 98.88 181 MET B C 1
ATOM 3416 O O . MET B 1 181 ? -4.781 -21.922 -7.16 1 98.88 181 MET B O 1
ATOM 3420 N N . LEU B 1 182 ? -2.826 -20.906 -7.586 1 98.88 182 LEU B N 1
ATOM 3421 C CA . LEU B 1 182 ? -3.07 -19.984 -6.477 1 98.88 182 LEU B CA 1
ATOM 3422 C C . LEU B 1 182 ? -2.391 -18.641 -6.719 1 98.88 182 LEU B C 1
ATOM 3424 O O . LEU B 1 182 ? -1.465 -18.547 -7.527 1 98.88 182 LEU B O 1
ATOM 3428 N N . GLY B 1 183 ? -2.883 -17.641 -6.031 1 98.88 183 GLY B N 1
ATOM 3429 C CA . GLY B 1 183 ? -2.35 -16.281 -6.109 1 98.88 183 GLY B CA 1
ATOM 3430 C C . GLY B 1 183 ? -3.316 -15.234 -5.602 1 98.88 183 GLY B C 1
ATOM 3431 O O . GLY B 1 183 ? -4.004 -15.445 -4.602 1 98.88 183 GLY B O 1
ATOM 3432 N N . PHE B 1 184 ? -3.232 -14.117 -6.328 1 98.88 184 PHE B N 1
ATOM 3433 C CA . PHE B 1 184 ? -3.957 -12.984 -5.766 1 98.88 184 PHE B CA 1
ATOM 3434 C C . PHE B 1 184 ? -4.715 -12.234 -6.852 1 98.88 184 PHE B C 1
ATOM 3436 O O . PHE B 1 184 ? -4.273 -12.18 -8 1 98.88 184 PHE B O 1
ATOM 3443 N N . ARG B 1 185 ? -5.832 -11.773 -6.5 1 98.75 185 ARG B N 1
ATOM 3444 C CA . ARG B 1 185 ? -6.527 -10.719 -7.23 1 98.75 185 ARG B CA 1
ATOM 3445 C C . ARG B 1 185 ? -6.285 -9.352 -6.594 1 98.75 185 ARG B C 1
ATOM 3447 O O . ARG B 1 185 ? -6.613 -9.141 -5.426 1 98.75 185 ARG B O 1
ATOM 3454 N N . THR B 1 186 ? -5.789 -8.445 -7.293 1 98.5 186 THR B N 1
ATOM 3455 C CA . THR B 1 186 ? -5.391 -7.137 -6.789 1 98.5 186 THR B CA 1
ATOM 3456 C C . THR B 1 186 ? -6.219 -6.031 -7.438 1 98.5 186 THR B C 1
ATOM 3458 O O . THR B 1 186 ? -6.43 -6.039 -8.648 1 98.5 186 THR B O 1
ATOM 3461 N N . PRO B 1 187 ? -6.684 -5.043 -6.641 1 98.19 187 PRO B N 1
ATOM 3462 C CA . PRO B 1 187 ? -7.461 -3.938 -7.211 1 98.19 187 PRO B CA 1
ATOM 3463 C C . PRO B 1 187 ? -6.66 -3.098 -8.195 1 98.19 187 PRO B C 1
ATOM 3465 O O . PRO B 1 187 ? -5.434 -3.004 -8.086 1 98.19 187 PRO B O 1
ATOM 3468 N N . GLY B 1 188 ? -7.406 -2.463 -9.047 1 96 188 GLY B N 1
ATOM 3469 C CA . GLY B 1 188 ? -6.801 -1.698 -10.133 1 96 188 GLY B CA 1
ATOM 3470 C C . GLY B 1 188 ? -5.906 -0.576 -9.641 1 96 188 GLY B C 1
ATOM 3471 O O . GLY B 1 188 ? -4.852 -0.318 -10.219 1 96 188 GLY B O 1
ATOM 3472 N N . TYR B 1 189 ? -6.242 0.086 -8.539 1 95.81 189 TYR B N 1
ATOM 3473 C CA . TYR B 1 189 ? -5.543 1.271 -8.055 1 95.81 189 TYR B CA 1
ATOM 3474 C C . TYR B 1 189 ? -4.191 0.897 -7.449 1 95.81 189 TYR B C 1
ATOM 3476 O O . TYR B 1 189 ? -3.381 1.772 -7.141 1 95.81 189 TYR B O 1
ATOM 3484 N N . MET B 1 190 ? -3.926 -0.353 -7.387 1 97 190 MET B N 1
ATOM 3485 C CA . MET B 1 190 ? -2.664 -0.824 -6.82 1 97 190 MET B CA 1
ATOM 3486 C C . MET B 1 190 ? -1.664 -1.155 -7.922 1 97 190 MET B C 1
ATOM 3488 O O . MET B 1 190 ? -0.567 -1.644 -7.648 1 97 190 MET B O 1
ATOM 3492 N N . GLN B 1 191 ? -2.031 -0.888 -9.156 1 95.12 191 GLN B N 1
ATOM 3493 C CA . GLN B 1 191 ? -1.128 -1.169 -10.266 1 95.12 191 GLN B CA 1
ATOM 3494 C C . GLN B 1 191 ? 0.222 -0.486 -10.07 1 95.12 191 GLN B C 1
ATOM 3496 O O . GLN B 1 191 ? 0.28 0.693 -9.711 1 95.12 191 GLN B O 1
ATOM 3501 N N . GLY B 1 192 ? 1.274 -1.21 -10.289 1 95.06 192 GLY B N 1
ATOM 3502 C CA . GLY B 1 192 ? 2.619 -0.706 -10.062 1 95.06 192 GLY B CA 1
ATOM 3503 C C . GLY B 1 192 ? 3.215 -1.168 -8.742 1 95.06 192 GLY B C 1
ATOM 3504 O O . GLY B 1 192 ? 4.371 -1.598 -8.695 1 95.06 192 GLY B O 1
ATOM 3505 N N . VAL B 1 193 ? 2.393 -0.949 -7.676 1 97.44 193 VAL B N 1
ATOM 3506 C CA . VAL B 1 193 ? 2.805 -1.539 -6.406 1 97.44 193 VAL B CA 1
ATOM 3507 C C . VAL B 1 193 ? 2.76 -3.062 -6.508 1 97.44 193 VAL B C 1
ATOM 3509 O O . VAL B 1 193 ? 3.707 -3.744 -6.113 1 97.44 193 VAL B O 1
ATOM 3512 N N . ASN B 1 194 ? 1.739 -3.537 -7 1 97.31 194 ASN B N 1
ATOM 3513 C CA . ASN B 1 194 ? 1.485 -4.934 -7.328 1 97.31 194 ASN B CA 1
ATOM 3514 C C . ASN B 1 194 ? 0.967 -5.09 -8.758 1 97.31 194 ASN B C 1
ATOM 3516 O O . ASN B 1 194 ? 1.126 -4.191 -9.578 1 97.31 194 ASN B O 1
ATOM 3520 N N . VAL B 1 195 ? 0.465 -6.242 -9.07 1 96.75 195 VAL B N 1
ATOM 3521 C CA . VAL B 1 195 ? -0.139 -6.508 -10.367 1 96.75 195 VAL B CA 1
ATOM 3522 C C . VAL B 1 195 ? -1.659 -6.422 -10.258 1 96.75 195 VAL B C 1
ATOM 3524 O O . VAL B 1 195 ? -2.295 -7.285 -9.656 1 96.75 195 VAL B O 1
ATOM 3527 N N . ALA B 1 196 ? -2.234 -5.406 -10.875 1 96.5 196 ALA B N 1
ATOM 3528 C CA . ALA B 1 196 ? -3.691 -5.301 -10.883 1 96.5 196 ALA B CA 1
ATOM 3529 C C . ALA B 1 196 ? -4.324 -6.496 -11.594 1 96.5 196 ALA B C 1
ATOM 3531 O O . ALA B 1 196 ? -3.832 -6.945 -12.625 1 96.5 196 ALA B O 1
ATOM 3532 N N . GLY B 1 197 ? -5.445 -6.906 -11.008 1 97.06 197 GLY B N 1
ATOM 3533 C CA . GLY B 1 197 ? -6.074 -8.102 -11.547 1 97.06 197 GLY B CA 1
ATOM 3534 C C . GLY B 1 197 ? -5.512 -9.383 -10.969 1 97.06 197 GLY B C 1
ATOM 3535 O O . GLY B 1 197 ? -5.145 -9.43 -9.789 1 97.06 197 GLY B O 1
ATOM 3536 N N . TYR B 1 198 ? -5.543 -10.469 -11.773 1 98.06 198 TYR B N 1
ATOM 3537 C CA . TYR B 1 198 ? -5.188 -11.797 -11.281 1 98.06 198 TYR B CA 1
ATOM 3538 C C . TYR B 1 198 ? -3.723 -12.109 -11.562 1 98.06 198 TYR B C 1
ATOM 3540 O O . TYR B 1 198 ? -3.27 -12.008 -12.703 1 98.06 198 TYR B O 1
ATOM 3548 N N . HIS B 1 199 ? -2.994 -12.352 -10.602 1 98.5 199 HIS B N 1
ATOM 3549 C CA . HIS B 1 199 ? -1.638 -12.891 -10.633 1 98.5 199 HIS B CA 1
ATOM 3550 C C . HIS B 1 199 ? -1.58 -14.273 -10 1 98.5 199 HIS B C 1
ATOM 3552 O O . HIS B 1 199 ? -1.633 -14.406 -8.773 1 98.5 199 HIS B O 1
ATOM 3558 N N . LEU B 1 200 ? -1.435 -15.289 -10.836 1 98.69 200 LEU B N 1
ATOM 3559 C CA . LEU B 1 200 ? -1.587 -16.672 -10.375 1 98.69 200 LEU B CA 1
ATOM 3560 C C . LEU B 1 200 ? -0.41 -17.531 -10.82 1 98.69 200 LEU B C 1
ATOM 3562 O O . LEU B 1 200 ? 0.142 -17.312 -11.906 1 98.69 200 LEU B O 1
ATOM 3566 N N . HIS B 1 201 ? -0.033 -18.391 -10.031 1 98.69 201 HIS B N 1
ATOM 3567 C CA . HIS B 1 201 ? 0.939 -19.438 -10.336 1 98.69 201 HIS B CA 1
ATOM 3568 C C . HIS B 1 201 ? 0.312 -20.828 -10.227 1 98.69 201 HIS B C 1
ATOM 3570 O O . HIS B 1 201 ? -0.76 -20.984 -9.641 1 98.69 201 HIS B O 1
ATOM 3576 N N . PHE B 1 202 ? 0.952 -21.797 -10.852 1 98.5 202 PHE B N 1
ATOM 3577 C CA . PHE B 1 202 ? 0.414 -23.141 -10.938 1 98.5 202 PHE B CA 1
ATOM 3578 C C . PHE B 1 202 ? 1.474 -24.172 -10.562 1 98.5 202 PHE B C 1
ATOM 3580 O O . PHE B 1 202 ? 2.656 -24 -10.859 1 98.5 202 PHE B O 1
ATOM 3587 N N . LEU B 1 203 ? 0.987 -25.234 -9.883 1 98.38 203 LEU B N 1
ATOM 3588 C CA . LEU B 1 203 ? 1.795 -26.406 -9.531 1 98.38 203 LEU B CA 1
ATOM 3589 C C . LEU B 1 203 ? 1.028 -27.688 -9.797 1 98.38 203 LEU B C 1
ATOM 3591 O O . LEU B 1 203 ? -0.093 -27.859 -9.305 1 98.38 203 LEU B O 1
ATOM 3595 N N . THR B 1 204 ? 1.674 -28.562 -10.516 1 97.88 204 THR B N 1
ATOM 3596 C CA . THR B 1 204 ? 1.044 -29.859 -10.766 1 97.88 204 THR B CA 1
ATOM 3597 C C . THR B 1 204 ? 0.917 -30.656 -9.469 1 97.88 204 THR B C 1
ATOM 3599 O O . THR B 1 204 ? 1.66 -30.422 -8.516 1 97.88 204 THR B O 1
ATOM 3602 N N . GLU B 1 205 ? 0.018 -31.562 -9.531 1 97.5 205 GLU B N 1
ATOM 3603 C CA . GLU B 1 205 ? -0.269 -32.375 -8.359 1 97.5 205 GLU B CA 1
ATOM 3604 C C . GLU B 1 205 ? 0.973 -33.125 -7.895 1 97.5 205 GLU B C 1
ATOM 3606 O O . GLU B 1 205 ? 1.176 -33.312 -6.695 1 97.5 205 GLU B O 1
ATOM 3611 N N . ASP B 1 206 ? 1.813 -33.594 -8.844 1 95.25 206 ASP B N 1
ATOM 3612 C CA . ASP B 1 206 ? 3.006 -34.344 -8.5 1 95.25 206 ASP B CA 1
ATOM 3613 C C . ASP B 1 206 ? 4.133 -33.438 -8.023 1 95.25 206 ASP B C 1
ATOM 3615 O O . ASP B 1 206 ? 5.211 -33.906 -7.656 1 95.25 206 ASP B O 1
ATOM 3619 N N . GLY B 1 207 ? 3.924 -32.125 -8.055 1 94.69 207 GLY B N 1
ATOM 3620 C CA . GLY B 1 207 ? 4.887 -31.172 -7.539 1 94.69 207 GLY B CA 1
ATOM 3621 C C . GLY B 1 207 ? 6.082 -30.969 -8.445 1 94.69 207 GLY B C 1
ATOM 3622 O O . GLY B 1 207 ? 7.133 -30.5 -8.008 1 94.69 207 GLY B O 1
ATOM 3623 N N . ARG B 1 208 ? 5.938 -31.219 -9.75 1 93.5 208 ARG B N 1
ATOM 3624 C CA . ARG B 1 208 ? 7.129 -31.266 -10.594 1 93.5 208 ARG B CA 1
ATOM 3625 C C . ARG B 1 208 ? 7.141 -30.109 -11.586 1 93.5 208 ARG B C 1
ATOM 3627 O O . ARG B 1 208 ? 8.203 -29.672 -12.031 1 93.5 208 ARG B O 1
ATOM 3634 N N . ARG B 1 209 ? 5.957 -29.688 -11.93 1 95.5 209 ARG B N 1
ATOM 3635 C CA . ARG B 1 209 ? 5.895 -28.703 -13.008 1 95.5 209 ARG B CA 1
ATOM 3636 C C . ARG B 1 209 ? 4.965 -27.562 -12.641 1 95.5 209 ARG B C 1
ATOM 3638 O O . ARG B 1 209 ? 4.035 -27.734 -11.852 1 95.5 209 ARG B O 1
ATOM 3645 N N . GLY B 1 210 ? 5.176 -26.422 -13.336 1 96 210 GLY B N 1
ATOM 3646 C CA . GLY B 1 210 ? 4.324 -25.266 -13.18 1 96 210 GLY B CA 1
ATOM 3647 C C . GLY B 1 210 ? 5.027 -23.953 -13.523 1 96 210 GLY B C 1
ATOM 3648 O O . GLY B 1 210 ? 5.852 -23.906 -14.438 1 96 210 GLY B O 1
ATOM 3649 N N . GLY B 1 211 ? 4.555 -22.891 -12.859 1 96.88 211 GLY B N 1
ATOM 3650 C CA . GLY B 1 211 ? 5.09 -21.562 -13.117 1 96.88 211 GLY B CA 1
ATOM 3651 C C . GLY B 1 211 ? 4.031 -20.484 -13.07 1 96.88 211 GLY B C 1
ATOM 3652 O O . GLY B 1 211 ? 2.957 -20.672 -12.5 1 96.88 211 GLY B O 1
ATOM 3653 N N . HIS B 1 212 ? 4.398 -19.312 -13.578 1 97.38 212 HIS B N 1
ATOM 3654 C CA . HIS B 1 212 ? 3.494 -18.188 -13.719 1 97.38 212 HIS B CA 1
ATOM 3655 C C . HIS B 1 212 ? 2.432 -18.453 -14.781 1 97.38 212 HIS B C 1
ATOM 3657 O O . HIS B 1 212 ? 2.76 -18.719 -15.938 1 97.38 212 HIS B O 1
ATOM 3663 N N . LEU B 1 213 ? 1.221 -18.328 -14.43 1 97.25 213 LEU B N 1
ATOM 3664 C CA . LEU B 1 213 ? 0.119 -18.672 -15.32 1 97.25 213 LEU B CA 1
ATOM 3665 C C . LEU B 1 213 ? -0.171 -17.531 -16.281 1 97.25 213 LEU B C 1
ATOM 3667 O O . LEU B 1 213 ? -0.368 -16.391 -15.867 1 97.25 213 LEU B O 1
ATOM 3671 N N . THR B 1 214 ? -0.246 -17.875 -17.547 1 96.19 214 THR B N 1
ATOM 3672 C CA . THR B 1 214 ? -0.62 -16.891 -18.562 1 96.19 214 THR B CA 1
ATOM 3673 C C . THR B 1 214 ? -2.01 -17.188 -19.109 1 96.19 214 THR B C 1
ATOM 3675 O O . THR B 1 214 ? -2.717 -16.281 -19.547 1 96.19 214 THR B O 1
ATOM 3678 N N . ASP B 1 215 ? -2.35 -18.469 -19.141 1 96.88 215 ASP B N 1
ATOM 3679 C CA . ASP B 1 215 ? -3.674 -18.906 -19.578 1 96.88 215 ASP B CA 1
ATOM 3680 C C . ASP B 1 215 ? -4.035 -20.25 -18.969 1 96.88 215 ASP B C 1
ATOM 3682 O O . ASP B 1 215 ? -3.154 -21.016 -18.578 1 96.88 215 ASP B O 1
ATOM 3686 N N . TYR B 1 216 ? -5.328 -20.422 -18.875 1 98.31 216 TYR B N 1
ATOM 3687 C CA . TYR B 1 216 ? -5.801 -21.688 -18.328 1 98.31 216 TYR B CA 1
ATOM 3688 C C . TYR B 1 216 ? -7.293 -21.875 -18.578 1 98.31 216 TYR B C 1
ATOM 3690 O O . TYR B 1 216 ? -7.984 -20.922 -18.953 1 98.31 216 TYR B O 1
ATOM 3698 N N . ALA B 1 217 ? -7.734 -23.062 -18.422 1 98.75 217 ALA B N 1
ATOM 3699 C CA . ALA B 1 217 ? -9.141 -23.438 -18.312 1 98.75 217 ALA B CA 1
ATOM 3700 C C . ALA B 1 217 ? -9.328 -24.547 -17.266 1 98.75 217 ALA B C 1
ATOM 3702 O O . ALA B 1 217 ? -8.578 -25.516 -17.25 1 98.75 217 ALA B O 1
ATOM 3703 N N . VAL B 1 218 ? -10.336 -24.359 -16.453 1 98.69 218 VAL B N 1
ATOM 3704 C CA . VAL B 1 218 ? -10.547 -25.344 -15.398 1 98.69 218 VAL B CA 1
ATOM 3705 C C . VAL B 1 218 ? -11.719 -26.25 -15.773 1 98.69 218 VAL B C 1
ATOM 3707 O O . VAL B 1 218 ? -12.633 -25.828 -16.484 1 98.69 218 VAL B O 1
ATOM 3710 N N . LEU B 1 219 ? -11.648 -27.469 -15.281 1 98.5 219 LEU B N 1
ATOM 3711 C CA . LEU B 1 219 ? -12.719 -28.422 -15.539 1 98.5 219 LEU B CA 1
ATOM 3712 C C . LEU B 1 219 ? -13.555 -28.656 -14.289 1 98.5 219 LEU B C 1
ATOM 3714 O O . LEU B 1 219 ? -14.773 -28.516 -14.312 1 98.5 219 LEU B O 1
ATOM 3718 N N . LYS B 1 220 ? -12.883 -29.078 -13.281 1 98.38 220 LYS B N 1
ATOM 3719 C CA . LYS B 1 220 ? -13.555 -29.406 -12.023 1 98.38 220 LYS B CA 1
ATOM 3720 C C . LYS B 1 220 ? -12.586 -29.297 -10.844 1 98.38 220 LYS B C 1
ATOM 3722 O O . LYS B 1 220 ? -11.422 -29.703 -10.953 1 98.38 220 LYS B O 1
ATOM 3727 N N . GLY B 1 221 ? -13.156 -28.844 -9.742 1 98.75 221 GLY B N 1
ATOM 3728 C CA . GLY B 1 221 ? -12.32 -28.75 -8.555 1 98.75 221 GLY B CA 1
ATOM 3729 C C . GLY B 1 221 ? -12.875 -27.797 -7.516 1 98.75 221 GLY B C 1
ATOM 3730 O O . GLY B 1 221 ? -14.039 -27.375 -7.598 1 98.75 221 GLY B O 1
ATOM 3731 N N . ARG B 1 222 ? -12.016 -27.531 -6.531 1 98.88 222 ARG B N 1
ATOM 3732 C CA . ARG B 1 222 ? -12.391 -26.703 -5.391 1 98.88 222 ARG B CA 1
ATOM 3733 C C . ARG B 1 222 ? -11.734 -25.328 -5.477 1 98.88 222 ARG B C 1
ATOM 3735 O O . ARG B 1 222 ? -10.516 -25.219 -5.621 1 98.88 222 ARG B O 1
ATOM 3742 N N . LEU B 1 223 ? -12.609 -24.328 -5.398 1 98.88 223 LEU B N 1
ATOM 3743 C CA . LEU B 1 223 ? -12.164 -22.938 -5.34 1 98.88 223 LEU B CA 1
ATOM 3744 C C . LEU B 1 223 ? -12.297 -22.375 -3.926 1 98.88 223 LEU B C 1
ATOM 3746 O O . LEU B 1 223 ? -13.359 -22.484 -3.311 1 98.88 223 LEU B O 1
ATOM 3750 N N . GLU B 1 224 ? -11.219 -21.859 -3.379 1 98.94 224 GLU B N 1
ATOM 3751 C CA . GLU B 1 224 ? -11.172 -21.203 -2.076 1 98.94 224 GLU B CA 1
ATOM 3752 C C . GLU B 1 224 ? -10.734 -19.734 -2.213 1 98.94 224 GLU B C 1
ATOM 3754 O O . GLU B 1 224 ? -9.789 -19.438 -2.941 1 98.94 224 GLU B O 1
ATOM 3759 N N . VAL B 1 225 ? -11.477 -18.891 -1.517 1 98.88 225 VAL B N 1
ATOM 3760 C CA . VAL B 1 225 ? -11.188 -17.453 -1.632 1 98.88 225 VAL B CA 1
ATOM 3761 C C . VAL B 1 225 ? -11.117 -16.828 -0.241 1 98.88 225 VAL B C 1
ATOM 3763 O O . VAL B 1 225 ? -11.984 -17.078 0.603 1 98.88 225 VAL B O 1
ATOM 3766 N N . GLY B 1 226 ? -10.016 -16.156 0.008 1 98.81 226 GLY B N 1
ATOM 3767 C CA . GLY B 1 226 ? -9.891 -15.289 1.17 1 98.81 226 GLY B CA 1
ATOM 3768 C C . GLY B 1 226 ? -9.859 -13.812 0.814 1 98.81 226 GLY B C 1
ATOM 3769 O O . GLY B 1 226 ? -8.977 -13.367 0.075 1 98.81 226 GLY B O 1
ATOM 3770 N N . VAL B 1 227 ? -10.812 -13.062 1.329 1 98.75 227 VAL B N 1
ATOM 3771 C CA . VAL B 1 227 ? -10.844 -11.625 1.064 1 98.75 227 VAL B CA 1
ATOM 3772 C C . VAL B 1 227 ? -9.805 -10.914 1.93 1 98.75 227 VAL B C 1
ATOM 3774 O O . VAL B 1 227 ? -9.68 -11.203 3.123 1 98.75 227 VAL B O 1
ATOM 3777 N N . ILE B 1 228 ? -9.062 -10.039 1.335 1 98.81 228 ILE B N 1
ATOM 3778 C CA . ILE B 1 228 ? -7.965 -9.359 2.006 1 98.81 228 ILE B CA 1
ATOM 3779 C C . ILE B 1 228 ? -8.234 -7.852 2.023 1 98.81 228 ILE B C 1
ATOM 3781 O O . ILE B 1 228 ? -8.414 -7.234 0.971 1 98.81 228 ILE B O 1
ATOM 3785 N N . SER B 1 229 ? -8.227 -7.285 3.184 1 98.56 229 SER B N 1
ATOM 3786 C CA . SER B 1 229 ? -8.43 -5.852 3.338 1 98.56 229 SER B CA 1
ATOM 3787 C C . SER B 1 229 ? -7.246 -5.191 4.031 1 98.56 229 SER B C 1
ATOM 3789 O O . SER B 1 229 ? -7.195 -3.965 4.152 1 98.56 229 SER B O 1
ATOM 3791 N N . ASP B 1 230 ? -6.312 -5.941 4.469 1 98.06 230 ASP B N 1
ATOM 3792 C CA . ASP B 1 230 ? -5.117 -5.465 5.148 1 98.06 230 ASP B CA 1
ATOM 3793 C C . ASP B 1 230 ? -3.857 -5.793 4.348 1 98.06 230 ASP B C 1
ATOM 3795 O O . ASP B 1 230 ? -3.621 -6.953 4.004 1 98.06 230 ASP B O 1
ATOM 3799 N N . VAL B 1 231 ? -3.072 -4.781 4.133 1 98.56 231 VAL B N 1
ATOM 3800 C CA . VAL B 1 231 ? -1.885 -4.953 3.305 1 98.56 231 VAL B CA 1
ATOM 3801 C C . VAL B 1 231 ? -0.667 -4.371 4.016 1 98.56 231 VAL B C 1
ATOM 3803 O O . VAL B 1 231 ? -0.72 -3.256 4.539 1 98.56 231 VAL B O 1
ATOM 3806 N N . GLU B 1 232 ? 0.318 -5.125 4.027 1 98.44 232 GLU B N 1
ATOM 3807 C CA . GLU B 1 232 ? 1.614 -4.672 4.52 1 98.44 232 GLU B CA 1
ATOM 3808 C C . GLU B 1 232 ? 2.676 -4.742 3.426 1 98.44 232 GLU B C 1
ATOM 3810 O O . GLU B 1 232 ? 2.904 -5.801 2.842 1 98.44 232 GLU B O 1
ATOM 3815 N N . ILE B 1 233 ? 3.324 -3.662 3.201 1 98.75 233 ILE B N 1
ATOM 3816 C CA . ILE B 1 233 ? 4.367 -3.588 2.184 1 98.75 233 ILE B CA 1
ATOM 3817 C C . ILE B 1 233 ? 5.691 -3.188 2.832 1 98.75 233 ILE B C 1
ATOM 3819 O O . ILE B 1 233 ? 5.77 -2.17 3.523 1 98.75 233 ILE B O 1
ATOM 3823 N N . GLN B 1 234 ? 6.66 -3.951 2.645 1 98.62 234 GLN B N 1
ATOM 3824 C CA . GLN B 1 234 ? 8.023 -3.641 3.076 1 98.62 234 GLN B CA 1
ATOM 3825 C C . GLN B 1 234 ? 8.898 -3.252 1.891 1 98.62 234 GLN B C 1
ATOM 3827 O O . GLN B 1 234 ? 9.102 -4.051 0.974 1 98.62 234 GLN B O 1
ATOM 3832 N N . LEU B 1 235 ? 9.406 -2.107 1.957 1 98.81 235 LEU B N 1
ATOM 3833 C CA . LEU B 1 235 ? 10.203 -1.574 0.857 1 98.81 235 LEU B CA 1
ATOM 3834 C C . LEU B 1 235 ? 11.695 -1.67 1.168 1 98.81 235 LEU B C 1
ATOM 3836 O O . LEU B 1 235 ? 12.109 -1.468 2.312 1 98.81 235 LEU B O 1
ATOM 3840 N N . PRO B 1 236 ? 12.531 -1.868 0.136 1 98.12 236 PRO B N 1
ATOM 3841 C CA . PRO B 1 236 ? 13.977 -1.949 0.359 1 98.12 236 PRO B CA 1
ATOM 3842 C C . PRO B 1 236 ? 14.609 -0.588 0.651 1 98.12 236 PRO B C 1
ATOM 3844 O O . PRO B 1 236 ? 14.211 0.419 0.061 1 98.12 236 PRO B O 1
ATOM 3847 N N . ARG B 1 237 ? 15.516 -0.61 1.52 1 97.19 237 ARG B N 1
ATOM 3848 C CA . ARG B 1 237 ? 16.312 0.582 1.784 1 97.19 2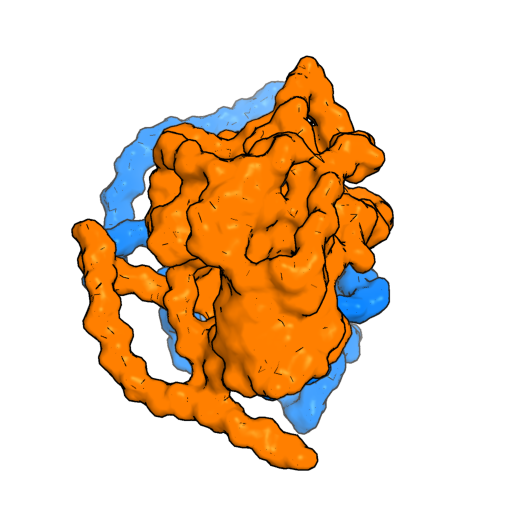37 ARG B CA 1
ATOM 3849 C C . ARG B 1 237 ? 17.672 0.5 1.084 1 97.19 237 ARG B C 1
ATOM 3851 O O . ARG B 1 237 ? 18.719 0.621 1.726 1 97.19 237 ARG B O 1
ATOM 3858 N N . THR B 1 238 ? 17.641 0.224 -0.155 1 96.88 238 THR B N 1
ATOM 3859 C CA . THR B 1 238 ? 18.875 0.055 -0.92 1 96.88 238 THR B CA 1
ATOM 3860 C C . THR B 1 238 ? 19.047 1.192 -1.922 1 96.88 238 THR B C 1
ATOM 3862 O O . THR B 1 238 ? 18.078 1.873 -2.271 1 96.88 238 THR B O 1
ATOM 3865 N N . GLU B 1 239 ? 20.25 1.337 -2.373 1 96.62 239 GLU B N 1
ATOM 3866 C CA . GLU B 1 239 ? 20.547 2.332 -3.398 1 96.62 239 GLU B CA 1
ATOM 3867 C C . GLU B 1 239 ? 19.844 1.999 -4.711 1 96.62 239 GLU B C 1
ATOM 3869 O O . GLU B 1 239 ? 19.391 2.896 -5.418 1 96.62 239 GLU B O 1
ATOM 3874 N N . GLN B 1 240 ? 19.812 0.734 -4.996 1 96.38 240 GLN B N 1
ATOM 3875 C CA . GLN B 1 240 ? 19.141 0.306 -6.219 1 96.38 240 GLN B CA 1
ATOM 3876 C C . GLN B 1 240 ? 17.672 0.716 -6.207 1 96.38 240 GLN B C 1
ATOM 3878 O O . GLN B 1 240 ? 17.156 1.189 -7.219 1 96.38 240 GLN B O 1
ATOM 3883 N N . PHE B 1 241 ? 17.094 0.566 -5.086 1 98.44 241 PHE B N 1
ATOM 3884 C CA . PHE B 1 241 ? 15.695 0.946 -4.969 1 98.44 241 PHE B CA 1
ATOM 3885 C C . PHE B 1 241 ? 15.531 2.459 -5.051 1 98.44 241 PHE B C 1
ATOM 3887 O O . PHE B 1 241 ? 14.586 2.955 -5.672 1 98.44 241 PHE B O 1
ATOM 3894 N N . ALA B 1 242 ? 16.422 3.148 -4.492 1 98.25 242 ALA B N 1
ATOM 3895 C CA . ALA B 1 242 ? 16.375 4.609 -4.5 1 98.25 242 ALA B CA 1
ATOM 3896 C C . ALA B 1 242 ? 16.469 5.152 -5.922 1 98.25 242 ALA B C 1
ATOM 3898 O O . ALA B 1 242 ? 15.859 6.176 -6.246 1 98.25 242 ALA B O 1
ATOM 3899 N N . ARG B 1 243 ? 17.125 4.465 -6.742 1 97.62 243 ARG B N 1
ATOM 3900 C CA . ARG B 1 243 ? 17.422 4.965 -8.086 1 97.62 243 ARG B CA 1
ATOM 3901 C C . ARG B 1 243 ? 16.391 4.473 -9.086 1 97.62 243 ARG B C 1
ATOM 3903 O O . ARG B 1 243 ? 16.328 4.969 -10.219 1 97.62 243 ARG B O 1
ATOM 3910 N N . ALA B 1 244 ? 15.586 3.57 -8.672 1 97.88 244 ALA B N 1
ATOM 3911 C CA . ALA B 1 244 ? 14.633 2.943 -9.586 1 97.88 244 ALA B CA 1
ATOM 3912 C C . ALA B 1 244 ? 13.539 3.924 -10 1 97.88 244 ALA B C 1
ATOM 3914 O O . ALA B 1 244 ? 13.094 4.746 -9.195 1 97.88 244 ALA B O 1
ATOM 3915 N N . ASN B 1 245 ? 13.078 3.814 -11.219 1 97.56 245 ASN B N 1
ATOM 3916 C CA . ASN B 1 245 ? 11.891 4.527 -11.68 1 97.56 245 ASN B CA 1
ATOM 3917 C C . ASN B 1 245 ? 10.625 3.723 -11.43 1 97.56 245 ASN B C 1
ATOM 3919 O O . ASN B 1 245 ? 10.297 2.812 -12.188 1 97.56 245 ASN B O 1
ATOM 3923 N N . LEU B 1 246 ? 9.867 4.137 -10.445 1 97.38 246 LEU B N 1
ATOM 3924 C CA . LEU B 1 246 ? 8.719 3.34 -10.031 1 97.38 246 LEU B CA 1
ATOM 3925 C C . LEU B 1 246 ? 7.422 3.908 -10.609 1 97.38 246 LEU B C 1
ATOM 3927 O O . LEU B 1 246 ? 6.336 3.406 -10.312 1 97.38 246 LEU B O 1
ATOM 3931 N N . SER B 1 247 ? 7.52 4.93 -11.398 1 93.25 247 SER B N 1
ATOM 3932 C CA . SER B 1 247 ? 6.352 5.512 -12.055 1 93.25 247 SER B CA 1
ATOM 3933 C C . SER B 1 247 ? 6.621 5.781 -13.531 1 93.25 247 SER B C 1
ATOM 3935 O O . SER B 1 247 ? 6.402 6.895 -14.016 1 93.25 247 SER B O 1
ATOM 3937 N N . PRO B 1 248 ? 6.926 4.789 -14.172 1 90.75 248 PRO B N 1
ATOM 3938 C CA . PRO B 1 248 ? 7.113 5.031 -15.602 1 90.75 248 PRO B CA 1
ATOM 3939 C C . PRO B 1 248 ? 5.801 5.312 -16.328 1 90.75 248 PRO B C 1
ATOM 3941 O O . PRO B 1 248 ? 4.742 4.848 -15.898 1 90.75 248 PRO B O 1
ATOM 3944 N N . GLU B 1 249 ? 5.824 6.02 -17.406 1 87.75 249 GLU B N 1
ATOM 3945 C CA . GLU B 1 249 ? 4.633 6.434 -18.141 1 87.75 249 GLU B CA 1
ATOM 3946 C C . GLU B 1 249 ? 3.859 5.227 -18.672 1 87.75 249 GLU B C 1
ATOM 3948 O O . GLU B 1 249 ? 2.631 5.258 -18.75 1 87.75 249 GLU B O 1
ATOM 3953 N N . ASN B 1 250 ? 4.48 4.184 -18.984 1 89.69 250 ASN B N 1
ATOM 3954 C CA . ASN B 1 250 ? 3.852 3.023 -19.594 1 89.69 250 ASN B CA 1
ATOM 3955 C C . ASN B 1 250 ? 3.717 1.863 -18.625 1 89.69 250 ASN B C 1
ATOM 3957 O O . ASN B 1 250 ? 3.777 0.698 -19.016 1 89.69 250 ASN B O 1
ATOM 3961 N N . ILE B 1 251 ? 3.523 2.221 -17.422 1 90.5 251 ILE B N 1
ATOM 3962 C CA . ILE B 1 251 ? 3.588 1.206 -16.375 1 90.5 251 ILE B CA 1
ATOM 3963 C C . ILE B 1 251 ? 2.479 0.177 -16.578 1 90.5 251 ILE B C 1
ATOM 3965 O O . ILE B 1 251 ? 2.691 -1.022 -16.375 1 90.5 251 ILE B O 1
ATOM 3969 N N . HIS B 1 252 ? 1.336 0.586 -16.953 1 89.31 252 HIS B N 1
ATOM 3970 C CA . HIS B 1 252 ? 0.208 -0.319 -17.141 1 89.31 252 HIS B CA 1
ATOM 3971 C C . HIS B 1 252 ? 0.485 -1.321 -18.25 1 89.31 252 HIS B C 1
ATOM 3973 O O . HIS B 1 252 ? 0.301 -2.527 -18.062 1 89.31 252 HIS B O 1
ATOM 3979 N N . GLU B 1 253 ? 0.93 -0.832 -19.328 1 90.44 253 GLU B N 1
ATOM 3980 C CA . GLU B 1 253 ? 1.264 -1.695 -20.453 1 90.44 253 GLU B CA 1
ATOM 3981 C C . GLU B 1 253 ? 2.441 -2.607 -20.125 1 90.44 253 GLU B C 1
ATOM 3983 O O . GLU B 1 253 ? 2.438 -3.789 -20.484 1 90.44 253 GLU B O 1
ATOM 3988 N N . ALA B 1 254 ? 3.352 -2.076 -19.469 1 89.06 254 ALA B N 1
ATOM 3989 C CA . ALA B 1 254 ? 4.543 -2.844 -19.109 1 89.06 254 ALA B CA 1
ATOM 3990 C C . ALA B 1 254 ? 4.184 -4.031 -18.234 1 89.06 254 ALA B C 1
ATOM 3992 O O . ALA B 1 254 ? 4.668 -5.145 -18.438 1 89.06 254 ALA B O 1
ATOM 3993 N N . ILE B 1 255 ? 3.332 -3.783 -17.312 1 89.31 255 ILE B N 1
ATOM 3994 C CA . ILE B 1 255 ? 2.938 -4.852 -16.391 1 89.31 255 ILE B CA 1
ATOM 3995 C C . ILE B 1 255 ? 2.098 -5.887 -17.141 1 89.31 255 ILE B C 1
ATOM 3997 O O . ILE B 1 255 ? 2.238 -7.09 -16.906 1 89.31 255 ILE B O 1
ATOM 4001 N N . ARG B 1 256 ? 1.271 -5.422 -17.969 1 88.44 256 ARG B N 1
ATOM 4002 C CA . ARG B 1 256 ? 0.48 -6.348 -18.766 1 88.44 256 ARG B CA 1
ATOM 4003 C C . ARG B 1 256 ? 1.379 -7.262 -19.594 1 88.44 256 ARG B C 1
ATOM 4005 O O . ARG B 1 256 ? 1.159 -8.477 -19.641 1 88.44 256 ARG B O 1
ATOM 4012 N N . VAL B 1 257 ? 2.346 -6.711 -20.203 1 87.25 257 VAL B N 1
ATOM 4013 C CA . VAL B 1 257 ? 3.27 -7.48 -21.031 1 87.25 257 VAL B CA 1
ATOM 4014 C C . VAL B 1 257 ? 4.07 -8.438 -20.141 1 87.25 257 VAL B C 1
ATOM 4016 O O . VAL B 1 257 ? 4.254 -9.609 -20.5 1 87.25 257 VAL B O 1
ATOM 4019 N N . ALA B 1 258 ? 4.48 -7.945 -19.031 1 87.31 258 ALA B N 1
ATOM 4020 C CA . ALA B 1 258 ? 5.367 -8.719 -18.172 1 87.31 258 ALA B CA 1
ATOM 4021 C C . ALA B 1 258 ? 4.605 -9.836 -17.469 1 87.31 258 ALA B C 1
ATOM 4023 O O . ALA B 1 258 ? 5.145 -10.93 -17.266 1 87.31 258 ALA B O 1
ATOM 4024 N N . GLU B 1 259 ? 3.381 -9.398 -17.047 1 83.19 259 GLU B N 1
ATOM 4025 C CA . GLU B 1 259 ? 2.658 -10.328 -16.172 1 83.19 259 GLU B CA 1
ATOM 4026 C C . GLU B 1 259 ? 1.458 -10.938 -16.891 1 83.19 259 GLU B C 1
ATOM 4028 O O . GLU B 1 259 ? 0.837 -11.875 -16.391 1 83.19 259 GLU B O 1
ATOM 4033 N N . GLY B 1 260 ? 0.908 -10.094 -17.844 1 71.75 260 GLY B N 1
ATOM 4034 C CA . GLY B 1 260 ? -0.366 -10.375 -18.484 1 71.75 260 GLY B CA 1
ATOM 4035 C C . GLY B 1 260 ? -0.25 -11.367 -19.625 1 71.75 260 GLY B C 1
ATOM 4036 O O . GLY B 1 260 ? 0.856 -11.68 -20.062 1 71.75 260 GLY B O 1
ATOM 4037 N N . GLY B 1 261 ? -1.286 -12.32 -19.797 1 51.22 261 GLY B N 1
ATOM 4038 C CA . GLY B 1 261 ? -1.993 -12.867 -20.953 1 51.22 261 GLY B CA 1
ATOM 4039 C C . GLY B 1 261 ? -3.062 -11.938 -21.484 1 51.22 261 GLY B C 1
ATOM 4040 O O . GLY B 1 261 ? -3.428 -10.961 -20.828 1 51.22 261 GLY B O 1
#

Sequence (522 aa):
MKLKCYSLGDVDTRSSAADATGVRPRMNRLYQTSTMAALLDAVYDGETTLDELLMHGNFGLGTFNALDGEMIVNDSVIHQFRADGQAGRVPGDLKTPFACVTFFNPEKEYMIDTARDKEGFEAIVDQLVNNPNLFAAVRFTGMFERVETRTVFCQCRPYPPMLDVVARQPTMQLGASTGTMLGFRTPGYMQGVNVAGYHLHFLTEDGRRGGHLTDYAVLKGRLEVGVISDVEIQLPRTEQFARANLSPENIHEAIRVAEGGMKLKCYSLGDVDTRSSAADATGVRPRMNRLYQTSTMAALLDAVYDGETTLDELLMHGNFGLGTFNALDGEMIVNDSVIHQFRADGQAGRVPGDLKTPFACVTFFNPEKEYMIDTARDKEGFEAIVDQLVNNPNLFAAVRFTGMFERVETRTVFCQCRPYPPMLDVVARQPTMQLGASTGTMLGFRTPGYMQGVNVAGYHLHFLTEDGRRGGHLTDYAVLKGRLEVGVISDVEIQLPRTEQFARANLSPENIHEAIRVAEGG

pLDDT: mean 90.91, std 17.91, range [22.91, 98.94]